Protein AF-A0A9P5T159-F1 (afdb_monomer_lite)

Radius of gyration: 35.34 Å; chains: 1; bounding box: 100×88×115 Å

Structure (mmCIF, N/CA/C/O backbone):
data_AF-A0A9P5T159-F1
#
_entry.id   AF-A0A9P5T159-F1
#
loop_
_atom_site.group_PDB
_atom_site.id
_atom_site.type_symbol
_atom_site.label_atom_id
_atom_site.label_alt_id
_atom_site.label_comp_id
_atom_site.label_asym_id
_atom_site.label_entity_id
_atom_site.label_seq_id
_atom_site.pdbx_PDB_ins_code
_atom_site.Cartn_x
_atom_site.Cartn_y
_atom_site.Cartn_z
_atom_site.occupancy
_atom_site.B_iso_or_equiv
_atom_site.auth_seq_id
_atom_site.auth_comp_id
_atom_site.auth_asym_id
_atom_site.auth_atom_id
_atom_site.pdbx_PDB_model_num
ATOM 1 N N . MET A 1 1 ? 72.668 -24.687 -32.065 1.00 44.34 1 MET A N 1
ATOM 2 C CA . MET A 1 1 ? 71.938 -25.263 -30.917 1.00 44.34 1 MET A CA 1
ATOM 3 C C . MET A 1 1 ? 70.877 -26.203 -31.453 1.00 44.34 1 MET A C 1
ATOM 5 O O . MET A 1 1 ? 70.020 -25.778 -32.212 1.00 44.34 1 MET A O 1
ATOM 9 N N . GLN A 1 2 ? 71.036 -27.490 -31.158 1.00 41.31 2 GLN A N 1
ATOM 10 C CA . GLN A 1 2 ? 70.114 -28.560 -31.524 1.00 41.31 2 GLN A CA 1
ATOM 11 C C . GLN A 1 2 ? 68.954 -28.601 -30.529 1.00 41.31 2 GLN A C 1
ATOM 13 O O . GLN A 1 2 ? 69.208 -28.662 -29.330 1.00 41.31 2 GLN A O 1
ATOM 18 N N . THR A 1 3 ? 67.724 -28.728 -31.021 1.00 46.62 3 THR A N 1
ATOM 19 C CA . THR A 1 3 ? 66.708 -29.554 -30.359 1.00 46.62 3 THR A CA 1
ATOM 20 C C . THR A 1 3 ? 65.726 -30.100 -31.388 1.00 46.62 3 THR A C 1
ATOM 22 O O . THR A 1 3 ? 65.239 -29.413 -32.278 1.00 46.62 3 THR A O 1
ATOM 25 N N . ARG A 1 4 ? 65.515 -31.406 -31.262 1.00 52.03 4 ARG A N 1
ATOM 26 C CA . ARG A 1 4 ? 64.841 -32.355 -32.144 1.00 52.03 4 ARG A CA 1
ATOM 27 C C . ARG A 1 4 ? 63.689 -32.947 -31.332 1.00 52.03 4 ARG A C 1
ATOM 29 O O . ARG A 1 4 ? 63.945 -33.351 -30.203 1.00 52.03 4 ARG A O 1
ATOM 36 N N . ARG A 1 5 ? 62.478 -33.049 -31.888 1.00 50.84 5 ARG A N 1
ATOM 37 C CA . ARG A 1 5 ? 61.409 -34.011 -31.510 1.00 50.84 5 ARG A CA 1
ATOM 38 C C . ARG A 1 5 ? 60.295 -33.892 -32.558 1.00 50.84 5 ARG A C 1
ATOM 40 O O . ARG A 1 5 ? 59.686 -32.844 -32.677 1.00 50.84 5 ARG A O 1
ATOM 47 N N . GLN A 1 6 ? 60.304 -34.749 -33.575 1.00 47.69 6 GLN A N 1
ATOM 48 C CA . GLN A 1 6 ? 59.689 -36.083 -33.661 1.00 47.69 6 GLN A CA 1
ATOM 49 C C . GLN A 1 6 ? 58.154 -36.089 -33.706 1.00 47.69 6 GLN A C 1
ATOM 51 O O . GLN A 1 6 ? 57.460 -35.702 -32.774 1.00 47.69 6 GLN A O 1
ATOM 56 N N . THR A 1 7 ? 57.712 -36.594 -34.852 1.00 44.56 7 THR A N 1
ATOM 57 C CA . THR A 1 7 ? 56.398 -36.995 -35.338 1.00 44.56 7 THR A CA 1
ATOM 58 C C . THR A 1 7 ? 55.861 -38.244 -34.633 1.00 44.56 7 THR A C 1
ATOM 60 O O . THR A 1 7 ? 56.636 -39.132 -34.273 1.00 44.56 7 THR A O 1
ATOM 63 N N . LYS A 1 8 ? 54.529 -38.387 -34.550 1.00 48.72 8 LYS A N 1
ATOM 64 C CA . LYS A 1 8 ? 53.878 -39.706 -34.632 1.00 48.72 8 LYS A CA 1
ATOM 65 C C . LYS A 1 8 ? 52.418 -39.610 -35.088 1.00 48.72 8 LYS A C 1
ATOM 67 O O . LYS A 1 8 ? 51.614 -38.897 -34.504 1.00 48.72 8 LYS A O 1
ATOM 72 N N . SER A 1 9 ? 52.139 -40.354 -36.152 1.00 41.19 9 SER A N 1
ATOM 73 C CA . SER A 1 9 ? 50.857 -40.657 -36.790 1.00 41.19 9 SER A CA 1
ATOM 74 C C . SER A 1 9 ? 50.283 -41.990 -36.289 1.00 41.19 9 SER A C 1
ATOM 76 O O . SER A 1 9 ? 51.072 -42.894 -36.023 1.00 41.19 9 SER A O 1
ATOM 78 N N . GLN A 1 10 ? 48.951 -42.128 -36.268 1.00 44.66 10 GLN A N 1
ATOM 79 C CA . GLN A 1 10 ? 48.111 -43.351 -36.392 1.00 44.66 10 GLN A CA 1
ATOM 80 C C . GLN A 1 10 ? 46.654 -42.848 -36.234 1.00 44.66 10 GLN A C 1
ATOM 82 O O . GLN A 1 10 ? 46.378 -42.208 -35.229 1.00 44.66 10 GLN A O 1
ATOM 87 N N . GLN A 1 11 ? 45.723 -42.819 -37.198 1.00 40.09 11 GLN A N 1
ATOM 88 C CA . GLN A 1 11 ? 45.167 -43.758 -38.193 1.00 40.09 11 GLN A CA 1
ATOM 89 C C . GLN A 1 11 ? 44.290 -44.893 -37.612 1.00 40.09 11 GLN A C 1
ATOM 91 O O . GLN A 1 11 ? 44.760 -45.671 -36.787 1.00 40.09 11 GLN A O 1
ATOM 96 N N . SER A 1 12 ? 43.052 -44.972 -38.139 1.00 40.03 12 SER A N 1
ATOM 97 C CA . SER A 1 12 ? 41.920 -45.926 -37.972 1.00 40.03 12 SER A CA 1
ATOM 98 C C . SER A 1 12 ? 40.696 -45.251 -37.329 1.00 40.03 12 SER A C 1
ATOM 100 O O . SER A 1 12 ? 40.838 -44.582 -36.318 1.00 40.03 12 SER A O 1
ATOM 102 N N . GLY A 1 13 ? 39.464 -45.298 -37.837 1.00 33.94 13 GLY A N 1
ATOM 103 C CA . GLY A 1 13 ? 38.817 -45.889 -39.015 1.00 33.94 13 GLY A CA 1
ATOM 104 C C . GLY A 1 13 ? 37.289 -45.693 -38.826 1.00 33.94 13 GLY A C 1
ATOM 105 O O . GLY A 1 13 ? 36.856 -45.636 -37.675 1.00 33.94 13 GLY A O 1
ATOM 106 N N . PRO A 1 14 ? 36.474 -45.528 -39.886 1.00 49.03 14 PRO A N 1
ATOM 107 C CA . PRO A 1 14 ? 35.054 -45.181 -39.775 1.00 49.03 14 PRO A CA 1
ATOM 108 C C . PRO A 1 14 ? 34.154 -46.428 -39.746 1.00 49.03 14 PRO A C 1
ATOM 110 O O . PRO A 1 14 ? 34.497 -47.453 -40.335 1.00 49.03 14 PRO A O 1
ATOM 113 N N . GLN A 1 15 ? 32.979 -46.331 -39.117 1.00 44.00 15 GLN A N 1
ATOM 114 C CA . GLN A 1 15 ? 31.892 -47.294 -39.314 1.00 44.00 15 GLN A CA 1
ATOM 115 C C . GLN A 1 15 ? 30.593 -46.574 -39.677 1.00 44.00 15 GLN A C 1
ATOM 117 O O . GLN A 1 15 ? 29.942 -45.954 -38.840 1.00 44.00 15 GLN A O 1
ATOM 122 N N . ASP A 1 16 ? 30.248 -46.704 -40.957 1.00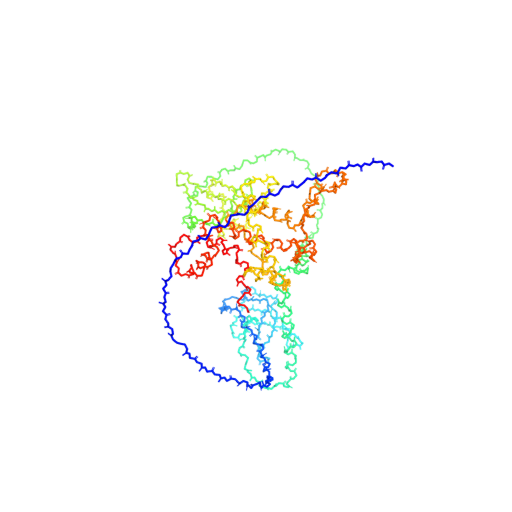 40.56 16 ASP A N 1
ATOM 123 C CA . ASP A 1 16 ? 28.889 -46.662 -41.479 1.00 40.56 16 ASP A CA 1
ATOM 124 C C . ASP A 1 16 ? 28.089 -47.863 -40.955 1.00 40.56 16 ASP A C 1
ATOM 126 O O . ASP A 1 16 ? 28.582 -48.993 -40.952 1.00 40.56 16 ASP A O 1
ATOM 130 N N . SER A 1 17 ? 26.812 -47.656 -40.627 1.00 41.88 17 SER A N 1
ATOM 131 C CA . SER A 1 17 ? 25.802 -48.677 -40.916 1.00 41.88 17 SER A CA 1
ATOM 132 C C . SER A 1 17 ? 24.440 -48.047 -41.199 1.00 41.88 17 SER A C 1
ATOM 134 O O . SER A 1 17 ? 23.792 -47.414 -40.369 1.00 41.88 17 SER A O 1
ATOM 136 N N . THR A 1 18 ? 24.046 -48.239 -42.445 1.00 39.06 18 THR A N 1
ATOM 137 C CA . THR A 1 18 ? 22.743 -48.048 -43.062 1.00 39.06 18 THR A CA 1
ATOM 138 C C . THR A 1 18 ? 21.736 -49.060 -42.513 1.00 39.06 18 THR A C 1
ATOM 140 O O . THR A 1 18 ? 22.037 -50.253 -42.454 1.00 39.06 18 THR A O 1
ATOM 143 N N . ARG A 1 19 ? 20.481 -48.649 -42.280 1.00 41.00 19 ARG A N 1
ATOM 144 C CA . ARG A 1 19 ? 19.338 -49.520 -42.598 1.00 41.00 19 ARG A CA 1
ATOM 145 C C . ARG A 1 19 ? 18.069 -48.730 -42.915 1.00 41.00 19 ARG A C 1
ATOM 147 O O . ARG A 1 19 ? 17.629 -47.885 -42.148 1.00 41.00 19 ARG A O 1
ATOM 154 N N . ALA A 1 20 ? 17.523 -49.046 -44.083 1.00 40.41 20 ALA A N 1
ATOM 155 C CA . ALA A 1 20 ? 16.295 -48.536 -44.673 1.00 40.41 20 ALA A CA 1
ATOM 156 C C . ALA A 1 20 ? 15.076 -49.417 -44.336 1.00 40.41 20 ALA A C 1
ATOM 158 O O . ALA A 1 20 ? 15.257 -50.567 -43.926 1.00 40.41 20 ALA A O 1
ATOM 159 N N . SER A 1 21 ? 13.880 -48.877 -44.630 1.00 34.81 21 SER A N 1
ATOM 160 C CA . SER A 1 21 ? 12.542 -49.482 -44.902 1.00 34.81 21 SER A CA 1
ATOM 161 C C . SER A 1 21 ? 11.486 -48.686 -44.115 1.00 34.81 21 SER A C 1
ATOM 163 O O . SER A 1 21 ? 11.720 -48.401 -42.951 1.00 34.81 21 SER A O 1
ATOM 165 N N . THR A 1 22 ? 10.318 -48.254 -44.593 1.00 34.41 22 THR A N 1
ATOM 166 C CA . THR A 1 22 ? 9.491 -48.489 -45.795 1.00 34.41 22 THR A CA 1
ATOM 167 C C . THR A 1 22 ? 8.364 -47.432 -45.704 1.00 34.41 22 THR A C 1
ATOM 169 O O . THR A 1 22 ? 7.888 -47.154 -44.611 1.00 34.41 22 THR A O 1
ATOM 172 N N . LEU A 1 23 ? 8.060 -46.685 -46.769 1.00 34.62 23 LEU A N 1
ATOM 173 C CA . LEU A 1 23 ? 6.868 -46.867 -47.618 1.00 34.62 23 LEU A CA 1
ATOM 174 C C . LEU A 1 23 ? 5.508 -46.564 -46.937 1.00 34.62 23 LEU A C 1
ATOM 176 O O . LEU A 1 23 ? 5.012 -47.403 -46.203 1.00 34.62 23 LEU A O 1
ATOM 180 N N . THR A 1 24 ? 4.872 -45.437 -47.292 1.00 35.91 24 THR A N 1
ATOM 181 C CA . THR A 1 24 ? 3.487 -45.379 -47.826 1.00 35.91 24 THR A CA 1
ATOM 182 C C . THR A 1 24 ? 3.198 -44.008 -48.446 1.00 35.91 24 THR A C 1
ATOM 184 O O . THR A 1 24 ? 3.464 -42.969 -47.851 1.00 35.91 24 THR A O 1
ATOM 187 N N . LYS A 1 25 ? 2.664 -44.057 -49.671 1.00 38.03 25 LYS A N 1
ATOM 188 C CA . LYS A 1 25 ? 2.133 -42.967 -50.499 1.00 38.03 25 LYS A CA 1
ATOM 189 C C . LYS A 1 25 ? 0.733 -42.544 -50.035 1.00 38.03 25 LYS A C 1
ATOM 191 O O . LYS A 1 25 ? -0.040 -43.414 -49.646 1.00 38.03 25 LYS A O 1
ATOM 196 N N . SER A 1 26 ? 0.365 -41.289 -50.289 1.00 41.78 26 SER A N 1
ATOM 197 C CA . SER A 1 26 ? -0.939 -40.941 -50.880 1.00 41.78 26 SER A CA 1
ATOM 198 C C . SER A 1 26 ? -0.905 -39.527 -51.467 1.00 41.78 26 SER A C 1
ATOM 200 O O . SER A 1 26 ? -0.344 -38.610 -50.871 1.00 41.78 26 SER A O 1
ATOM 202 N N . ASP A 1 27 ? -1.489 -39.410 -52.655 1.00 39.34 27 ASP A N 1
ATOM 203 C CA . ASP A 1 27 ? -1.352 -38.353 -53.652 1.00 39.34 27 ASP A CA 1
ATOM 204 C C . ASP A 1 27 ? -2.430 -37.238 -53.577 1.00 39.34 27 ASP A C 1
ATOM 206 O O . ASP A 1 27 ? -3.593 -37.535 -53.327 1.00 39.34 27 ASP A O 1
ATOM 210 N N . THR A 1 28 ? -2.037 -36.016 -53.998 1.00 36.91 28 THR A N 1
ATOM 211 C CA . THR A 1 28 ? -2.779 -34.938 -54.742 1.00 36.91 28 THR A CA 1
ATOM 212 C C . THR A 1 28 ? -4.070 -34.271 -54.199 1.00 36.91 28 THR A C 1
ATOM 214 O O . THR A 1 28 ? -4.745 -34.856 -53.361 1.00 36.91 28 THR A O 1
ATOM 217 N N . PRO A 1 29 ? -4.525 -33.100 -54.748 1.00 56.00 29 PRO A N 1
ATOM 218 C CA . PRO A 1 29 ? -3.911 -32.145 -55.711 1.00 56.00 29 PRO A CA 1
ATOM 219 C C . PRO A 1 29 ? -3.899 -30.664 -55.230 1.00 56.00 29 PRO A C 1
ATOM 221 O O . PRO A 1 29 ? -4.677 -30.257 -54.378 1.00 56.00 29 PRO A O 1
ATOM 224 N N . VAL A 1 30 ? -2.921 -29.835 -55.618 1.00 40.97 30 VAL A N 1
ATOM 225 C CA . VAL A 1 30 ? -2.860 -28.944 -56.810 1.00 40.97 30 VAL A CA 1
ATOM 226 C C . VAL A 1 30 ? -4.110 -28.078 -57.038 1.00 40.97 30 VAL A C 1
ATOM 228 O O . VAL A 1 30 ? -5.089 -28.517 -57.629 1.00 40.97 30 VAL A O 1
ATOM 231 N N . GLY A 1 31 ? -3.998 -26.799 -56.669 1.00 37.88 31 GLY A N 1
ATOM 232 C CA . GLY A 1 31 ? -4.862 -25.704 -57.107 1.00 37.88 31 GLY A CA 1
ATOM 233 C C . GLY A 1 31 ? -4.034 -24.423 -57.206 1.00 37.88 31 GLY A C 1
ATOM 234 O O . GLY A 1 31 ? -3.689 -23.818 -56.197 1.00 37.88 31 GLY A O 1
ATOM 235 N N . ALA A 1 32 ? -3.654 -24.064 -58.430 1.00 40.75 32 ALA A N 1
ATOM 236 C CA . ALA A 1 32 ? -2.921 -22.853 -58.760 1.00 40.75 32 ALA A CA 1
ATOM 237 C C . ALA A 1 32 ? -3.896 -21.700 -59.022 1.00 40.75 32 ALA A C 1
ATOM 239 O O . ALA A 1 32 ? -4.784 -21.845 -59.855 1.00 40.75 32 ALA A O 1
ATOM 240 N N . THR A 1 33 ? -3.658 -20.534 -58.422 1.00 40.78 33 THR A N 1
ATOM 241 C CA . THR A 1 33 ? -4.087 -19.252 -58.998 1.00 40.78 33 THR A CA 1
ATOM 242 C C . THR A 1 33 ? -3.049 -18.176 -58.719 1.00 40.78 33 THR A C 1
ATOM 244 O O . THR A 1 33 ? -2.560 -18.004 -57.607 1.00 40.78 33 THR A O 1
ATOM 247 N N . ARG A 1 34 ? -2.712 -17.497 -59.809 1.00 39.56 34 ARG A N 1
ATOM 248 C CA . ARG A 1 34 ? -1.694 -16.477 -60.027 1.00 39.56 34 ARG A CA 1
ATOM 249 C C . ARG A 1 34 ? -2.427 -15.133 -60.139 1.00 39.56 34 ARG A C 1
ATOM 251 O O . ARG A 1 34 ? -3.443 -15.082 -60.823 1.00 39.56 34 ARG A O 1
ATOM 258 N N . GLY A 1 35 ? -1.901 -14.073 -59.534 1.00 36.19 35 GLY A N 1
ATOM 259 C CA . GLY A 1 35 ? -2.302 -12.679 -59.782 1.00 36.19 35 GLY A CA 1
ATOM 260 C C . GLY A 1 35 ? -1.455 -11.752 -58.905 1.00 36.19 35 GLY A C 1
ATOM 261 O O . GLY A 1 35 ? -1.611 -11.785 -57.693 1.00 36.19 35 GLY A O 1
ATOM 262 N N . THR A 1 36 ? -0.326 -11.224 -59.388 1.00 38.25 36 THR A N 1
ATOM 263 C CA . THR A 1 36 ? -0.151 -9.939 -60.109 1.00 38.25 36 THR A CA 1
ATOM 264 C C . THR A 1 36 ? -0.713 -8.724 -59.370 1.00 38.25 36 THR A C 1
ATOM 266 O O . THR A 1 36 ? -1.892 -8.406 -59.495 1.00 38.25 36 THR A O 1
ATOM 269 N N . ASP A 1 37 ? 0.183 -8.092 -58.608 1.00 40.19 37 ASP A N 1
ATOM 270 C CA . ASP A 1 37 ? 0.541 -6.668 -58.589 1.00 40.19 37 ASP A CA 1
ATOM 271 C C . ASP A 1 37 ? -0.550 -5.620 -58.853 1.00 40.19 37 ASP A C 1
ATOM 273 O O . ASP A 1 37 ? -1.038 -5.468 -59.970 1.00 40.19 37 ASP A O 1
ATOM 277 N N . SER A 1 38 ? -0.791 -4.778 -57.843 1.00 42.78 38 SER A N 1
ATOM 278 C CA . SER A 1 38 ? -0.921 -3.329 -58.034 1.00 42.78 38 SER A CA 1
ATOM 279 C C . SER A 1 38 ? -0.754 -2.621 -56.687 1.00 42.78 38 SER A C 1
ATOM 281 O O . SER A 1 38 ? -1.672 -2.578 -55.869 1.00 42.78 38 SER A O 1
ATOM 283 N N . GLU A 1 39 ? 0.427 -2.045 -56.463 1.00 44.34 39 GLU A N 1
ATOM 284 C CA . GLU A 1 39 ? 0.642 -1.019 -55.443 1.00 44.34 39 GLU A CA 1
ATOM 285 C C . GLU A 1 39 ? -0.236 0.206 -55.739 1.00 44.34 39 GLU A C 1
ATOM 287 O O . GLU A 1 39 ? -0.410 0.632 -56.883 1.00 44.34 39 GLU A O 1
ATOM 292 N N . SER A 1 40 ? -0.810 0.788 -54.692 1.00 42.09 40 SER A N 1
ATOM 293 C CA . SER A 1 40 ? -1.445 2.104 -54.715 1.00 42.09 40 SER A CA 1
ATOM 294 C C . SER A 1 40 ? -1.168 2.808 -53.383 1.00 42.09 40 SER A C 1
ATOM 296 O O . SER A 1 40 ? -1.051 2.141 -52.352 1.00 42.09 40 SER A O 1
ATOM 298 N N . PRO A 1 41 ? -0.996 4.140 -53.399 1.00 49.00 41 PRO A N 1
ATOM 299 C CA . PRO A 1 41 ? -0.315 4.877 -52.339 1.00 49.00 41 PRO A CA 1
ATOM 300 C C . PRO A 1 41 ? -1.180 5.037 -51.079 1.00 49.00 41 PRO A C 1
ATOM 302 O O . PRO A 1 41 ? -2.409 5.096 -51.175 1.00 49.00 41 PRO A O 1
ATOM 305 N N . PRO A 1 42 ? -0.567 5.166 -49.886 1.00 45.69 42 PRO A N 1
ATOM 306 C CA . PRO A 1 42 ? -1.315 5.308 -48.648 1.00 45.69 42 PRO A CA 1
ATOM 307 C C . PRO A 1 42 ? -1.989 6.684 -48.570 1.00 45.69 42 PRO A C 1
ATOM 309 O O . PRO A 1 42 ? -1.345 7.733 -48.568 1.00 45.69 42 PRO A O 1
ATOM 312 N N . THR A 1 43 ? -3.316 6.669 -48.473 1.00 45.78 43 THR A N 1
ATOM 313 C CA . THR A 1 43 ? -4.148 7.823 -48.111 1.00 45.78 43 THR A CA 1
ATOM 314 C C . THR A 1 43 ? -3.809 8.363 -46.714 1.00 45.78 43 THR A C 1
ATOM 316 O O . THR A 1 43 ? -3.501 7.576 -45.816 1.00 45.78 43 THR A O 1
ATOM 319 N N . PRO A 1 44 ? -3.932 9.684 -46.480 1.00 39.91 44 PRO A N 1
ATOM 320 C CA . PRO A 1 44 ? -3.569 10.312 -45.216 1.00 39.91 44 PRO A CA 1
ATOM 321 C C . PRO A 1 44 ? -4.502 9.877 -44.080 1.00 39.91 44 PRO A C 1
ATOM 323 O O . PRO A 1 44 ? -5.719 10.087 -44.104 1.00 39.91 44 PRO A O 1
ATOM 326 N N . THR A 1 45 ? -3.902 9.278 -43.057 1.00 37.91 45 THR A N 1
ATOM 327 C CA . THR A 1 45 ? -4.553 8.783 -41.848 1.00 37.91 45 THR A CA 1
ATOM 328 C C . THR A 1 45 ? -5.240 9.927 -41.102 1.00 37.91 45 THR A C 1
ATOM 330 O O . THR A 1 45 ? -4.605 10.879 -40.646 1.00 37.91 45 THR A O 1
ATOM 333 N N . LYS A 1 46 ? -6.567 9.826 -40.957 1.00 39.72 46 LYS A N 1
ATOM 334 C CA . LYS A 1 46 ? -7.381 10.716 -40.122 1.00 39.72 46 LYS A CA 1
ATOM 335 C C . LYS A 1 46 ? -6.798 10.781 -38.708 1.00 39.72 46 LYS A C 1
ATOM 337 O O . LYS A 1 46 ? -6.711 9.775 -38.007 1.00 39.72 46 LYS A O 1
ATOM 342 N N . ARG A 1 47 ? -6.445 11.997 -38.291 1.00 38.94 47 ARG A N 1
ATOM 343 C CA . ARG A 1 47 ? -6.016 12.368 -36.939 1.00 38.94 47 ARG A CA 1
ATOM 344 C C . ARG A 1 47 ? -7.074 11.891 -35.931 1.00 38.94 47 ARG A C 1
ATOM 346 O O . ARG A 1 47 ? -8.169 12.449 -35.863 1.00 38.94 47 ARG A O 1
ATOM 353 N N . ARG A 1 48 ? -6.766 10.824 -35.185 1.00 31.73 48 ARG A N 1
ATOM 354 C CA . ARG A 1 48 ? -7.590 10.314 -34.080 1.00 31.73 48 ARG A CA 1
ATOM 355 C C . ARG A 1 48 ? -7.745 11.433 -33.046 1.00 31.73 48 ARG A C 1
ATOM 357 O O . ARG A 1 48 ? -6.758 11.892 -32.477 1.00 31.73 48 ARG A O 1
ATOM 364 N N . LYS A 1 49 ? -8.979 11.893 -32.823 1.00 34.94 49 LYS A N 1
ATOM 365 C CA . LYS A 1 49 ? -9.313 12.732 -31.668 1.00 34.94 49 LYS A CA 1
ATOM 366 C C . LYS A 1 49 ? -9.113 11.876 -30.420 1.00 34.94 49 LYS A C 1
ATOM 368 O O . LYS A 1 49 ? -9.770 10.849 -30.277 1.00 34.94 49 LYS A O 1
ATOM 373 N N . VAL A 1 50 ? -8.189 12.289 -29.560 1.00 31.62 50 VAL A N 1
ATOM 374 C CA . VAL A 1 50 ? -8.004 11.717 -28.226 1.00 31.62 50 VAL A CA 1
ATOM 375 C C . VAL A 1 50 ? -9.268 12.037 -27.430 1.00 31.62 50 VAL A C 1
ATOM 377 O O . VAL A 1 50 ? -9.552 13.200 -27.146 1.00 31.62 50 VAL A O 1
ATOM 380 N N . SER A 1 51 ? -10.080 11.022 -27.149 1.00 31.83 51 SER A N 1
ATOM 381 C CA . SER A 1 51 ? -11.206 11.132 -26.228 1.00 31.83 51 SER A CA 1
ATOM 382 C C . SER A 1 51 ? -10.660 11.158 -24.804 1.00 31.83 51 SER A C 1
ATOM 384 O O . SER A 1 51 ? -10.053 10.183 -24.372 1.00 31.83 51 SER A O 1
ATOM 386 N N . LEU A 1 52 ? -10.874 12.263 -24.084 1.00 36.22 52 LEU A N 1
ATOM 387 C CA . LEU A 1 52 ? -10.686 12.321 -22.634 1.00 36.22 52 LEU A CA 1
ATOM 388 C C . LEU A 1 52 ? -11.601 11.260 -21.995 1.00 36.22 52 LEU A C 1
ATOM 390 O O . LEU A 1 52 ? -12.825 11.345 -22.134 1.00 36.22 52 LEU A O 1
ATOM 394 N N . ALA A 1 53 ? -11.012 10.251 -21.358 1.00 37.50 53 ALA A N 1
ATOM 395 C CA . ALA A 1 53 ? -11.740 9.202 -20.657 1.00 37.50 53 ALA A CA 1
ATOM 396 C C . ALA A 1 53 ? -12.546 9.785 -19.481 1.00 37.50 53 ALA A C 1
ATOM 398 O O . ALA A 1 53 ? -12.133 10.743 -18.824 1.00 37.50 53 ALA A O 1
ATOM 399 N N . ARG A 1 54 ? -13.743 9.231 -19.256 1.00 39.03 54 ARG A N 1
ATOM 400 C CA . ARG A 1 54 ? -14.652 9.593 -18.160 1.00 39.03 54 ARG A CA 1
ATOM 401 C C . ARG A 1 54 ? -14.032 9.172 -16.823 1.00 39.03 54 ARG A C 1
ATOM 403 O O . ARG A 1 54 ? -13.785 7.991 -16.614 1.00 39.03 54 ARG A O 1
ATOM 410 N N . SER A 1 55 ? -13.823 10.140 -15.933 1.00 41.53 55 SER A N 1
ATOM 411 C CA . SER A 1 55 ? -13.327 9.933 -14.569 1.00 41.53 55 SER A CA 1
ATOM 412 C C . SER A 1 55 ? -14.293 9.075 -13.736 1.00 41.53 55 SER A C 1
ATOM 414 O O . SER A 1 55 ? -15.503 9.311 -13.756 1.00 41.53 55 SER A O 1
ATOM 416 N N . LYS A 1 56 ? -13.763 8.076 -13.014 1.00 42.16 56 LYS A N 1
ATOM 417 C CA . LYS A 1 56 ? -14.502 7.159 -12.125 1.00 42.16 56 LYS A CA 1
ATOM 418 C C . LYS A 1 56 ? -14.804 7.807 -10.768 1.00 42.16 56 LYS A C 1
ATOM 420 O O . LYS A 1 56 ? -14.414 7.290 -9.726 1.00 42.16 56 LYS A O 1
ATOM 425 N N . TYR A 1 57 ? -15.547 8.904 -10.762 1.00 49.66 57 TYR A N 1
ATOM 426 C CA . TYR A 1 57 ? -16.354 9.195 -9.583 1.00 49.66 57 TYR A CA 1
ATOM 427 C C . TYR A 1 57 ? -17.603 8.332 -9.735 1.00 49.66 57 TYR A C 1
ATOM 429 O O . TYR A 1 57 ? -18.418 8.578 -10.626 1.00 49.66 57 TYR A O 1
ATOM 437 N N . ALA A 1 58 ? -17.730 7.285 -8.910 1.00 48.09 58 ALA A N 1
ATOM 438 C CA . ALA A 1 58 ? -19.037 6.680 -8.665 1.00 48.09 58 ALA A CA 1
ATOM 439 C C . ALA A 1 58 ? -20.030 7.817 -8.362 1.00 48.09 58 ALA A C 1
ATOM 441 O O . ALA A 1 58 ? -19.608 8.892 -7.930 1.00 48.09 58 ALA A O 1
ATOM 442 N N . GLN A 1 59 ? -21.318 7.637 -8.649 1.00 50.12 59 GLN A N 1
ATOM 443 C CA . GLN A 1 59 ? -22.330 8.612 -8.241 1.00 50.12 59 GLN A CA 1
ATOM 444 C C . GLN A 1 59 ? -22.261 8.736 -6.712 1.00 50.12 59 GLN A C 1
ATOM 446 O O . GLN A 1 59 ? -22.796 7.905 -5.991 1.00 50.12 59 GLN A O 1
ATOM 451 N N . ILE A 1 60 ? -21.481 9.702 -6.225 1.00 58.06 60 ILE A N 1
ATOM 452 C CA . ILE A 1 60 ? -21.406 10.051 -4.817 1.00 58.06 60 ILE A CA 1
ATOM 453 C C . ILE A 1 60 ? -22.698 10.812 -4.584 1.00 58.06 60 ILE A C 1
ATOM 455 O O . ILE A 1 60 ? -22.796 11.971 -4.989 1.00 58.06 60 ILE A O 1
ATOM 459 N N . GLU A 1 61 ? -23.689 10.139 -4.004 1.00 73.19 61 GLU A N 1
ATOM 460 C CA . GLU A 1 61 ? -24.839 10.830 -3.434 1.00 73.19 61 GLU A CA 1
ATOM 461 C C . GLU A 1 61 ? -24.295 11.808 -2.391 1.00 73.19 61 GLU A C 1
ATOM 463 O O . GLU A 1 61 ? -23.575 11.428 -1.461 1.00 73.19 61 GLU A O 1
ATOM 468 N N . ILE A 1 62 ? -24.569 13.095 -2.588 1.00 76.50 62 ILE A N 1
ATOM 469 C CA . ILE A 1 62 ? -24.087 14.154 -1.701 1.00 76.50 62 ILE A CA 1
ATOM 470 C C . ILE A 1 62 ? -24.976 14.137 -0.455 1.00 76.50 62 ILE A C 1
ATOM 472 O O . ILE A 1 62 ? -25.932 14.900 -0.345 1.00 76.50 62 ILE A O 1
ATOM 476 N N . THR A 1 63 ? -24.695 13.224 0.475 1.00 73.06 63 THR A N 1
ATOM 477 C CA . THR A 1 63 ? -25.454 13.095 1.730 1.00 73.06 63 THR A CA 1
ATOM 478 C C . THR A 1 63 ? -24.936 14.021 2.826 1.00 73.06 63 THR A C 1
ATOM 480 O O . THR A 1 63 ? -25.661 14.312 3.773 1.00 73.06 63 THR A O 1
ATOM 483 N N . HIS A 1 64 ? -23.680 14.471 2.733 1.00 80.31 64 HIS A N 1
ATOM 484 C CA . HIS A 1 64 ? -23.059 15.330 3.736 1.00 80.31 64 HIS A CA 1
ATOM 485 C C . HIS A 1 64 ? -21.976 16.215 3.111 1.00 80.31 64 HIS A C 1
ATOM 487 O O . HIS A 1 64 ? -21.129 15.726 2.369 1.00 80.31 64 HIS A O 1
ATOM 493 N N . ALA A 1 65 ? -21.946 17.506 3.453 1.00 83.75 65 ALA A N 1
ATOM 494 C CA . ALA A 1 65 ? -20.949 18.447 2.933 1.00 83.75 65 ALA A CA 1
ATOM 495 C C . ALA A 1 65 ? -19.500 17.934 3.090 1.00 83.75 65 ALA A C 1
ATOM 497 O O . ALA A 1 65 ? -18.704 18.020 2.161 1.00 83.75 65 ALA A O 1
ATOM 498 N N . ALA A 1 66 ? -19.188 17.303 4.228 1.00 83.50 66 ALA A N 1
ATOM 499 C CA . ALA A 1 66 ? -17.844 16.800 4.537 1.00 83.50 66 ALA A CA 1
ATOM 500 C C . ALA A 1 66 ? -17.321 15.680 3.612 1.00 83.50 66 ALA A C 1
ATOM 502 O O . ALA A 1 66 ? -16.128 15.389 3.654 1.00 83.50 66 ALA A O 1
ATOM 503 N N . THR A 1 67 ? -18.166 15.039 2.795 1.00 88.06 67 THR A N 1
ATOM 504 C CA . THR A 1 67 ? -17.720 13.990 1.857 1.00 88.06 67 THR A CA 1
ATOM 505 C C . THR A 1 67 ? -17.311 14.539 0.491 1.00 88.06 67 THR A C 1
ATOM 507 O O . THR A 1 67 ? -16.870 13.774 -0.368 1.00 88.06 67 THR A O 1
ATOM 510 N N . LEU A 1 68 ? -17.468 15.846 0.252 1.00 92.19 68 LEU A N 1
ATOM 511 C CA . LEU A 1 68 ? -17.065 16.471 -1.004 1.00 92.19 68 LEU A CA 1
ATOM 512 C C . LEU A 1 68 ? -15.535 16.621 -1.079 1.00 92.19 68 LEU A C 1
ATOM 514 O O . LEU A 1 68 ? -14.898 16.972 -0.080 1.00 92.19 68 LEU A O 1
ATOM 518 N N . PRO A 1 69 ? -14.923 16.402 -2.261 1.00 93.69 69 PRO A N 1
ATOM 519 C CA . PRO A 1 69 ? -13.507 16.692 -2.459 1.00 93.69 69 PRO A CA 1
ATOM 520 C C . PRO A 1 69 ? -13.231 18.193 -2.297 1.00 93.69 69 PRO A C 1
ATOM 522 O O . PRO A 1 69 ? -14.119 19.022 -2.486 1.00 93.69 69 PRO A O 1
ATOM 525 N N . ARG A 1 70 ? -11.974 18.567 -2.019 1.00 94.75 70 ARG A N 1
ATOM 526 C CA . ARG A 1 70 ? -11.569 19.981 -1.883 1.00 94.75 70 ARG A CA 1
ATOM 527 C C . ARG A 1 70 ? -11.893 20.819 -3.122 1.00 94.75 70 ARG A C 1
ATOM 529 O O . ARG A 1 70 ? -12.226 21.992 -2.981 1.00 94.75 70 ARG A O 1
ATOM 536 N N . ILE A 1 71 ? -11.782 20.237 -4.317 1.00 96.94 71 ILE A N 1
ATOM 537 C CA . ILE A 1 71 ? -12.042 20.907 -5.595 1.00 96.94 71 ILE A CA 1
ATOM 538 C C . ILE A 1 71 ? -13.399 20.458 -6.145 1.00 96.94 71 ILE A C 1
ATOM 540 O O . ILE A 1 71 ? -13.648 19.263 -6.327 1.00 96.94 71 ILE A O 1
ATOM 544 N N . VAL A 1 72 ? -14.269 21.423 -6.438 1.00 97.12 72 VAL A N 1
ATOM 545 C CA . VAL A 1 72 ? -15.677 21.208 -6.808 1.00 97.12 72 VAL A CA 1
ATOM 546 C C . VAL A 1 72 ? -16.112 22.098 -7.970 1.00 97.12 72 VAL A C 1
ATOM 548 O O . VAL A 1 72 ? -15.501 23.127 -8.260 1.00 97.12 72 VAL A O 1
ATOM 551 N N . TRP A 1 73 ? -17.207 21.719 -8.622 1.00 97.00 73 TRP A N 1
ATOM 552 C CA . TRP A 1 73 ? -18.042 22.622 -9.408 1.00 97.00 73 TRP A CA 1
ATOM 553 C C . TRP A 1 73 ? -19.094 23.255 -8.506 1.00 97.00 73 TRP A C 1
ATOM 555 O O . TRP A 1 73 ? -19.702 22.558 -7.701 1.00 97.00 73 TRP A O 1
ATOM 565 N N . VAL A 1 74 ? -19.351 24.547 -8.679 1.00 96.56 74 VAL A N 1
ATOM 566 C CA . VAL A 1 74 ? -20.400 25.288 -7.972 1.00 96.56 74 VAL A CA 1
ATOM 567 C C . VAL A 1 74 ? -21.319 25.950 -8.981 1.00 96.56 74 VAL A C 1
ATOM 569 O O . VAL A 1 74 ? -20.840 26.576 -9.925 1.00 96.56 74 VAL A O 1
ATOM 572 N N . TYR A 1 75 ? -22.627 25.820 -8.793 1.00 94.81 75 TYR A N 1
ATOM 573 C CA . TYR A 1 75 ? -23.617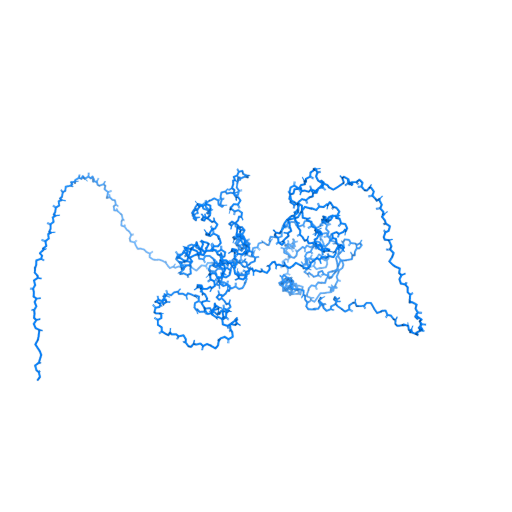 26.481 -9.630 1.00 94.81 75 TYR A CA 1
ATOM 574 C C . TYR A 1 75 ? -23.909 27.896 -9.122 1.00 94.81 75 TYR A C 1
ATOM 576 O O . TYR A 1 75 ? -24.235 28.104 -7.954 1.00 94.81 75 TYR A O 1
ATOM 584 N N . ASP A 1 76 ? -23.828 28.865 -10.027 1.00 87.62 76 ASP A N 1
ATOM 585 C CA . ASP A 1 76 ? -24.168 30.267 -9.812 1.00 87.62 76 ASP A CA 1
ATOM 586 C C . ASP A 1 76 ? -25.187 30.701 -10.878 1.00 87.62 76 ASP A C 1
ATOM 588 O O . ASP A 1 76 ? -25.075 30.336 -12.049 1.00 87.62 76 ASP A O 1
ATOM 592 N N . SER A 1 77 ? -26.196 31.485 -10.506 1.00 87.00 77 SER A N 1
ATOM 593 C CA . SER A 1 77 ? -27.224 31.938 -11.451 1.00 87.00 77 SER A CA 1
ATOM 594 C C . SER A 1 77 ? -26.683 32.862 -12.551 1.00 87.00 77 SER A C 1
ATOM 596 O O . SER A 1 77 ? -27.249 32.897 -13.644 1.00 87.00 77 SER A O 1
ATOM 598 N N . GLN A 1 78 ? -25.591 33.585 -12.294 1.00 85.50 78 GLN A N 1
ATOM 599 C CA . GLN A 1 78 ? -24.935 34.488 -13.242 1.00 85.50 78 GLN A CA 1
ATOM 600 C C . GLN A 1 78 ? -23.944 33.754 -14.149 1.00 85.50 78 GLN A C 1
ATOM 602 O O . GLN A 1 78 ? -23.853 34.055 -15.340 1.00 85.50 78 GLN A O 1
ATOM 607 N N . TYR A 1 79 ? -23.203 32.794 -13.592 1.00 82.19 79 TYR A N 1
ATOM 608 C CA . TYR A 1 79 ? -22.058 32.167 -14.266 1.00 82.19 79 TYR A CA 1
ATOM 609 C C . TYR A 1 79 ? -22.251 30.684 -14.591 1.00 82.19 79 TYR A C 1
ATOM 611 O O . TYR A 1 79 ? -21.368 30.074 -15.192 1.00 82.19 79 TYR A O 1
ATOM 619 N N . GLN A 1 80 ? -23.408 30.117 -14.243 1.00 91.19 80 GLN A N 1
ATOM 620 C CA . GLN A 1 80 ? -23.691 28.684 -14.307 1.00 91.19 80 GLN A CA 1
ATOM 621 C C . GLN A 1 80 ? -22.682 27.887 -13.462 1.00 91.19 80 GLN A C 1
ATOM 623 O O . GLN A 1 80 ? -22.294 28.321 -12.380 1.00 91.19 80 GLN A O 1
ATOM 628 N N . TRP A 1 81 ? -22.275 26.703 -13.921 1.00 94.56 81 TRP A N 1
ATOM 629 C CA . TRP A 1 81 ? -21.282 25.878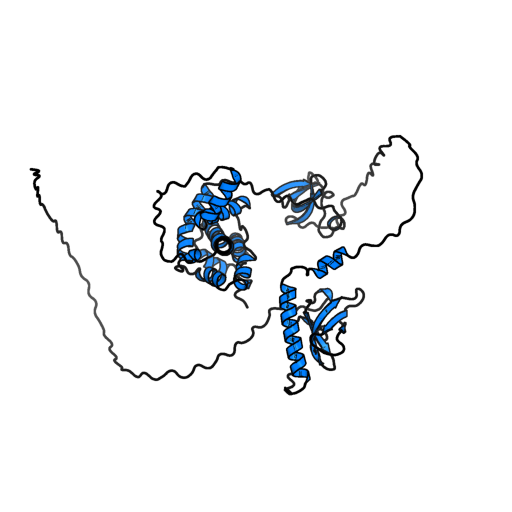 -13.240 1.00 94.56 81 TRP A CA 1
ATOM 630 C C . TRP A 1 81 ? -19.881 26.476 -13.363 1.00 94.56 81 TRP A C 1
ATOM 632 O O . TRP A 1 81 ? -19.347 26.586 -14.465 1.00 94.56 81 TRP A O 1
ATOM 642 N N . TRP A 1 82 ? -19.262 26.789 -12.228 1.00 95.94 82 TRP A N 1
ATOM 643 C CA . TRP A 1 82 ? -17.926 27.369 -12.130 1.00 95.94 82 TRP A CA 1
ATOM 644 C C . TRP A 1 82 ? -17.035 26.546 -11.191 1.00 95.94 82 TRP A C 1
ATOM 646 O O . TRP A 1 82 ? -17.522 26.068 -10.166 1.00 95.94 82 TRP A O 1
ATOM 656 N N . PRO A 1 83 ? -15.741 26.353 -11.491 1.00 97.00 83 PRO A N 1
ATOM 657 C CA . PRO A 1 83 ? -14.867 25.598 -10.604 1.00 97.00 83 PRO A CA 1
ATOM 658 C C . PRO A 1 83 ? -14.464 26.404 -9.359 1.00 97.00 83 PRO A C 1
ATOM 660 O O . PRO A 1 83 ? -14.201 27.608 -9.433 1.00 97.00 83 PRO A O 1
ATOM 663 N N . GLY A 1 84 ? -14.348 25.735 -8.212 1.00 96.94 84 GLY A N 1
ATOM 664 C CA . GLY A 1 84 ? -13.923 26.349 -6.954 1.00 96.94 84 GLY A CA 1
ATOM 665 C C . GLY A 1 84 ? -13.263 25.375 -5.978 1.00 96.94 84 GLY A C 1
ATOM 666 O O . GLY A 1 84 ? -13.293 24.159 -6.169 1.00 96.94 84 GLY A O 1
ATOM 667 N N . LYS A 1 85 ? -12.652 25.931 -4.929 1.00 96.94 85 LYS A N 1
ATOM 668 C CA . LYS A 1 85 ? -12.029 25.216 -3.812 1.00 96.94 85 LYS A CA 1
ATOM 669 C C . LYS A 1 85 ? -12.814 25.454 -2.527 1.00 96.94 85 LYS A C 1
ATOM 671 O O . LYS A 1 85 ? -13.048 26.601 -2.144 1.00 96.94 85 LYS A O 1
ATOM 676 N N . ILE A 1 86 ? -13.204 24.381 -1.852 1.00 96.31 86 ILE A N 1
ATOM 677 C CA . ILE A 1 86 ? -13.835 24.448 -0.535 1.00 96.31 86 ILE A CA 1
ATOM 678 C C . ILE A 1 86 ? -12.789 24.928 0.472 1.00 96.31 86 ILE A C 1
ATOM 680 O O . ILE A 1 86 ? -11.714 24.340 0.597 1.00 96.31 86 ILE A O 1
ATOM 684 N N . THR A 1 87 ? -13.103 26.016 1.170 1.00 95.50 87 THR A N 1
ATOM 685 C CA . THR A 1 87 ? -12.225 26.615 2.186 1.00 95.50 87 THR A CA 1
ATOM 686 C C . THR A 1 87 ? -12.555 26.119 3.588 1.00 95.50 87 THR A C 1
ATOM 688 O O . THR A 1 87 ? -11.643 25.830 4.352 1.00 95.50 87 THR A O 1
ATOM 691 N N . HIS A 1 88 ? -13.841 25.987 3.921 1.00 93.56 88 HIS A N 1
ATOM 692 C CA . HIS A 1 88 ? -14.307 25.421 5.186 1.00 93.56 88 HIS A CA 1
ATOM 693 C C . HIS A 1 88 ? -15.785 25.002 5.113 1.00 93.56 88 HIS A C 1
ATOM 695 O O . HIS A 1 88 ? -16.532 25.445 4.232 1.00 93.56 88 HIS A O 1
ATOM 701 N N . TYR A 1 89 ? -16.188 24.169 6.075 1.00 92.69 89 TYR A N 1
ATOM 702 C CA . TYR A 1 89 ? -17.566 23.742 6.313 1.00 92.69 89 TYR A CA 1
ATOM 703 C C . TYR A 1 89 ? -18.061 24.352 7.630 1.00 92.69 89 TYR A C 1
ATOM 705 O O . TYR A 1 89 ? -17.507 24.026 8.683 1.00 92.69 89 TYR A O 1
ATOM 713 N N . PRO A 1 90 ? -19.062 25.246 7.609 1.00 90.06 90 PRO A N 1
ATOM 714 C CA . PRO A 1 90 ? -19.727 25.690 8.826 1.00 90.06 90 PRO A CA 1
ATOM 715 C C . PRO A 1 90 ? -20.340 24.478 9.556 1.00 90.06 90 PRO A C 1
ATOM 717 O O . PRO A 1 90 ? -21.021 23.682 8.916 1.00 90.06 90 PRO A O 1
ATOM 720 N N . PRO A 1 91 ? -20.113 24.307 10.870 1.00 79.44 91 PRO A N 1
ATOM 721 C CA . PRO A 1 91 ? -20.488 23.085 11.589 1.00 79.44 91 PRO A CA 1
ATOM 722 C C . PRO A 1 91 ? -22.002 22.881 11.745 1.00 79.44 91 PRO A C 1
ATOM 724 O O . PRO A 1 91 ? -22.434 21.763 12.010 1.00 79.44 91 PRO A O 1
ATOM 727 N N . GLU A 1 92 ? -22.801 23.939 11.599 1.00 83.44 92 GLU A N 1
ATOM 728 C CA . GLU A 1 92 ? -24.239 23.917 11.906 1.00 83.44 92 GLU A CA 1
ATOM 729 C C . GLU A 1 92 ? -25.142 23.863 10.665 1.00 83.44 92 GLU A C 1
ATOM 731 O O . GLU A 1 92 ? -26.341 23.639 10.798 1.00 83.44 92 GLU A O 1
ATOM 736 N N . ASP A 1 93 ? -24.577 23.985 9.461 1.00 81.69 93 ASP A N 1
ATOM 737 C CA . ASP A 1 93 ? -25.335 24.045 8.212 1.00 81.69 93 ASP A CA 1
ATOM 738 C C . ASP A 1 93 ? -24.744 23.070 7.183 1.00 81.69 93 ASP A C 1
ATOM 740 O O . ASP A 1 93 ? -23.528 23.004 7.013 1.00 81.69 93 ASP A O 1
ATOM 744 N N . ASN A 1 94 ? -25.587 22.367 6.413 1.00 90.88 94 ASN A N 1
ATOM 745 C CA . ASN A 1 94 ? -25.171 21.585 5.235 1.00 90.88 94 ASN A CA 1
ATOM 746 C C . ASN A 1 94 ? -24.744 22.518 4.076 1.00 90.88 94 ASN A C 1
ATOM 748 O O . ASN A 1 94 ? -25.303 22.498 2.978 1.00 90.88 94 ASN A O 1
ATOM 752 N N . ARG A 1 95 ? -23.790 23.411 4.344 1.00 94.75 95 ARG A N 1
ATOM 753 C CA . ARG A 1 95 ? -23.282 24.457 3.458 1.00 94.75 95 ARG A CA 1
ATOM 754 C C . ARG A 1 95 ? -21.769 24.334 3.334 1.00 94.75 95 ARG A C 1
ATOM 756 O O . ARG A 1 95 ? -21.086 23.867 4.238 1.00 94.75 95 ARG A O 1
ATOM 763 N N . ALA A 1 96 ? -21.241 24.791 2.210 1.00 95.38 96 ALA A N 1
ATOM 764 C CA . ALA A 1 96 ? -19.811 24.890 1.962 1.00 95.38 96 ALA A CA 1
ATOM 765 C C . ALA A 1 96 ? -19.455 26.330 1.598 1.00 95.38 96 ALA A C 1
ATOM 767 O O . ALA A 1 96 ? -20.170 26.985 0.831 1.00 95.38 96 ALA A O 1
ATOM 768 N N . VAL A 1 97 ? -18.332 26.820 2.125 1.00 95.81 97 VAL A N 1
ATOM 769 C CA . VAL A 1 97 ? -17.765 28.104 1.704 1.00 95.81 97 VAL A CA 1
ATOM 770 C C . VAL A 1 97 ? -16.710 27.846 0.640 1.00 95.81 97 VAL A C 1
ATOM 772 O O . VAL A 1 97 ? -15.639 27.299 0.923 1.00 95.81 97 VAL A O 1
ATOM 775 N N . VAL A 1 98 ? -17.015 28.239 -0.594 1.00 96.75 98 VAL A N 1
ATOM 776 C CA . VAL A 1 98 ? -16.210 27.927 -1.776 1.00 96.75 98 VAL A CA 1
ATOM 777 C C . VAL A 1 98 ? -15.552 29.187 -2.329 1.00 96.75 98 VAL A C 1
ATOM 779 O O . VAL A 1 98 ? -16.225 30.163 -2.660 1.00 96.75 98 VAL A O 1
ATOM 782 N N . ALA A 1 99 ? -14.229 29.152 -2.470 1.00 96.62 99 ALA A N 1
ATOM 783 C CA . ALA A 1 99 ? -13.459 30.150 -3.201 1.00 96.62 99 ALA A CA 1
ATOM 784 C C . ALA A 1 99 ? -13.388 29.757 -4.684 1.00 96.62 99 ALA A C 1
ATOM 786 O O . ALA A 1 99 ? -12.842 28.711 -5.032 1.00 96.62 99 ALA A O 1
ATOM 787 N N . ARG A 1 100 ? -13.956 30.574 -5.568 1.00 96.06 100 ARG A N 1
ATOM 788 C CA . ARG A 1 100 ? -13.980 30.326 -7.015 1.00 96.06 100 ARG A CA 1
ATOM 789 C C . ARG A 1 100 ? -12.605 30.567 -7.636 1.00 96.06 100 ARG A C 1
ATOM 791 O O . ARG A 1 100 ? -11.897 31.494 -7.242 1.00 96.06 100 ARG A O 1
ATOM 798 N N . PHE A 1 101 ? -12.251 29.738 -8.614 1.00 95.81 101 PHE A N 1
ATOM 799 C CA . PHE A 1 101 ? -11.031 29.917 -9.402 1.00 95.81 101 PHE A CA 1
ATOM 800 C C . PHE A 1 101 ? -11.195 31.025 -10.449 1.00 95.81 101 PHE A C 1
ATOM 802 O O . PHE A 1 101 ? -12.311 31.326 -10.891 1.00 95.81 101 PHE A O 1
ATOM 809 N N . GLY A 1 102 ? -10.076 31.610 -10.874 1.00 93.94 102 GLY A N 1
ATOM 810 C CA . GLY A 1 102 ? -10.034 32.747 -11.787 1.00 93.94 102 GLY A CA 1
ATOM 811 C C . GLY A 1 102 ? -10.376 34.093 -11.135 1.00 93.94 102 GLY A C 1
ATOM 812 O O . GLY A 1 102 ? -10.571 34.220 -9.925 1.00 93.94 102 GLY A O 1
ATOM 813 N N . ASN A 1 103 ? -10.428 35.134 -11.966 1.00 91.62 103 ASN A N 1
ATOM 814 C CA . ASN A 1 103 ? -10.717 36.502 -11.535 1.00 91.62 103 ASN A CA 1
ATOM 815 C C . ASN A 1 103 ? -12.208 36.822 -11.715 1.00 91.62 103 ASN A C 1
ATOM 817 O O . ASN A 1 103 ? -12.590 37.512 -12.660 1.00 91.62 103 ASN A O 1
ATOM 821 N N . ILE A 1 104 ? -13.043 36.242 -10.852 1.00 89.19 104 ILE A N 1
ATOM 822 C CA . ILE A 1 104 ? -14.502 36.395 -10.875 1.00 89.19 104 ILE A CA 1
ATOM 823 C C . ILE A 1 104 ? -15.014 36.928 -9.535 1.00 89.19 104 ILE A C 1
ATOM 825 O O . ILE A 1 104 ? -14.539 36.524 -8.471 1.00 89.19 104 ILE A O 1
ATOM 829 N N . GLU A 1 105 ? -16.007 37.816 -9.581 1.00 88.25 105 GLU A N 1
ATOM 830 C CA . GLU A 1 105 ? -16.646 38.378 -8.391 1.00 88.25 105 GLU A CA 1
ATOM 831 C C . GLU A 1 105 ? -18.091 37.875 -8.230 1.00 88.25 105 GLU A C 1
ATOM 833 O O . GLU A 1 105 ? -18.819 37.776 -9.223 1.00 88.25 105 GLU A O 1
ATOM 838 N N . PRO A 1 106 ? -18.529 37.546 -6.995 1.00 86.38 106 PRO A N 1
ATOM 839 C CA . PRO A 1 106 ? -17.730 37.439 -5.762 1.00 86.38 106 PRO A CA 1
ATOM 840 C C . PRO A 1 106 ? -16.734 36.258 -5.758 1.00 86.38 106 PRO A C 1
ATOM 842 O O . PRO A 1 106 ? -17.059 35.152 -6.180 1.00 86.38 106 PRO A O 1
ATOM 845 N N . LYS A 1 107 ? -15.517 36.451 -5.239 1.00 91.75 107 LYS A N 1
ATOM 846 C CA . LYS A 1 107 ? -14.503 35.377 -5.218 1.00 91.75 107 LYS A CA 1
ATOM 847 C C . LYS A 1 107 ? -14.854 34.234 -4.260 1.00 91.75 107 LYS A C 1
ATOM 849 O O . LYS A 1 107 ? -14.451 33.101 -4.491 1.00 91.75 107 LYS A O 1
ATOM 854 N N . VAL A 1 108 ? -15.620 34.515 -3.208 1.00 94.62 108 VAL A N 1
ATOM 855 C CA . VAL A 1 108 ? -16.054 33.537 -2.205 1.00 94.62 108 VAL A CA 1
ATOM 856 C C . VAL A 1 108 ? -17.575 33.492 -2.184 1.00 94.62 108 VAL A C 1
ATOM 858 O O . VAL A 1 108 ? -18.222 34.537 -2.125 1.00 94.62 108 VAL A O 1
ATOM 861 N N . VAL A 1 109 ? -18.135 32.288 -2.240 1.00 95.06 109 VAL A N 1
ATOM 862 C CA . VAL A 1 109 ? -19.579 32.040 -2.203 1.00 95.06 109 VAL A CA 1
ATOM 863 C C . VAL A 1 109 ? -19.904 31.007 -1.131 1.00 95.06 109 VAL A C 1
ATOM 865 O O . VAL A 1 109 ? -19.135 30.076 -0.900 1.00 95.06 109 VAL A O 1
ATOM 868 N N . VAL A 1 110 ? -21.047 31.174 -0.470 1.00 95.38 110 VAL A N 1
ATOM 869 C CA . VAL A 1 110 ? -21.595 30.178 0.456 1.00 95.38 110 VAL A CA 1
ATOM 870 C C . VAL A 1 110 ? -22.703 29.444 -0.279 1.00 95.38 110 VAL A C 1
ATOM 872 O O . VAL A 1 110 ? -23.662 30.077 -0.720 1.00 95.38 110 VAL A O 1
ATOM 875 N N . VAL A 1 111 ? -22.565 28.129 -0.432 1.00 95.06 111 VAL A N 1
ATOM 876 C CA . VAL A 1 111 ? -23.533 27.306 -1.165 1.00 95.06 111 VAL A CA 1
ATOM 877 C C . VAL A 1 111 ? -24.067 26.183 -0.300 1.00 95.06 111 VAL A C 1
ATOM 879 O O . VAL A 1 111 ? -23.332 25.557 0.458 1.00 95.06 111 VAL A O 1
ATOM 882 N N . GLU A 1 112 ? -25.367 25.934 -0.407 1.00 95.38 112 GLU A N 1
ATOM 883 C CA . GLU A 1 112 ? -25.998 24.745 0.157 1.00 95.38 112 GLU A CA 1
ATOM 884 C C . GLU A 1 112 ? -25.484 23.502 -0.571 1.00 95.38 112 GLU A C 1
ATOM 886 O O . GLU A 1 112 ? -25.330 23.525 -1.792 1.00 95.38 112 GLU A O 1
ATOM 891 N N . CYS A 1 113 ? -25.171 22.434 0.158 1.00 93.50 113 CYS A N 1
ATOM 892 C CA . CYS A 1 113 ? -24.621 21.215 -0.421 1.00 93.50 113 CYS A CA 1
ATOM 893 C C . CYS A 1 113 ? -25.748 20.327 -0.957 1.00 93.50 113 CYS A C 1
ATOM 895 O O . CYS A 1 113 ? -26.316 19.518 -0.228 1.00 93.50 113 CYS A O 1
ATOM 897 N N . SER A 1 114 ? -26.061 20.494 -2.242 1.00 94.00 114 SER A N 1
ATOM 898 C CA . SER A 1 114 ? -26.995 19.658 -2.999 1.00 94.00 114 SER A CA 1
ATOM 899 C C . SER A 1 114 ? -26.416 19.353 -4.381 1.00 94.00 114 SER A C 1
ATOM 901 O O . SER A 1 114 ? -25.610 20.126 -4.899 1.00 94.00 114 SER A O 1
ATOM 903 N N . GLU A 1 115 ? -26.882 18.288 -5.033 1.00 92.19 115 GLU A N 1
ATOM 904 C CA . GLU A 1 115 ? -26.457 17.932 -6.400 1.00 92.19 115 GLU A CA 1
ATOM 905 C C . GLU A 1 115 ? -26.751 19.031 -7.434 1.00 92.19 115 GLU A C 1
ATOM 907 O O . GLU A 1 115 ? -26.130 19.090 -8.494 1.00 92.19 115 GLU A O 1
ATOM 912 N N . SER A 1 116 ? -27.692 19.928 -7.127 1.00 93.50 116 SER A N 1
ATOM 913 C CA . SER A 1 116 ? -28.053 21.047 -8.000 1.00 93.50 116 SER A CA 1
ATOM 914 C C . SER A 1 116 ? -27.129 22.261 -7.871 1.00 93.50 116 SER A C 1
ATOM 916 O O . SER A 1 116 ? -27.102 23.107 -8.764 1.00 93.50 116 SER A O 1
ATOM 918 N N . THR A 1 117 ? -26.370 22.350 -6.778 1.00 95.00 117 THR A N 1
ATOM 919 C CA . THR A 1 117 ? -25.607 23.546 -6.395 1.00 95.00 117 THR A CA 1
ATOM 920 C C . THR A 1 117 ? -24.108 23.299 -6.317 1.00 95.00 117 THR A C 1
ATOM 922 O O . THR A 1 117 ? -23.329 24.225 -6.545 1.00 95.00 117 THR A O 1
ATOM 925 N N . ILE A 1 118 ? -23.685 22.071 -6.021 1.00 95.94 118 ILE A N 1
ATOM 926 C CA . ILE A 1 118 ? -22.279 21.691 -5.898 1.00 95.94 118 ILE A CA 1
ATOM 927 C C . ILE A 1 118 ? -22.069 20.263 -6.412 1.00 95.94 118 ILE A C 1
ATOM 929 O O . ILE A 1 118 ? -22.888 19.384 -6.165 1.00 95.94 118 ILE A O 1
ATOM 933 N N . LEU A 1 119 ? -20.974 20.019 -7.133 1.00 96.06 119 LEU A N 1
ATOM 934 C CA . LEU A 1 119 ? -20.611 18.689 -7.635 1.00 96.06 119 LEU A CA 1
ATOM 935 C C . LEU A 1 119 ? -19.104 18.444 -7.480 1.00 96.06 119 LEU A C 1
ATOM 937 O O . LEU A 1 119 ? -18.317 19.382 -7.616 1.00 96.06 119 LEU A O 1
ATOM 941 N N . PRO A 1 120 ? -18.655 17.195 -7.270 1.00 96.06 120 PRO A N 1
ATOM 942 C CA . PRO A 1 120 ? -17.240 16.839 -7.364 1.00 96.06 120 PRO A CA 1
ATOM 943 C C . PRO A 1 120 ? -16.631 17.285 -8.700 1.00 96.06 120 PRO A C 1
ATOM 945 O O . PRO A 1 120 ? -17.231 17.062 -9.751 1.00 96.06 120 PRO A O 1
ATOM 948 N N . PHE A 1 121 ? -15.424 17.861 -8.700 1.00 95.19 121 PHE A N 1
ATOM 949 C CA . PHE A 1 121 ? -14.839 18.431 -9.925 1.00 95.19 121 PHE A CA 1
ATOM 950 C C . PHE A 1 121 ? -14.632 17.413 -11.065 1.00 95.19 121 PHE A C 1
ATOM 952 O O . PHE A 1 121 ? -14.703 17.758 -12.246 1.00 95.19 121 PHE A O 1
ATOM 959 N N . GLY A 1 122 ? -14.441 16.131 -10.747 1.00 91.75 122 GLY A N 1
ATOM 960 C CA . GLY A 1 122 ? -14.358 15.091 -11.775 1.00 91.75 122 GLY A CA 1
ATOM 961 C C . GLY A 1 122 ? -15.702 14.591 -12.310 1.00 91.75 122 GLY A C 1
ATOM 962 O O . GLY A 1 122 ? -15.717 13.882 -13.320 1.00 91.75 122 GLY A O 1
ATOM 963 N N . GLN A 1 123 ? -16.824 14.971 -11.694 1.00 92.06 123 GLN A N 1
ATOM 964 C CA . GLN A 1 123 ? -18.140 14.789 -12.294 1.00 92.06 123 GLN A CA 1
ATOM 965 C C . GLN A 1 123 ? -18.377 15.918 -13.295 1.00 92.06 123 GLN A C 1
ATOM 967 O O . GLN A 1 123 ? -18.146 17.087 -13.006 1.00 92.06 123 GLN A O 1
ATOM 972 N N . LYS A 1 124 ? -18.803 15.571 -14.511 1.00 87.62 124 LYS A N 1
ATOM 973 C CA . LYS A 1 124 ? -19.060 16.566 -15.552 1.00 87.62 124 LYS A CA 1
ATOM 974 C C . LYS A 1 124 ? -20.449 17.169 -15.316 1.00 87.62 124 LYS A C 1
ATOM 976 O O . LYS A 1 124 ? -21.422 16.449 -15.553 1.00 87.62 124 LYS A O 1
ATOM 981 N N . PRO A 1 125 ? -20.573 18.446 -14.907 1.00 89.62 125 PRO A N 1
ATOM 982 C CA . PRO A 1 125 ? -21.879 19.076 -14.810 1.00 89.62 125 PRO A CA 1
ATOM 983 C C . PRO A 1 125 ? -22.557 19.068 -16.178 1.00 89.62 125 PRO A C 1
ATOM 985 O O . PRO A 1 125 ? -21.896 19.150 -17.224 1.00 89.62 125 PRO A O 1
ATOM 988 N N . ASN A 1 126 ? -23.885 18.986 -16.182 1.00 85.12 126 ASN A N 1
ATOM 989 C CA . ASN A 1 126 ? -24.665 19.182 -17.396 1.00 85.12 126 ASN A CA 1
ATOM 990 C C . ASN A 1 126 ? -24.665 20.678 -17.739 1.00 85.12 126 ASN A C 1
ATOM 992 O O . ASN A 1 126 ? -25.620 21.396 -17.459 1.00 85.12 126 ASN A O 1
ATOM 996 N N . ILE A 1 127 ? -23.540 21.165 -18.266 1.00 78.94 127 ILE A N 1
ATOM 997 C CA . ILE A 1 127 ? -23.402 22.539 -18.738 1.00 78.94 127 ILE A CA 1
ATOM 998 C C . ILE A 1 127 ? -24.222 22.614 -20.024 1.00 78.94 127 ILE A C 1
ATOM 1000 O O . ILE A 1 127 ? -23.840 21.951 -20.998 1.00 78.94 127 ILE A O 1
ATOM 1004 N N . PRO A 1 128 ? -25.337 23.367 -20.063 1.00 73.62 128 PRO A N 1
ATOM 1005 C CA . PRO A 1 128 ? -26.036 23.584 -21.315 1.00 73.62 128 PRO A CA 1
ATOM 1006 C C . PRO A 1 128 ? -25.016 24.169 -22.290 1.00 73.62 128 PRO A C 1
ATOM 1008 O O . PRO A 1 128 ? -24.428 25.216 -22.025 1.00 73.62 128 PRO A O 1
ATOM 1011 N N . HIS A 1 129 ? -24.736 23.451 -23.381 1.00 62.22 129 HIS A N 1
ATOM 1012 C CA . HIS A 1 129 ? -23.850 23.924 -24.437 1.00 62.22 129 HIS A CA 1
ATOM 1013 C C . HIS A 1 129 ? -24.480 25.178 -25.046 1.00 62.22 129 HIS A C 1
ATOM 1015 O O . HIS A 1 129 ? -25.238 25.088 -26.006 1.00 62.22 129 HIS A O 1
ATOM 1021 N N . ASN A 1 130 ? -24.204 26.345 -24.466 1.00 56.88 130 ASN A N 1
ATOM 1022 C CA . ASN A 1 130 ? -24.560 27.614 -25.064 1.00 56.88 130 ASN A CA 1
ATOM 1023 C C . ASN A 1 130 ? -23.435 27.969 -26.054 1.00 56.88 130 ASN A C 1
ATOM 1025 O O . ASN A 1 130 ? -22.326 28.263 -25.608 1.00 56.88 130 ASN A O 1
ATOM 1029 N N . PRO A 1 131 ? -23.646 27.900 -27.382 1.00 49.81 131 PRO A N 1
ATOM 1030 C CA . PRO A 1 131 ? -22.564 27.954 -28.371 1.00 49.81 131 PRO A CA 1
ATOM 1031 C C . PRO A 1 131 ? -21.928 29.341 -28.570 1.00 49.81 131 PRO A C 1
ATOM 1033 O O . PRO A 1 131 ? -21.206 29.545 -29.544 1.00 49.81 131 PRO A O 1
ATOM 1036 N N . GLN A 1 132 ? -22.178 30.316 -27.693 1.00 50.59 132 GLN A N 1
ATOM 1037 C CA . GLN A 1 132 ? -21.617 31.664 -27.810 1.00 50.59 132 GLN A CA 1
ATOM 1038 C C . GLN A 1 132 ? -20.186 31.716 -27.251 1.00 50.59 132 GLN A C 1
ATOM 1040 O O . GLN A 1 132 ? -19.925 32.187 -26.146 1.00 50.59 132 GLN A O 1
ATOM 1045 N N . HIS A 1 133 ? -19.254 31.216 -28.063 1.00 50.66 133 HIS A N 1
ATOM 1046 C CA . HIS A 1 133 ? -17.824 31.065 -27.774 1.00 50.66 133 HIS A CA 1
ATOM 1047 C C . HIS A 1 133 ? -17.012 32.374 -27.660 1.00 50.66 133 HIS A C 1
ATOM 1049 O O . HIS A 1 133 ? -15.823 32.301 -27.359 1.00 50.66 133 HIS A O 1
ATOM 1055 N N . ASP A 1 134 ? -17.631 33.548 -27.821 1.00 55.69 134 ASP A N 1
ATOM 1056 C CA . ASP A 1 134 ? -16.931 34.844 -27.862 1.00 55.69 134 ASP A CA 1
ATOM 1057 C C . ASP A 1 134 ? -17.308 35.809 -26.726 1.00 55.69 134 ASP A C 1
ATOM 1059 O O . ASP A 1 134 ? -17.040 37.009 -26.795 1.00 55.69 134 ASP A O 1
ATOM 1063 N N . THR A 1 135 ? -17.908 35.316 -25.641 1.00 64.56 135 THR A N 1
ATOM 1064 C CA . THR A 1 135 ? -18.092 36.160 -24.452 1.00 64.56 135 THR A CA 1
ATOM 1065 C C . THR A 1 135 ? -16.771 36.278 -23.671 1.00 64.56 135 THR A C 1
ATOM 1067 O O . THR A 1 135 ? -16.033 35.293 -23.559 1.00 64.56 135 THR A O 1
ATOM 1070 N N . PRO A 1 136 ? -16.449 37.447 -23.077 1.00 66.56 136 PRO A N 1
ATOM 1071 C CA . PRO A 1 136 ? -15.288 37.618 -22.189 1.00 66.56 136 PRO A CA 1
ATOM 1072 C C . PRO A 1 136 ? -15.198 36.544 -21.088 1.00 66.56 136 PRO A C 1
ATOM 1074 O O . PRO A 1 136 ? -14.106 36.156 -20.669 1.00 66.56 136 PRO A O 1
ATOM 1077 N N . ASN A 1 137 ? -16.350 35.998 -20.694 1.00 80.56 137 ASN A N 1
ATOM 1078 C CA . ASN A 1 137 ? -16.486 34.960 -19.680 1.00 80.56 137 ASN A CA 1
ATOM 1079 C C . ASN A 1 137 ? -15.896 33.607 -20.107 1.00 80.56 137 ASN A C 1
ATOM 1081 O O . ASN A 1 137 ? -15.436 32.864 -19.246 1.00 80.56 137 ASN A O 1
ATOM 1085 N N . ALA A 1 138 ? -15.821 33.293 -21.407 1.00 85.50 138 ALA A N 1
ATOM 1086 C CA . ALA A 1 138 ? -15.271 32.018 -21.877 1.00 85.50 138 ALA A CA 1
ATOM 1087 C C . ALA A 1 138 ? -13.763 31.893 -21.594 1.00 85.50 138 ALA A C 1
ATOM 1089 O O . ALA A 1 138 ? -13.287 30.844 -21.158 1.00 85.50 138 ALA A O 1
ATOM 1090 N N . LYS A 1 139 ? -13.002 32.982 -21.786 1.00 89.25 139 LYS A N 1
ATOM 1091 C CA . LYS A 1 139 ? -11.565 33.007 -21.460 1.00 89.25 139 LYS A CA 1
ATOM 1092 C C . LYS A 1 139 ? -11.336 32.919 -19.954 1.00 89.25 139 LYS A C 1
ATOM 1094 O O . LYS A 1 139 ? -10.466 32.170 -19.524 1.00 89.25 139 LYS A O 1
ATOM 1099 N N . ALA A 1 140 ? -12.126 33.652 -19.167 1.00 90.81 140 ALA A N 1
ATOM 1100 C CA . ALA A 1 140 ? -12.059 33.594 -17.709 1.00 90.81 140 ALA A CA 1
ATOM 1101 C C . ALA A 1 140 ? -12.377 32.185 -17.182 1.00 90.81 140 ALA A C 1
ATOM 1103 O O . ALA A 1 140 ? -11.677 31.694 -16.299 1.00 90.81 140 ALA A O 1
ATOM 1104 N N . PHE A 1 141 ? -13.366 31.512 -17.777 1.00 91.75 141 PHE A N 1
ATOM 1105 C CA . PHE A 1 141 ? -13.741 30.145 -17.429 1.00 91.75 141 PHE A CA 1
ATOM 1106 C C . PHE A 1 141 ? -12.626 29.138 -17.727 1.00 91.75 141 PHE A C 1
ATOM 1108 O O . PHE A 1 141 ? -12.293 28.323 -16.872 1.00 91.75 141 PHE A O 1
ATOM 1115 N N . GLU A 1 142 ? -12.002 29.205 -18.906 1.00 92.12 142 GLU A N 1
ATOM 1116 C CA . GLU A 1 142 ? -10.881 28.313 -19.237 1.00 92.12 142 GLU A CA 1
ATOM 1117 C C . GLU A 1 142 ? -9.663 28.547 -18.333 1.00 92.12 142 GLU A C 1
ATOM 1119 O O . GLU A 1 142 ? -8.999 27.587 -17.940 1.00 92.12 142 GLU A O 1
ATOM 1124 N N . THR A 1 143 ? -9.386 29.796 -17.946 1.00 94.38 143 THR A N 1
ATOM 1125 C CA . THR A 1 143 ? -8.355 30.097 -16.939 1.00 94.38 143 THR A CA 1
ATOM 1126 C C . THR A 1 143 ? -8.713 29.487 -15.585 1.00 94.38 143 THR A C 1
ATOM 1128 O O . THR A 1 143 ? -7.910 28.739 -15.032 1.00 94.38 143 THR A O 1
ATOM 1131 N N . ALA A 1 144 ? -9.935 29.711 -15.093 1.00 94.75 144 ALA A N 1
ATOM 1132 C CA . ALA A 1 144 ? -10.412 29.145 -13.831 1.00 94.75 144 ALA A CA 1
ATOM 1133 C C . ALA A 1 144 ? -10.362 27.608 -13.826 1.00 94.75 144 ALA A C 1
ATOM 1135 O O . ALA A 1 144 ? -9.979 26.980 -12.842 1.00 94.75 144 ALA A O 1
ATOM 1136 N N . ARG A 1 145 ? -10.702 26.980 -14.955 1.00 94.50 145 ARG A N 1
ATOM 1137 C CA . ARG A 1 145 ? -10.645 25.528 -15.124 1.00 94.50 145 ARG A CA 1
ATOM 1138 C C . ARG A 1 145 ? -9.213 24.995 -15.103 1.00 94.50 145 ARG A C 1
ATOM 1140 O O . ARG A 1 145 ? -8.984 23.937 -14.525 1.00 94.50 145 ARG A O 1
ATOM 1147 N N . LYS A 1 146 ? -8.255 25.700 -15.716 1.00 94.69 146 LYS A N 1
ATOM 1148 C CA . LYS A 1 146 ? -6.829 25.337 -15.643 1.00 94.69 146 LYS A CA 1
ATOM 1149 C C . LYS A 1 146 ? -6.299 25.432 -14.215 1.00 94.69 146 LYS A C 1
ATOM 1151 O O . LYS A 1 146 ? -5.660 24.486 -13.768 1.00 94.69 146 LYS A O 1
ATOM 1156 N N . GLU A 1 147 ? -6.623 26.511 -13.504 1.00 96.06 147 GLU A N 1
ATOM 1157 C CA . GLU A 1 147 ? -6.257 26.676 -12.090 1.00 96.06 147 GLU A CA 1
ATOM 1158 C C . GLU A 1 147 ? -6.841 25.553 -11.219 1.00 96.06 147 GLU A C 1
ATOM 1160 O O . GLU A 1 147 ? -6.144 25.005 -10.371 1.00 96.06 147 GLU A O 1
ATOM 1165 N N . ALA A 1 148 ? -8.091 25.147 -11.464 1.00 95.38 148 ALA A N 1
ATOM 1166 C CA . ALA A 1 148 ? -8.723 24.049 -10.735 1.00 95.38 148 ALA A CA 1
ATOM 1167 C C . ALA A 1 148 ? -8.048 22.689 -10.987 1.00 95.38 148 ALA A C 1
ATOM 1169 O O . ALA A 1 148 ? -7.878 21.910 -10.051 1.00 95.38 148 ALA A O 1
ATOM 1170 N N . ILE A 1 149 ? -7.628 22.411 -12.229 1.00 93.00 149 ILE A N 1
ATOM 1171 C CA . ILE A 1 149 ? -6.868 21.195 -12.570 1.00 93.00 149 ILE A CA 1
ATOM 1172 C C . ILE A 1 149 ? -5.509 21.198 -11.858 1.00 93.00 149 ILE A C 1
ATOM 1174 O O . ILE A 1 149 ? -5.114 20.181 -11.298 1.00 93.00 149 ILE A O 1
ATOM 1178 N N . GLU A 1 150 ? -4.803 22.330 -11.856 1.00 92.81 150 GLU A N 1
ATOM 1179 C CA . GLU A 1 150 ? -3.522 22.466 -11.154 1.00 92.81 150 GLU A CA 1
ATOM 1180 C C . GLU A 1 150 ? -3.685 22.298 -9.636 1.00 92.81 150 GLU A C 1
ATOM 1182 O O . GLU A 1 150 ? -2.912 21.578 -9.005 1.00 92.81 150 GLU A O 1
ATOM 1187 N N . ALA A 1 151 ? -4.731 22.893 -9.056 1.00 92.62 151 ALA A N 1
ATOM 1188 C CA . ALA A 1 151 ? -5.047 22.749 -7.640 1.00 92.62 151 ALA A CA 1
ATOM 1189 C C . ALA A 1 151 ? -5.406 21.305 -7.264 1.00 92.62 151 ALA A C 1
ATOM 1191 O O . ALA A 1 151 ? -4.974 20.842 -6.213 1.00 92.62 151 ALA A O 1
ATOM 1192 N N . GLN A 1 152 ? -6.140 20.586 -8.119 1.00 91.50 152 GLN A N 1
ATOM 1193 C CA . GLN A 1 152 ? -6.448 19.172 -7.904 1.00 91.50 152 GLN A CA 1
ATOM 1194 C C . GLN A 1 152 ? -5.177 18.317 -7.906 1.00 91.50 152 GLN A C 1
ATOM 1196 O O . GLN A 1 152 ? -4.976 17.532 -6.990 1.00 91.50 152 GLN A O 1
ATOM 1201 N N . VAL A 1 153 ? -4.284 18.525 -8.881 1.00 88.19 153 VAL A N 1
ATOM 1202 C CA . VAL A 1 153 ? -2.997 17.807 -8.943 1.00 88.19 153 VAL A CA 1
ATOM 1203 C C . VAL A 1 153 ? -2.136 18.088 -7.708 1.00 88.19 153 VAL A C 1
ATOM 1205 O O . VAL A 1 153 ? -1.421 17.200 -7.258 1.00 88.19 153 VAL A O 1
ATOM 1208 N N . LYS A 1 154 ? -2.209 19.304 -7.154 1.00 85.44 154 LYS A N 1
ATOM 1209 C CA . LYS A 1 154 ? -1.477 19.684 -5.941 1.00 85.44 154 LYS A CA 1
ATOM 1210 C C . LYS A 1 154 ? -2.096 19.111 -4.660 1.00 85.44 154 LYS A C 1
ATOM 1212 O O . LYS A 1 154 ? -1.348 18.754 -3.758 1.00 85.44 154 LYS A O 1
ATOM 1217 N N . ASP A 1 155 ? -3.427 19.055 -4.561 1.00 80.50 155 ASP A N 1
ATOM 1218 C CA . ASP A 1 155 ? -4.122 18.472 -3.401 1.00 80.50 155 ASP A CA 1
ATOM 1219 C C . ASP A 1 155 ? -4.015 16.925 -3.399 1.00 80.50 155 ASP A C 1
ATOM 1221 O O . ASP A 1 155 ? -3.931 16.342 -2.324 1.00 80.50 155 ASP A O 1
ATOM 1225 N N . ASP A 1 156 ? -3.925 16.266 -4.565 1.00 74.88 156 ASP A N 1
ATOM 1226 C CA . ASP A 1 156 ? -3.715 14.805 -4.691 1.00 74.88 156 ASP A CA 1
ATOM 1227 C C . ASP A 1 156 ? -2.292 14.343 -4.295 1.00 74.88 156 ASP A C 1
ATOM 1229 O O . ASP A 1 156 ? -2.022 13.143 -4.225 1.00 74.88 156 ASP A O 1
ATOM 1233 N N . ASP A 1 157 ? -1.359 15.269 -4.045 1.00 71.31 157 ASP A N 1
ATOM 1234 C CA . ASP A 1 157 ? 0.004 14.941 -3.609 1.00 71.31 157 ASP A CA 1
ATOM 1235 C C . ASP A 1 157 ? 0.101 14.667 -2.090 1.00 71.31 157 ASP A C 1
ATOM 1237 O O . ASP A 1 157 ? 1.222 14.559 -1.604 1.00 71.31 157 ASP A O 1
ATOM 1241 N N . ASP A 1 158 ? -1.031 14.540 -1.364 1.00 54.75 158 ASP A N 1
ATOM 1242 C CA . ASP A 1 158 ? -1.261 13.991 0.006 1.00 54.75 158 ASP A CA 1
ATOM 1243 C C . ASP A 1 158 ? -0.244 14.341 1.119 1.00 54.75 158 ASP A C 1
ATOM 1245 O O . ASP A 1 158 ? -0.266 13.802 2.229 1.00 54.75 158 ASP A O 1
ATOM 1249 N N . LEU A 1 159 ? 0.652 15.281 0.856 1.00 58.53 159 LEU A N 1
ATOM 1250 C CA . LEU A 1 159 ? 1.603 15.817 1.802 1.00 58.53 159 LEU A CA 1
ATOM 1251 C C . LEU A 1 159 ? 0.966 17.074 2.395 1.00 58.53 159 LEU A C 1
ATOM 1253 O O . LEU A 1 159 ? 0.627 17.987 1.634 1.00 58.53 159 LEU A O 1
ATOM 1257 N N . PRO A 1 160 ? 0.786 17.152 3.729 1.00 56.88 160 PRO A N 1
ATOM 1258 C CA . PRO A 1 160 ? 0.300 18.369 4.363 1.00 56.88 160 PRO A CA 1
ATOM 1259 C C . PRO A 1 160 ? 1.173 19.535 3.906 1.00 56.88 160 PRO A C 1
ATOM 1261 O O . PRO A 1 160 ? 2.407 19.443 3.919 1.00 56.88 160 PRO A O 1
ATOM 1264 N N . SER A 1 161 ? 0.535 20.611 3.438 1.00 56.53 161 SER A N 1
ATOM 1265 C CA . SER A 1 161 ? 1.290 21.779 3.009 1.00 56.53 161 SER A CA 1
ATOM 1266 C C . SER A 1 161 ? 2.071 22.319 4.206 1.00 56.53 161 SER A C 1
ATOM 1268 O O . SER A 1 161 ? 1.634 22.207 5.352 1.00 56.53 161 SER A O 1
ATOM 1270 N N . LEU A 1 162 ? 3.257 22.875 3.957 1.00 54.28 162 LEU A N 1
ATOM 1271 C CA . LEU A 1 162 ? 4.102 23.397 5.032 1.00 54.28 162 LEU A CA 1
ATOM 1272 C C . LEU A 1 162 ? 3.344 24.439 5.881 1.00 54.28 162 LEU A C 1
ATOM 1274 O O . LEU A 1 162 ? 3.552 24.509 7.087 1.00 54.28 162 LEU A O 1
ATOM 1278 N N . ASP A 1 163 ? 2.428 25.182 5.257 1.00 56.00 163 ASP A N 1
ATOM 1279 C CA . ASP A 1 163 ? 1.577 26.184 5.902 1.00 56.00 163 ASP A CA 1
ATOM 1280 C C . ASP A 1 163 ? 0.523 25.545 6.828 1.00 56.00 163 ASP A C 1
ATOM 1282 O O . ASP A 1 163 ? 0.354 26.006 7.955 1.00 56.00 163 ASP A O 1
ATOM 1286 N N . ASP A 1 164 ? -0.098 24.422 6.429 1.00 62.69 164 ASP A N 1
ATOM 1287 C CA . ASP A 1 164 ? -1.039 23.671 7.284 1.00 62.69 164 ASP A CA 1
ATOM 1288 C C . ASP A 1 164 ? -0.350 23.141 8.557 1.00 62.69 164 ASP A C 1
ATOM 1290 O O . ASP A 1 164 ? -0.950 23.089 9.632 1.00 62.69 164 ASP A O 1
ATOM 1294 N N . ILE A 1 165 ? 0.932 22.768 8.449 1.00 63.88 165 ILE A N 1
ATOM 1295 C CA . ILE A 1 165 ? 1.750 22.340 9.592 1.00 63.88 165 ILE A CA 1
ATOM 1296 C C . ILE A 1 165 ? 2.045 23.541 10.502 1.00 63.88 165 ILE A C 1
ATOM 1298 O O . ILE A 1 165 ? 1.916 23.439 11.721 1.00 63.88 165 ILE A O 1
ATOM 1302 N N . ILE A 1 166 ? 2.425 24.687 9.932 1.00 67.81 166 ILE A N 1
ATOM 1303 C CA . ILE A 1 166 ? 2.793 25.892 10.692 1.00 67.81 166 ILE A CA 1
ATOM 1304 C C . ILE A 1 166 ? 1.591 26.466 11.461 1.00 67.81 166 ILE A C 1
ATOM 1306 O O . ILE A 1 166 ? 1.744 26.843 12.629 1.00 67.81 166 ILE A O 1
ATOM 1310 N N . ASP A 1 167 ? 0.393 26.469 10.876 1.00 58.16 167 ASP A N 1
ATOM 1311 C CA . ASP A 1 167 ? -0.822 26.953 11.546 1.00 58.16 167 ASP A CA 1
ATOM 1312 C C . ASP A 1 167 ? -1.269 26.033 12.698 1.00 58.16 167 ASP A C 1
ATOM 1314 O O . ASP A 1 167 ? -1.752 26.512 13.734 1.00 58.16 167 ASP A O 1
ATOM 1318 N N . GLN A 1 168 ? -1.011 24.723 12.588 1.00 61.75 168 GLN A N 1
ATOM 1319 C CA . GLN A 1 168 ? -1.256 23.759 13.668 1.00 61.75 168 GLN A CA 1
ATOM 1320 C C . GLN A 1 168 ? -0.364 23.994 14.898 1.00 61.75 168 GLN A C 1
ATOM 1322 O O . GLN A 1 168 ? -0.798 23.744 16.023 1.00 61.75 168 GLN A O 1
ATOM 1327 N N . PHE A 1 169 ? 0.856 24.511 14.711 1.00 57.56 169 PHE A N 1
ATOM 1328 C CA . PHE A 1 169 ? 1.777 24.826 15.813 1.00 57.56 169 PHE A CA 1
ATOM 1329 C C . PHE A 1 169 ? 1.647 26.258 16.345 1.00 57.56 169 PHE A C 1
ATOM 1331 O O . PHE A 1 169 ? 2.068 26.534 17.470 1.00 57.56 169 PHE A O 1
ATOM 1338 N N . SER A 1 170 ? 1.051 27.168 15.573 1.00 50.59 170 SER A N 1
ATOM 1339 C CA . SER A 1 170 ? 0.941 28.586 15.945 1.00 50.59 170 SER A CA 1
ATOM 1340 C C . SER A 1 170 ? -0.240 28.881 16.880 1.00 50.59 170 SER A C 1
ATOM 1342 O O . SER A 1 170 ? -0.269 29.920 17.539 1.00 50.59 170 SER A O 1
ATOM 1344 N N . SER A 1 171 ? -1.181 27.945 17.020 1.00 40.28 171 SER A N 1
ATOM 1345 C CA . SER A 1 171 ? -2.348 28.071 17.902 1.00 40.28 171 SER A CA 1
ATOM 1346 C C . SER A 1 171 ? -2.036 27.626 19.339 1.00 40.28 171 SER A C 1
ATOM 1348 O O . SER A 1 171 ? -2.603 26.659 19.844 1.00 40.28 171 SER A O 1
ATOM 1350 N N . THR A 1 172 ? -1.121 28.322 20.022 1.00 42.41 172 THR A N 1
ATOM 1351 C CA . THR A 1 172 ? -0.943 28.162 21.477 1.00 42.41 172 THR A CA 1
ATOM 1352 C C . THR A 1 172 ? -1.832 29.162 22.229 1.00 42.41 172 THR A C 1
ATOM 1354 O O . THR A 1 172 ? -1.761 30.362 21.963 1.00 42.41 172 THR A O 1
ATOM 1357 N N . PRO A 1 173 ? -2.686 28.719 23.172 1.00 44.16 173 PRO A N 1
ATOM 1358 C CA . PRO A 1 173 ? -3.469 29.632 23.993 1.00 44.16 173 PRO A CA 1
ATOM 1359 C C . PRO A 1 173 ? -2.533 30.379 24.948 1.00 44.16 173 PRO A C 1
ATOM 1361 O O . PRO A 1 173 ? -1.907 29.792 25.832 1.00 44.16 173 PRO A O 1
ATOM 1364 N N . SER A 1 174 ? -2.431 31.694 24.763 1.00 33.81 174 SER A N 1
ATOM 1365 C CA . SER A 1 174 ? -1.682 32.592 25.636 1.00 33.81 174 SER A CA 1
ATOM 1366 C C . SER A 1 174 ? -2.351 32.668 27.014 1.00 33.81 174 SER A C 1
ATOM 1368 O O . SER A 1 174 ? -3.269 33.461 27.227 1.00 33.81 174 SER A O 1
ATOM 1370 N N . HIS A 1 175 ? -1.896 31.853 27.965 1.00 37.97 175 HIS A N 1
ATOM 1371 C CA . HIS A 1 175 ? -2.208 32.057 29.376 1.00 37.97 175 HIS A CA 1
ATOM 1372 C C . HIS A 1 175 ? -1.293 33.139 29.950 1.00 37.97 175 HIS A C 1
ATOM 1374 O O . HIS A 1 175 ? -0.076 32.991 30.045 1.00 37.97 175 HIS A O 1
ATOM 1380 N N . SER A 1 176 ? -1.928 34.250 30.301 1.00 37.50 176 SER A N 1
ATOM 1381 C CA . SER A 1 176 ? -1.369 35.418 30.965 1.00 37.50 176 SER A CA 1
ATOM 1382 C C . SER A 1 176 ? -0.759 35.091 32.329 1.00 37.50 176 SER A C 1
ATOM 1384 O O . SER A 1 176 ? -1.364 34.416 33.161 1.00 37.50 176 SER A O 1
ATOM 1386 N N . SER A 1 177 ? 0.421 35.662 32.542 1.00 43.34 177 SER A N 1
ATOM 1387 C CA . SER A 1 177 ? 1.202 35.729 33.772 1.00 43.34 177 SER A CA 1
ATOM 1388 C C . SER A 1 177 ? 0.442 36.310 34.971 1.00 43.34 177 SER A C 1
ATOM 1390 O O . SER A 1 177 ? -0.178 37.362 34.844 1.00 43.34 177 SER A O 1
ATOM 1392 N N . ALA A 1 178 ? 0.624 35.712 36.153 1.00 41.00 178 ALA A N 1
ATOM 1393 C CA . ALA A 1 178 ? 0.619 36.426 37.433 1.00 41.00 178 ALA A CA 1
ATOM 1394 C C . ALA A 1 178 ? 1.386 35.636 38.519 1.00 41.00 178 ALA A C 1
ATOM 1396 O O . ALA A 1 178 ? 1.006 34.532 38.890 1.00 41.00 178 ALA A O 1
ATOM 1397 N N . GLU A 1 179 ? 2.488 36.248 38.961 1.00 35.09 179 GLU A N 1
ATOM 1398 C CA . GLU A 1 179 ? 3.018 36.344 40.335 1.00 35.09 179 GLU A CA 1
ATOM 1399 C C . GLU A 1 179 ? 3.254 35.089 41.214 1.00 35.09 179 GLU A C 1
ATOM 1401 O O . GLU A 1 179 ? 2.353 34.426 41.717 1.00 35.09 179 GLU A O 1
ATOM 1406 N N . SER A 1 180 ? 4.538 34.877 41.525 1.00 47.44 180 SER A N 1
ATOM 1407 C CA . SER A 1 180 ? 5.068 34.203 42.730 1.00 47.44 180 SER A CA 1
ATOM 1408 C C . SER A 1 180 ? 5.040 35.166 43.947 1.00 47.44 180 SER A C 1
ATOM 1410 O O . SER A 1 180 ? 4.753 36.343 43.732 1.00 47.44 180 SER A O 1
ATOM 1412 N N . PRO A 1 181 ? 5.501 34.819 45.180 1.00 62.53 181 PRO A N 1
ATOM 1413 C CA . PRO A 1 181 ? 5.887 33.524 45.775 1.00 62.53 181 PRO A CA 1
ATOM 1414 C C . PRO A 1 181 ? 5.274 33.299 47.190 1.00 62.53 181 PRO A C 1
ATOM 1416 O O . PRO A 1 181 ? 4.666 34.198 47.750 1.00 62.53 181 PRO A O 1
ATOM 1419 N N . VAL A 1 182 ? 5.490 32.132 47.822 1.00 39.03 182 VAL A N 1
ATOM 1420 C CA . VAL A 1 182 ? 5.902 31.995 49.248 1.00 39.03 182 VAL A CA 1
ATOM 1421 C C . VAL A 1 182 ? 6.083 30.516 49.617 1.00 39.03 182 VAL A C 1
ATOM 1423 O O . VAL A 1 182 ? 5.213 29.667 49.444 1.00 39.03 182 VAL A O 1
ATOM 1426 N N . SER A 1 183 ? 7.263 30.245 50.167 1.00 44.44 183 SER A N 1
ATOM 1427 C CA . SER A 1 183 ? 7.750 29.003 50.758 1.00 44.44 183 SER A CA 1
ATOM 1428 C C . SER A 1 183 ? 6.834 28.395 51.825 1.00 44.44 183 SER A C 1
ATOM 1430 O O . SER A 1 183 ? 6.362 29.114 52.702 1.00 44.44 183 SER A O 1
ATOM 1432 N N . LYS A 1 184 ? 6.755 27.055 51.874 1.00 39.72 184 LYS A N 1
ATOM 1433 C CA . LYS A 1 184 ? 6.739 26.273 53.130 1.00 39.72 184 LYS A CA 1
ATOM 1434 C C . LYS A 1 184 ? 7.035 24.785 52.890 1.00 39.72 184 LYS A C 1
ATOM 1436 O O . LYS A 1 184 ? 6.325 24.092 52.173 1.00 39.72 184 LYS A O 1
ATOM 1441 N N . LYS A 1 185 ? 8.100 24.313 53.547 1.00 46.16 185 LYS A N 1
ATOM 1442 C CA . LYS A 1 185 ? 8.442 22.906 53.808 1.00 46.16 185 LYS A CA 1
ATOM 1443 C C . LYS A 1 185 ? 7.359 22.240 54.667 1.00 46.16 185 LYS A C 1
ATOM 1445 O O . LYS A 1 185 ? 7.176 22.694 55.791 1.00 46.16 185 LYS A O 1
ATOM 1450 N N . VAL A 1 186 ? 6.779 21.128 54.207 1.00 37.50 186 VAL A N 1
ATOM 1451 C CA . VAL A 1 186 ? 6.146 20.047 55.007 1.00 37.50 186 VAL A CA 1
ATOM 1452 C C . VAL A 1 186 ? 6.218 18.786 54.115 1.00 37.50 186 VAL A C 1
ATOM 1454 O O . VAL A 1 186 ? 5.683 18.805 53.017 1.00 37.50 186 VAL A O 1
ATOM 1457 N N . SER A 1 187 ? 7.158 17.850 54.298 1.00 42.97 187 SER A N 1
ATOM 1458 C CA . SER A 1 187 ? 7.131 16.653 55.167 1.00 42.97 187 SER A CA 1
ATOM 1459 C C . SER A 1 187 ? 5.836 15.821 55.126 1.00 42.97 187 SER A C 1
ATOM 1461 O O . SER A 1 187 ? 4.749 16.368 55.180 1.00 42.97 187 SER A O 1
ATOM 1463 N N . LEU A 1 188 ? 5.997 14.492 55.143 1.00 35.31 188 LEU A N 1
ATOM 1464 C CA . LEU A 1 188 ? 4.988 13.433 55.336 1.00 35.31 188 LEU A CA 1
ATOM 1465 C C . LEU A 1 188 ? 4.163 12.979 54.115 1.00 35.31 188 LEU A C 1
ATOM 1467 O O . LEU A 1 188 ? 3.062 13.435 53.833 1.00 35.31 188 LEU A O 1
ATOM 1471 N N . MET A 1 189 ? 4.703 11.949 53.456 1.00 46.94 189 MET A N 1
ATOM 1472 C CA . MET A 1 189 ? 4.169 10.581 53.547 1.00 46.94 189 MET A CA 1
ATOM 1473 C C . MET A 1 189 ? 2.635 10.485 53.607 1.00 46.94 189 MET A C 1
ATOM 1475 O O . MET A 1 189 ? 2.045 10.553 54.677 1.00 46.94 189 MET A O 1
ATOM 1479 N N . ASN A 1 190 ? 2.002 10.255 52.454 1.00 34.66 190 ASN A N 1
ATOM 1480 C CA . ASN A 1 190 ? 0.667 9.663 52.377 1.00 34.66 190 ASN A CA 1
ATOM 1481 C C . ASN A 1 190 ? 0.472 8.969 51.022 1.00 34.66 190 ASN A C 1
ATOM 1483 O O . ASN A 1 190 ? -0.013 9.551 50.052 1.00 34.66 190 ASN A O 1
ATOM 1487 N N . GLN A 1 191 ? 0.841 7.686 50.975 1.00 41.56 191 GLN A N 1
ATOM 1488 C CA . GLN A 1 191 ? 0.296 6.743 50.003 1.00 41.56 191 GLN A CA 1
ATOM 1489 C C . GLN A 1 191 ? -1.210 6.633 50.262 1.00 41.56 191 GLN A C 1
ATOM 1491 O O . GLN A 1 191 ? -1.654 5.973 51.204 1.00 41.56 191 GLN A O 1
ATOM 1496 N N . ARG A 1 192 ? -2.015 7.301 49.433 1.00 37.69 192 ARG A N 1
ATOM 1497 C CA . ARG A 1 192 ? -3.454 7.057 49.391 1.00 37.69 192 ARG A CA 1
ATOM 1498 C C . ARG A 1 192 ? -3.681 5.661 48.820 1.00 37.69 192 ARG A C 1
ATOM 1500 O O . ARG A 1 192 ? -3.428 5.407 47.646 1.00 37.69 192 ARG A O 1
ATOM 1507 N N . LYS A 1 193 ? -4.168 4.770 49.687 1.00 37.66 193 LYS A N 1
ATOM 1508 C CA . LYS A 1 193 ? -4.909 3.562 49.323 1.00 37.66 193 LYS A CA 1
ATOM 1509 C C . LYS A 1 193 ? -5.938 3.937 48.254 1.00 37.66 193 LYS A C 1
ATOM 1511 O O . LYS A 1 193 ? -6.886 4.660 48.555 1.00 37.66 193 LYS A O 1
ATOM 1516 N N . LEU A 1 194 ? -5.752 3.444 47.029 1.00 40.22 194 LEU A N 1
ATOM 1517 C CA . LEU A 1 194 ? -6.846 3.349 46.071 1.00 40.22 194 LEU A CA 1
ATOM 1518 C C . LEU A 1 194 ? -7.929 2.488 46.719 1.00 40.22 194 LEU A C 1
ATOM 1520 O O . LEU A 1 194 ? -7.703 1.319 47.042 1.00 40.22 194 LEU A O 1
ATOM 1524 N N . ALA A 1 195 ? -9.087 3.097 46.947 1.00 36.03 195 ALA A N 1
ATOM 1525 C CA . ALA A 1 195 ? -10.289 2.379 47.304 1.00 36.03 195 ALA A CA 1
ATOM 1526 C C . ALA A 1 195 ? -10.560 1.333 46.214 1.00 36.03 195 ALA A C 1
ATOM 1528 O O . ALA A 1 195 ? -10.637 1.658 45.029 1.00 36.03 195 ALA A O 1
ATOM 1529 N N . LYS A 1 196 ? -10.679 0.070 46.632 1.00 37.03 196 LYS A N 1
ATOM 1530 C CA . LYS A 1 196 ? -11.315 -0.973 45.834 1.00 37.03 196 LYS A CA 1
ATOM 1531 C C . LYS A 1 196 ? -12.762 -0.545 45.627 1.00 37.03 196 LYS A C 1
ATOM 1533 O O . LYS A 1 196 ? -13.586 -0.695 46.523 1.00 37.03 196 LYS A O 1
ATOM 1538 N N . VAL A 1 197 ? -13.045 0.025 44.465 1.00 35.12 197 VAL A N 1
ATOM 1539 C CA . VAL A 1 197 ? -14.405 0.064 43.946 1.00 35.12 197 VAL A CA 1
ATOM 1540 C C . VAL A 1 197 ? -14.673 -1.352 43.448 1.00 35.12 197 VAL A C 1
ATOM 1542 O O . VAL A 1 197 ? -14.204 -1.735 42.376 1.00 35.12 197 VAL A O 1
ATOM 1545 N N . ASP A 1 198 ? -15.360 -2.148 44.268 1.00 37.28 198 ASP A N 1
ATOM 1546 C CA . ASP A 1 198 ? -16.006 -3.388 43.832 1.00 37.28 198 ASP A CA 1
ATOM 1547 C C . ASP A 1 198 ? -17.167 -2.992 42.916 1.00 37.28 198 ASP A C 1
ATOM 1549 O O . ASP A 1 198 ? -18.329 -2.909 43.305 1.00 37.28 198 ASP A O 1
ATOM 1553 N N . SER A 1 199 ? -16.818 -2.643 41.680 1.00 38.84 199 SER A N 1
ATOM 1554 C CA . SER A 1 199 ? -17.781 -2.465 40.613 1.00 38.84 199 SER A CA 1
ATOM 1555 C C . SER A 1 199 ? -18.031 -3.837 40.013 1.00 38.84 199 SER A C 1
ATOM 1557 O O . SER A 1 199 ? -17.263 -4.337 39.188 1.00 38.84 199 SER A O 1
ATOM 1559 N N . THR A 1 200 ? -19.097 -4.477 40.479 1.00 35.94 200 THR A N 1
ATOM 1560 C CA . THR A 1 200 ? -19.694 -5.654 39.851 1.00 35.94 200 THR A CA 1
ATOM 1561 C C . THR A 1 200 ? -20.357 -5.203 38.542 1.00 35.94 200 THR A C 1
ATOM 1563 O O . THR A 1 200 ? -21.575 -5.175 38.415 1.00 35.94 200 THR A O 1
ATOM 1566 N N . TYR A 1 201 ? -19.544 -4.783 37.565 1.00 38.62 201 TYR A N 1
ATOM 1567 C CA . TYR A 1 201 ? -19.979 -4.619 36.180 1.00 38.62 201 TYR A CA 1
ATOM 1568 C C . TYR A 1 201 ? -20.311 -6.015 35.658 1.00 38.62 201 TYR A C 1
ATOM 1570 O O . TYR A 1 201 ? -19.424 -6.800 35.310 1.00 38.62 201 TYR A O 1
ATOM 1578 N N . LEU A 1 202 ? -21.602 -6.337 35.633 1.00 40.59 202 LEU A N 1
ATOM 1579 C CA . LEU A 1 202 ? -22.108 -7.311 34.678 1.00 40.59 202 LEU A CA 1
ATOM 1580 C C . LEU A 1 202 ? -21.706 -6.792 33.288 1.00 40.59 202 LEU A C 1
ATOM 1582 O O . LEU A 1 202 ? -21.925 -5.610 33.020 1.00 40.59 202 LEU A O 1
ATOM 1586 N N . PRO A 1 203 ? -21.039 -7.605 32.450 1.00 48.28 203 PRO A N 1
ATOM 1587 C CA . PRO A 1 203 ? -20.608 -7.165 31.134 1.00 48.28 203 PRO A CA 1
ATOM 1588 C C . PRO A 1 203 ? -21.855 -6.784 30.348 1.00 48.28 203 PRO A C 1
ATOM 1590 O O . PRO A 1 203 ? -22.679 -7.641 30.030 1.00 48.28 203 PRO A O 1
ATOM 1593 N N . ASP A 1 204 ? -21.994 -5.484 30.115 1.00 47.69 204 ASP A N 1
ATOM 1594 C CA . ASP A 1 204 ? -23.101 -4.909 29.379 1.00 47.69 204 ASP A CA 1
ATOM 1595 C C . ASP A 1 204 ? -23.115 -5.566 27.996 1.00 47.69 204 ASP A C 1
ATOM 1597 O O . ASP A 1 204 ? -22.155 -5.496 27.223 1.00 47.69 204 ASP A O 1
ATOM 1601 N N . SER A 1 205 ? -24.174 -6.322 27.738 1.00 52.44 205 SER A N 1
ATOM 1602 C CA . SER A 1 205 ? -24.349 -7.235 26.610 1.00 52.44 205 SER A CA 1
ATOM 1603 C C . SER A 1 205 ? -24.580 -6.514 25.274 1.00 52.44 205 SER A C 1
ATOM 1605 O O . SER A 1 205 ? -25.159 -7.087 24.355 1.00 52.44 205 SER A O 1
ATOM 1607 N N . SER A 1 206 ? -24.186 -5.245 25.162 1.00 49.59 206 SER A N 1
ATOM 1608 C CA . SER A 1 206 ? -24.660 -4.332 24.119 1.00 49.59 206 SER A CA 1
ATOM 1609 C C . SER A 1 206 ? -23.748 -4.221 22.895 1.00 49.59 206 SER A C 1
ATOM 1611 O O . SER A 1 206 ? -24.203 -3.734 21.864 1.00 49.59 206 SER A O 1
ATOM 1613 N N . VAL A 1 207 ? -22.510 -4.731 22.935 1.00 62.59 207 VAL A N 1
ATOM 1614 C CA . VAL A 1 207 ? -21.619 -4.732 21.759 1.00 62.59 207 VAL A CA 1
ATOM 1615 C C . VAL A 1 207 ? -21.225 -6.161 21.400 1.00 62.59 207 VAL A C 1
ATOM 1617 O O . VAL A 1 207 ? -20.332 -6.756 22.004 1.00 62.59 207 VAL A O 1
ATOM 1620 N N . SER A 1 208 ? -21.918 -6.720 20.406 1.00 82.81 208 SER A N 1
ATOM 1621 C CA . SER A 1 208 ? -21.528 -7.978 19.768 1.00 82.81 208 SER A CA 1
ATOM 1622 C C . SER A 1 208 ? -20.180 -7.774 19.070 1.00 82.81 208 SER A C 1
ATOM 1624 O O . SER A 1 208 ? -20.095 -7.054 18.080 1.00 82.81 208 SER A O 1
ATOM 1626 N N . LEU A 1 209 ? -19.110 -8.350 19.625 1.00 89.50 209 LEU A N 1
ATOM 1627 C CA . LEU A 1 209 ? -17.784 -8.349 19.002 1.00 89.50 209 LEU A CA 1
ATOM 1628 C C . LEU A 1 209 ? -17.795 -9.299 17.799 1.00 89.50 209 LEU A C 1
ATOM 1630 O O . LEU A 1 209 ? -18.193 -10.459 17.951 1.00 89.50 209 LEU A O 1
ATOM 1634 N N . ALA A 1 210 ? -17.303 -8.859 16.637 1.00 88.25 210 ALA A N 1
ATOM 1635 C CA . ALA A 1 210 ? -17.142 -9.738 15.482 1.00 88.25 210 ALA A CA 1
ATOM 1636 C C . ALA A 1 210 ? -15.934 -10.669 15.695 1.00 88.25 210 ALA A C 1
ATOM 1638 O O . ALA A 1 210 ? -14.784 -10.306 15.451 1.00 88.25 210 ALA A O 1
ATOM 1639 N N . ILE A 1 211 ? -16.174 -11.877 16.208 1.00 88.31 211 ILE A N 1
ATOM 1640 C CA . ILE A 1 211 ? -15.119 -12.864 16.470 1.00 88.31 211 ILE A CA 1
ATOM 1641 C C . ILE A 1 211 ? -15.239 -14.019 15.470 1.00 88.31 211 ILE A C 1
ATOM 1643 O O . ILE A 1 211 ? -16.288 -14.664 15.442 1.00 88.31 211 ILE A O 1
ATOM 1647 N N . PRO A 1 212 ? -14.171 -14.348 14.719 1.00 88.69 212 PRO A N 1
ATOM 1648 C CA . PRO A 1 212 ? -12.860 -13.689 14.681 1.00 88.69 212 PRO A CA 1
ATOM 1649 C C . PRO A 1 212 ? -12.871 -12.401 13.840 1.00 88.69 212 PRO A C 1
ATOM 1651 O O . PRO A 1 212 ? -13.655 -12.278 12.904 1.00 88.69 212 PRO A O 1
ATOM 1654 N N . GLY A 1 213 ? -11.939 -11.484 14.110 1.00 88.19 213 GLY A N 1
ATOM 1655 C CA . GLY A 1 213 ? -11.630 -10.383 13.188 1.00 88.19 213 GLY A CA 1
ATOM 1656 C C . GLY A 1 213 ? -11.781 -8.968 13.738 1.00 88.19 213 GLY A C 1
ATOM 1657 O O . GLY A 1 213 ? -11.207 -8.055 13.146 1.00 88.19 213 GLY A O 1
ATOM 1658 N N . GLU A 1 214 ? -12.473 -8.775 14.863 1.00 95.25 214 GLU A N 1
ATOM 1659 C CA . GLU A 1 214 ? -12.670 -7.448 15.458 1.00 95.25 214 GLU A CA 1
ATOM 1660 C C . GLU A 1 214 ? -11.322 -6.765 15.736 1.00 95.25 214 GLU A C 1
ATOM 1662 O O . GLU A 1 214 ? -10.461 -7.316 16.434 1.00 95.25 214 GLU A O 1
ATOM 1667 N N . LEU A 1 215 ? -11.140 -5.560 15.191 1.00 96.00 215 LEU A N 1
ATOM 1668 C CA . LEU A 1 215 ? -9.950 -4.744 15.412 1.00 96.00 215 LEU A CA 1
ATOM 1669 C C . LEU A 1 215 ? -10.090 -3.965 16.717 1.00 96.00 215 LEU A C 1
ATOM 1671 O O . LEU A 1 215 ? -11.089 -3.284 16.953 1.00 96.00 215 LEU A O 1
ATOM 1675 N N . VAL A 1 216 ? -9.067 -4.056 17.559 1.00 97.31 216 VAL A N 1
ATOM 1676 C CA . VAL A 1 216 ? -9.083 -3.496 18.910 1.00 97.31 216 VAL A CA 1
ATOM 1677 C C . VAL A 1 216 ? -7.765 -2.809 19.241 1.00 97.31 216 VAL A C 1
ATOM 1679 O O . VAL A 1 216 ? -6.715 -3.150 18.698 1.00 97.31 216 VAL A O 1
ATOM 1682 N N . LEU A 1 217 ? -7.812 -1.868 20.179 1.00 97.62 217 LEU A N 1
ATOM 1683 C CA . LEU A 1 217 ? -6.640 -1.377 20.895 1.00 97.62 217 LEU A CA 1
ATOM 1684 C C . LEU A 1 217 ? -6.551 -2.125 22.220 1.00 97.62 217 LEU A C 1
ATOM 1686 O O . LEU A 1 217 ? -7.403 -1.951 23.088 1.00 97.62 217 LEU A O 1
ATOM 1690 N N . ALA A 1 218 ? -5.547 -2.982 22.369 1.00 97.62 218 ALA A N 1
ATOM 1691 C CA . ALA A 1 218 ? -5.377 -3.879 23.502 1.00 97.62 218 ALA A CA 1
ATOM 1692 C C . ALA A 1 218 ? -4.202 -3.464 24.397 1.00 97.62 218 ALA A C 1
ATOM 1694 O O . ALA A 1 218 ? -3.129 -3.100 23.921 1.00 97.62 218 ALA A O 1
ATOM 1695 N N . LEU A 1 219 ? -4.409 -3.521 25.710 1.00 97.38 219 LEU A N 1
ATOM 1696 C CA . LEU A 1 219 ? -3.448 -3.120 26.729 1.00 97.38 219 LEU A CA 1
ATOM 1697 C C . LEU A 1 219 ? -2.360 -4.187 26.911 1.00 97.38 219 LEU A C 1
ATOM 1699 O O . LEU A 1 219 ? -2.633 -5.281 27.419 1.00 97.38 219 LEU A O 1
ATOM 1703 N N . SER A 1 220 ? -1.116 -3.815 26.615 1.00 95.88 220 SER A N 1
ATOM 1704 C CA . SER A 1 220 ? 0.096 -4.584 26.914 1.00 95.88 220 SER A CA 1
ATOM 1705 C C . SER A 1 220 ? 1.119 -3.678 27.600 1.00 95.88 220 SER A C 1
ATOM 1707 O O . SER A 1 220 ? 1.242 -2.512 27.256 1.00 95.88 220 SER A O 1
ATOM 1709 N N . GLU A 1 221 ? 1.806 -4.163 28.635 1.00 90.81 221 GLU A N 1
ATOM 1710 C CA . GLU A 1 221 ? 2.874 -3.410 29.330 1.00 90.81 221 GLU A CA 1
ATOM 1711 C C . GLU A 1 221 ? 2.533 -1.950 29.721 1.00 90.81 221 GLU A C 1
ATOM 1713 O O . GLU A 1 221 ? 3.418 -1.110 29.849 1.00 90.81 221 GLU A O 1
ATOM 1718 N N . ARG A 1 222 ? 1.249 -1.673 30.017 1.00 94.69 222 ARG A N 1
ATOM 1719 C CA . ARG A 1 222 ? 0.660 -0.363 30.401 1.00 94.69 222 ARG A CA 1
ATOM 1720 C C . ARG A 1 222 ? 0.302 0.588 29.254 1.00 94.69 222 ARG A C 1
ATOM 1722 O O . ARG A 1 222 ? -0.234 1.656 29.541 1.00 94.69 222 ARG A O 1
ATOM 1729 N N . LEU A 1 223 ? 0.530 0.210 28.003 1.00 96.00 223 LEU A N 1
ATOM 1730 C CA . LEU A 1 223 ? 0.161 0.999 26.826 1.00 96.00 223 LEU A CA 1
ATOM 1731 C C . LEU A 1 223 ? -0.788 0.209 25.921 1.00 96.00 223 LEU A C 1
ATOM 1733 O O . LEU A 1 223 ? -0.860 -1.020 25.998 1.00 96.00 223 LEU A O 1
ATOM 1737 N N . TYR A 1 224 ? -1.560 0.908 25.094 1.00 97.38 224 TYR A N 1
ATOM 1738 C CA . TYR A 1 224 ? -2.504 0.272 24.178 1.00 97.38 224 TYR A CA 1
ATOM 1739 C C . TYR A 1 224 ? -1.884 0.090 22.795 1.00 97.38 224 TYR A C 1
ATOM 1741 O O . TYR A 1 224 ? -1.272 1.004 22.249 1.00 97.38 224 TYR A O 1
ATOM 1749 N N . TYR A 1 225 ? -2.060 -1.095 22.222 1.00 96.19 225 TYR A N 1
ATOM 1750 C CA . TYR A 1 225 ? -1.495 -1.482 20.936 1.00 96.19 225 TYR A CA 1
ATOM 1751 C C . TYR A 1 225 ? -2.583 -2.040 20.019 1.00 96.19 225 TYR A C 1
ATOM 1753 O O . TYR A 1 225 ? -3.487 -2.728 20.499 1.00 96.19 225 TYR A O 1
ATOM 1761 N N . PRO A 1 226 ? -2.503 -1.799 18.703 1.00 96.44 226 PRO A N 1
ATOM 1762 C CA . PRO A 1 226 ? -3.438 -2.385 17.756 1.00 96.44 226 PRO A CA 1
ATOM 1763 C C . PRO A 1 226 ? -3.322 -3.909 17.741 1.00 96.44 226 PRO A C 1
ATOM 1765 O O . PRO A 1 226 ? -2.224 -4.476 17.749 1.00 96.44 226 PRO A O 1
ATOM 1768 N N . GLY A 1 227 ? -4.471 -4.569 17.692 1.00 96.69 227 GLY A N 1
ATOM 1769 C CA . GLY A 1 227 ? -4.583 -6.014 17.609 1.00 96.69 227 GLY A CA 1
ATOM 1770 C C . GLY A 1 227 ? -5.915 -6.459 17.017 1.00 96.69 227 GLY A C 1
ATOM 1771 O O . GLY A 1 227 ? -6.788 -5.651 16.696 1.00 96.69 227 GLY A O 1
ATOM 1772 N N . ARG A 1 228 ? -6.056 -7.773 16.863 1.00 97.12 228 ARG A N 1
ATOM 1773 C CA . ARG A 1 228 ? -7.242 -8.436 16.321 1.00 97.12 228 ARG A CA 1
ATOM 1774 C C . ARG A 1 228 ? -7.731 -9.498 17.291 1.00 97.12 228 ARG A C 1
ATOM 1776 O O . ARG A 1 228 ? -6.947 -10.330 17.750 1.00 97.12 228 ARG A O 1
ATOM 1783 N N . VAL A 1 229 ? -9.024 -9.497 17.597 1.00 97.19 229 VAL A N 1
ATOM 1784 C CA . VAL A 1 229 ? -9.634 -10.545 18.422 1.00 97.19 229 VAL A CA 1
ATOM 1785 C C . VAL A 1 229 ? -9.754 -11.824 17.594 1.00 97.19 229 VAL A C 1
ATOM 1787 O O . VAL A 1 229 ? -10.423 -11.855 16.563 1.00 97.19 229 VAL A O 1
ATOM 1790 N N . VAL A 1 230 ? -9.109 -12.892 18.058 1.00 96.50 230 VAL A N 1
ATOM 1791 C CA . VAL A 1 230 ? -9.073 -14.190 17.368 1.00 96.50 230 VAL A CA 1
ATOM 1792 C C . VAL A 1 230 ? -10.130 -15.138 17.913 1.00 96.50 230 VAL A C 1
ATOM 1794 O O . VAL A 1 230 ? -10.786 -15.848 17.163 1.00 96.50 230 VAL A O 1
ATOM 1797 N N . SER A 1 231 ? -10.280 -15.202 19.234 1.00 96.31 231 SER A N 1
ATOM 1798 C CA . SER A 1 231 ? -11.221 -16.130 19.871 1.00 96.31 231 SER A CA 1
ATOM 1799 C C . SER A 1 231 ? -11.589 -15.681 21.279 1.00 96.31 231 SER A C 1
ATOM 1801 O O . SER A 1 231 ? -10.850 -14.935 21.924 1.00 96.31 231 SER A O 1
ATOM 1803 N N . PHE A 1 232 ? -12.724 -16.170 21.773 1.00 96.62 232 PHE A N 1
ATOM 1804 C CA . PHE A 1 232 ? -13.166 -15.988 23.151 1.00 96.62 232 PHE A CA 1
ATOM 1805 C C . PHE A 1 232 ? -13.209 -17.338 23.871 1.00 96.62 232 PHE A C 1
ATOM 1807 O O . PHE A 1 232 ? -13.795 -18.301 23.378 1.00 96.62 232 PHE A O 1
ATOM 1814 N N . ASN A 1 233 ? -12.585 -17.414 25.046 1.00 96.38 233 ASN A N 1
ATOM 1815 C CA . ASN A 1 233 ? -12.620 -18.599 25.892 1.00 96.38 233 ASN A CA 1
ATOM 1816 C C . ASN A 1 233 ? -13.648 -18.401 27.013 1.00 96.38 233 ASN A C 1
ATOM 1818 O O . ASN A 1 233 ? -13.384 -17.709 27.998 1.00 96.38 233 ASN A O 1
ATOM 1822 N N . SER A 1 234 ? -14.800 -19.059 26.879 1.00 94.56 234 SER A N 1
ATOM 1823 C CA . SER A 1 234 ? -15.914 -18.965 27.831 1.00 94.56 234 SER A CA 1
ATOM 1824 C C . SER A 1 234 ? -15.581 -19.487 29.231 1.00 94.56 234 SER A C 1
ATOM 1826 O O . SER A 1 234 ? -16.159 -19.014 30.204 1.00 94.56 234 SER A O 1
ATOM 1828 N N . LYS A 1 235 ? -14.622 -20.415 29.368 1.00 94.75 235 LYS A N 1
ATOM 1829 C CA . LYS A 1 235 ? -14.223 -20.969 30.675 1.00 94.75 235 LYS A CA 1
ATOM 1830 C C . LYS A 1 235 ? -13.397 -19.983 31.493 1.00 94.75 235 LYS A C 1
ATOM 1832 O O . LYS A 1 235 ? -13.509 -19.951 32.712 1.00 94.75 235 LYS A O 1
ATOM 1837 N N . THR A 1 236 ? -12.539 -19.209 30.830 1.00 96.25 236 THR A N 1
ATOM 1838 C CA . THR A 1 236 ? -11.654 -18.239 31.493 1.00 96.25 236 THR A CA 1
ATOM 1839 C C . THR A 1 236 ? -12.178 -16.809 31.420 1.00 96.25 236 THR A C 1
ATOM 1841 O O . THR A 1 236 ? -11.611 -15.936 32.074 1.00 96.25 236 THR A O 1
ATOM 1844 N N . ASN A 1 237 ? -13.240 -16.574 30.641 1.00 95.31 237 ASN A N 1
ATOM 1845 C CA . ASN A 1 237 ? -13.787 -15.258 30.316 1.00 95.31 237 ASN A CA 1
ATOM 1846 C C . ASN A 1 237 ? -12.716 -14.294 29.768 1.00 95.31 237 ASN A C 1
ATOM 1848 O O . ASN A 1 237 ? -12.625 -13.127 30.160 1.00 95.31 237 ASN A O 1
ATOM 1852 N N . LYS A 1 238 ? -11.853 -14.809 28.884 1.00 97.44 238 LYS A N 1
ATOM 1853 C CA . LYS A 1 238 ? -10.760 -14.053 28.260 1.00 97.44 238 LYS A CA 1
ATOM 1854 C C . LYS A 1 238 ? -10.802 -14.160 26.745 1.00 97.44 238 LYS A C 1
ATOM 1856 O O . LYS A 1 238 ? -11.178 -15.188 26.184 1.00 97.44 238 LYS A O 1
ATOM 1861 N N . TYR A 1 239 ? -10.341 -13.101 26.099 1.00 97.75 239 TYR A N 1
ATOM 1862 C CA . TYR A 1 239 ? -10.210 -12.977 24.656 1.00 97.75 239 TYR A CA 1
ATOM 1863 C C . TYR A 1 239 ? -8.759 -13.228 24.267 1.00 97.75 239 TYR A C 1
ATOM 1865 O O . TYR A 1 239 ? -7.847 -12.702 24.905 1.00 97.75 239 TYR A O 1
ATOM 1873 N N . LYS A 1 240 ? -8.530 -14.042 23.238 1.00 97.88 240 LYS A N 1
ATOM 1874 C CA . LYS A 1 240 ? -7.222 -14.162 22.595 1.00 97.88 240 LYS A CA 1
ATOM 1875 C C . LYS A 1 240 ? -7.107 -13.047 21.560 1.00 97.88 240 LYS A C 1
ATOM 1877 O O . LYS A 1 240 ? -7.913 -13.003 20.631 1.00 97.88 240 LYS A O 1
ATOM 1882 N N . VAL A 1 241 ? -6.129 -12.168 21.740 1.00 97.56 241 VAL A N 1
ATOM 1883 C CA . VAL A 1 241 ? -5.848 -11.044 20.844 1.00 97.56 241 VAL A CA 1
ATOM 1884 C C . VAL A 1 241 ? -4.474 -11.237 20.223 1.00 97.56 241 VAL A C 1
ATOM 1886 O O . VAL A 1 241 ? -3.504 -11.439 20.956 1.00 97.56 241 VAL A O 1
ATOM 1889 N N . ASP A 1 242 ? -4.413 -11.161 18.896 1.00 95.38 242 ASP A N 1
ATOM 1890 C CA . ASP A 1 242 ? -3.172 -11.128 18.122 1.00 95.38 242 ASP A CA 1
ATOM 1891 C C . ASP A 1 242 ? -2.791 -9.666 17.892 1.00 95.38 242 ASP A C 1
ATOM 1893 O O . ASP A 1 242 ? -3.519 -8.915 17.240 1.00 95.38 242 ASP A O 1
ATOM 1897 N N . TYR A 1 243 ? -1.679 -9.240 18.481 1.00 95.00 243 TYR A N 1
ATOM 1898 C CA . TYR A 1 243 ? -1.175 -7.876 18.372 1.00 95.00 243 TYR A CA 1
ATOM 1899 C C . TYR A 1 243 ? -0.505 -7.665 17.014 1.00 95.00 243 TYR A C 1
ATOM 1901 O O . TYR A 1 243 ? 0.076 -8.589 16.447 1.00 95.00 243 TYR A O 1
ATOM 1909 N N . ALA A 1 244 ? -0.502 -6.426 16.517 1.00 89.44 244 ALA A N 1
ATOM 1910 C CA . ALA A 1 244 ? 0.150 -6.072 15.252 1.00 89.44 244 ALA A CA 1
ATOM 1911 C C . ALA A 1 244 ? 1.668 -6.354 15.237 1.00 89.44 244 ALA A C 1
ATOM 1913 O O . ALA A 1 244 ? 2.264 -6.495 14.175 1.00 89.44 244 ALA A O 1
ATOM 1914 N N . SER A 1 245 ? 2.298 -6.469 16.408 1.00 83.88 245 SER A N 1
ATOM 1915 C CA . SER A 1 245 ? 3.700 -6.883 16.556 1.00 83.88 245 SER A CA 1
ATOM 1916 C C . SER A 1 245 ? 3.924 -8.397 16.425 1.00 83.88 245 SER A C 1
ATOM 1918 O O . SER A 1 245 ? 5.061 -8.845 16.532 1.00 83.88 245 SER A O 1
ATOM 1920 N N . GLY A 1 246 ? 2.869 -9.184 16.191 1.00 83.56 246 GLY A N 1
ATOM 1921 C CA . GLY A 1 246 ? 2.940 -10.616 15.885 1.00 83.56 246 GLY A CA 1
ATOM 1922 C C . GLY A 1 246 ? 2.816 -11.555 17.088 1.00 83.56 246 GLY A C 1
ATOM 1923 O O . GLY A 1 246 ? 2.779 -12.767 16.905 1.00 83.56 246 GLY A O 1
ATOM 1924 N N . HIS A 1 247 ? 2.732 -11.036 18.315 1.00 90.50 247 HIS A N 1
ATOM 1925 C CA . HIS A 1 247 ? 2.510 -11.864 19.505 1.00 90.50 247 HIS A CA 1
ATOM 1926 C C . HIS A 1 247 ? 1.023 -11.936 19.882 1.00 90.50 247 HIS A C 1
ATOM 1928 O O . HIS A 1 247 ? 0.259 -11.006 19.629 1.00 90.50 247 HIS A O 1
ATOM 1934 N N . SER A 1 248 ? 0.617 -13.022 20.544 1.00 95.56 248 SER A N 1
ATOM 1935 C CA . SER A 1 248 ? -0.763 -13.235 20.996 1.00 95.56 248 SER A CA 1
ATOM 1936 C C . SER A 1 248 ? -0.851 -13.236 22.519 1.00 95.56 248 SER A C 1
ATOM 1938 O O . SER A 1 248 ? -0.071 -13.930 23.174 1.00 95.56 248 SER A O 1
ATOM 1940 N N . LEU A 1 249 ? -1.842 -12.554 23.105 1.00 97.56 249 LEU A N 1
ATOM 1941 C CA . LEU A 1 249 ? -2.118 -12.639 24.549 1.00 97.56 249 LEU A CA 1
ATOM 1942 C C . LEU A 1 249 ? -3.591 -12.918 24.835 1.00 97.56 249 LEU A C 1
ATOM 1944 O O . LEU A 1 249 ? -4.486 -12.501 24.103 1.00 97.56 249 LEU A O 1
ATOM 1948 N N . SER A 1 250 ? -3.839 -13.608 25.950 1.00 98.00 250 SER A N 1
ATOM 1949 C CA . SER A 1 250 ? -5.184 -13.813 26.482 1.00 98.00 250 SER A CA 1
ATOM 1950 C C . SER A 1 250 ? -5.503 -12.735 27.521 1.00 98.00 250 SER A C 1
ATOM 1952 O O . SER A 1 250 ? -4.939 -12.736 28.620 1.00 98.00 250 SER A O 1
ATOM 1954 N N . ILE A 1 251 ? -6.391 -11.806 27.171 1.00 97.94 251 ILE A N 1
ATOM 1955 C CA . ILE A 1 251 ? -6.715 -10.616 27.966 1.00 97.94 251 ILE A CA 1
ATOM 1956 C C . ILE A 1 251 ? -8.207 -10.545 28.315 1.00 97.94 251 ILE A C 1
ATOM 1958 O O . ILE A 1 251 ? -9.059 -11.142 27.664 1.00 97.94 251 ILE A O 1
ATOM 1962 N N . GLU A 1 252 ? -8.530 -9.837 29.393 1.00 97.50 252 GLU A N 1
ATOM 1963 C CA . GLU A 1 252 ? -9.913 -9.600 29.829 1.00 97.50 252 GLU A CA 1
ATOM 1964 C C . GLU A 1 252 ? -10.582 -8.510 28.979 1.00 97.50 252 GLU A C 1
ATOM 1966 O O . GLU A 1 252 ? -9.892 -7.641 28.449 1.00 97.50 252 GLU A O 1
ATOM 1971 N N . ARG A 1 253 ? -11.923 -8.490 28.921 1.00 95.88 253 ARG A N 1
ATOM 1972 C CA . ARG A 1 253 ? -12.688 -7.508 28.123 1.00 95.88 253 ARG A CA 1
ATOM 1973 C C . ARG A 1 253 ? -12.311 -6.049 28.402 1.00 95.88 253 ARG A C 1
ATOM 1975 O O . ARG A 1 253 ? -12.195 -5.261 27.476 1.00 95.88 253 ARG A O 1
ATOM 1982 N N . LYS A 1 254 ? -12.078 -5.712 29.675 1.00 96.12 254 LYS A N 1
ATOM 1983 C CA . LYS A 1 254 ? -11.713 -4.360 30.140 1.00 96.12 254 LYS A CA 1
ATOM 1984 C C . LYS A 1 254 ? -10.306 -3.904 29.734 1.00 96.12 254 LYS A C 1
ATOM 1986 O O . LYS A 1 254 ? -9.916 -2.788 30.048 1.00 96.12 254 LYS A O 1
ATOM 1991 N N . LYS A 1 255 ? -9.503 -4.796 29.144 1.00 97.69 255 LYS A N 1
ATOM 1992 C CA . LYS A 1 255 ? -8.123 -4.519 28.725 1.00 97.69 255 LYS A CA 1
ATOM 1993 C C . LYS A 1 255 ? -8.014 -4.206 27.238 1.00 97.69 255 LYS A C 1
ATOM 1995 O O . LYS A 1 255 ? -6.902 -4.172 26.728 1.00 97.69 255 LYS A O 1
ATOM 2000 N N . PHE A 1 256 ? -9.118 -4.011 26.531 1.00 97.62 256 PHE A N 1
ATOM 2001 C CA . PHE A 1 256 ? -9.073 -3.529 25.162 1.00 97.62 256 PHE A CA 1
ATOM 2002 C C . PHE A 1 256 ? -10.299 -2.687 24.837 1.00 97.62 256 PHE A C 1
ATOM 2004 O O . PHE A 1 256 ? -11.344 -2.845 25.469 1.00 97.62 256 PHE A O 1
ATOM 2011 N N . PHE A 1 257 ? -10.152 -1.834 23.830 1.00 97.50 257 PHE A N 1
ATOM 2012 C CA . PHE A 1 257 ? -11.223 -1.022 23.277 1.00 97.50 257 PHE A CA 1
ATOM 2013 C C . PHE A 1 257 ? -11.464 -1.374 21.810 1.00 97.50 257 PHE A C 1
ATOM 2015 O O . PHE A 1 257 ? -10.516 -1.591 21.054 1.00 97.50 257 PHE A O 1
ATOM 2022 N N . THR A 1 258 ? -12.725 -1.423 21.406 1.00 95.94 258 THR A N 1
ATOM 2023 C CA . THR A 1 258 ? -13.161 -1.454 20.002 1.00 95.94 258 THR A CA 1
ATOM 2024 C C . THR A 1 258 ? -13.290 -0.036 19.460 1.00 95.94 258 THR A C 1
ATOM 2026 O O . THR A 1 258 ? -13.399 0.912 20.233 1.00 95.94 258 THR A O 1
ATOM 2029 N N . ARG A 1 259 ? -13.375 0.121 18.135 1.00 94.88 259 ARG A N 1
ATOM 2030 C CA . ARG A 1 259 ? -13.543 1.441 17.495 1.00 94.88 259 ARG A CA 1
ATOM 2031 C C . ARG A 1 259 ? -14.780 2.235 17.947 1.00 94.88 259 ARG A C 1
ATOM 2033 O O . ARG A 1 259 ? -14.848 3.430 17.691 1.00 94.88 259 ARG A O 1
ATOM 2040 N N . TYR A 1 260 ? -15.762 1.575 18.564 1.00 93.88 260 TYR A N 1
ATOM 2041 C CA . TYR A 1 260 ? -17.017 2.186 19.014 1.00 93.88 260 TYR A CA 1
ATOM 2042 C C . TYR A 1 260 ? -16.970 2.670 20.467 1.00 93.88 260 TYR A C 1
ATOM 2044 O O . TYR A 1 260 ? -17.915 3.299 20.934 1.00 93.88 260 TYR A O 1
ATOM 2052 N N . GLU A 1 261 ? -15.903 2.352 21.200 1.00 93.94 261 GLU A N 1
ATOM 2053 C CA . GLU A 1 261 ? -15.763 2.713 22.608 1.00 93.94 261 GLU A CA 1
ATOM 2054 C C . GLU A 1 261 ? -14.962 4.007 22.760 1.00 93.94 261 GLU A C 1
ATOM 2056 O O . GLU A 1 261 ? -13.939 4.202 22.109 1.00 93.94 261 GLU A O 1
ATOM 2061 N N . GLU A 1 262 ? -15.379 4.871 23.684 1.00 93.50 262 GLU A N 1
ATOM 2062 C CA . GLU A 1 262 ? -14.714 6.152 23.972 1.00 93.50 262 GLU A CA 1
ATOM 2063 C C . GLU A 1 262 ? -13.232 5.978 24.354 1.00 93.50 262 GLU A C 1
ATOM 2065 O O . GLU A 1 262 ? -12.364 6.764 23.963 1.00 93.50 262 GLU A O 1
ATOM 2070 N N . GLY A 1 263 ? -12.914 4.886 25.058 1.00 94.06 263 GLY A N 1
ATOM 2071 C CA . GLY A 1 263 ? -11.544 4.531 25.422 1.00 94.06 263 GLY A CA 1
ATOM 2072 C C . GLY A 1 263 ? -10.620 4.334 24.218 1.00 94.06 263 GLY A C 1
ATOM 2073 O O . GLY A 1 263 ? -9.421 4.566 24.331 1.00 94.06 263 GLY A O 1
ATOM 2074 N N . PHE A 1 264 ? -11.155 3.980 23.046 1.00 95.44 264 PHE A N 1
ATOM 2075 C CA . PHE A 1 264 ? -10.360 3.826 21.826 1.00 95.44 264 PHE A CA 1
ATOM 2076 C C . PHE A 1 264 ? -9.723 5.147 21.386 1.00 95.44 264 PHE A C 1
ATOM 2078 O O . PHE A 1 264 ? -8.582 5.154 20.937 1.00 95.44 264 PHE A O 1
ATOM 2085 N N . GLN A 1 265 ? -10.435 6.266 21.555 1.00 91.81 265 GLN A N 1
ATOM 2086 C CA . GLN A 1 265 ? -9.968 7.595 21.141 1.00 91.81 265 GLN A CA 1
ATOM 2087 C C . GLN A 1 265 ? -9.033 8.244 22.168 1.00 91.81 265 GLN A C 1
ATOM 2089 O O . GLN A 1 265 ? -8.218 9.091 21.817 1.00 91.81 265 GLN A O 1
ATOM 2094 N N . THR A 1 266 ? -9.162 7.866 23.441 1.00 93.12 266 THR A N 1
ATOM 2095 C CA . THR A 1 266 ? -8.499 8.546 24.565 1.00 93.12 266 THR A CA 1
ATOM 2096 C C . THR A 1 266 ? -7.332 7.761 25.159 1.00 93.12 266 THR A C 1
ATOM 2098 O O . THR A 1 266 ? -6.568 8.303 25.961 1.00 93.12 266 THR A O 1
ATOM 2101 N N . CYS A 1 267 ? -7.176 6.483 24.807 1.00 92.94 267 CYS A N 1
ATOM 2102 C CA . CYS A 1 267 ? -6.146 5.648 25.406 1.00 92.94 267 CYS A CA 1
ATOM 2103 C C . CYS A 1 267 ? -4.722 6.033 24.952 1.00 92.94 267 CYS A C 1
ATOM 2105 O O . CYS A 1 267 ? -4.503 6.386 23.792 1.00 92.94 267 CYS A O 1
ATOM 2107 N N . PRO A 1 268 ? -3.720 5.944 25.849 1.00 94.00 268 PRO A N 1
ATOM 2108 C CA . PRO A 1 268 ? -2.334 6.186 25.482 1.00 94.00 268 PRO A CA 1
ATOM 2109 C C . PRO A 1 268 ? -1.827 5.041 24.602 1.00 94.00 268 PRO A C 1
ATOM 2111 O O . PRO A 1 268 ? -1.741 3.887 25.041 1.00 94.00 268 PRO A O 1
ATOM 2114 N N . LEU A 1 269 ? -1.484 5.373 23.361 1.00 94.88 269 LEU A N 1
ATOM 2115 C CA . LEU A 1 269 ? -0.916 4.421 22.420 1.00 94.88 269 LEU A CA 1
ATOM 2116 C C . LEU A 1 269 ? 0.528 4.098 22.789 1.00 94.88 269 LEU A C 1
ATOM 2118 O O . LEU A 1 269 ? 1.321 4.973 23.142 1.00 94.88 269 LEU A O 1
ATOM 2122 N N . GLY A 1 270 ? 0.858 2.818 22.698 1.00 90.56 270 GLY A N 1
ATOM 2123 C CA . GLY A 1 270 ? 2.232 2.370 22.768 1.00 90.56 270 GLY A CA 1
ATOM 2124 C C . GLY A 1 270 ? 2.984 2.722 21.499 1.00 90.56 270 GLY A C 1
ATOM 2125 O O . GLY A 1 270 ? 2.416 2.745 20.407 1.00 90.56 270 GLY A O 1
ATOM 2126 N N . GLU A 1 271 ? 4.284 2.962 21.635 1.00 87.50 271 GLU A N 1
ATOM 2127 C CA . GLU A 1 271 ? 5.150 3.060 20.472 1.00 87.50 271 GLU A CA 1
ATOM 2128 C C . GLU A 1 271 ? 5.170 1.689 19.801 1.00 87.50 271 GLU A C 1
ATOM 2130 O O . GLU A 1 271 ? 5.584 0.693 20.404 1.00 87.50 271 GLU A O 1
ATOM 2135 N N . LEU A 1 272 ? 4.661 1.618 18.570 1.00 74.62 272 LEU A N 1
ATOM 2136 C CA . LEU A 1 272 ? 4.787 0.433 17.739 1.00 74.62 272 LEU A CA 1
ATOM 2137 C C . LEU A 1 272 ? 6.267 0.266 17.421 1.00 74.62 272 LEU A C 1
ATOM 2139 O O . LEU A 1 272 ? 6.757 0.715 16.386 1.00 74.62 272 LEU A O 1
ATOM 2143 N N . ALA A 1 273 ? 6.976 -0.406 18.326 1.00 63.91 273 ALA A N 1
ATOM 2144 C CA . ALA A 1 273 ? 8.233 -1.041 18.019 1.00 63.91 273 ALA A CA 1
ATOM 2145 C C . ALA A 1 273 ? 7.903 -2.094 16.966 1.00 63.91 273 ALA A C 1
ATOM 2147 O O . ALA A 1 273 ? 7.576 -3.242 17.272 1.00 63.91 273 ALA A O 1
ATOM 2148 N N . MET A 1 274 ? 7.914 -1.662 15.705 1.00 58.50 274 MET A N 1
ATOM 2149 C CA . MET A 1 274 ? 7.976 -2.560 14.570 1.00 58.50 274 MET A CA 1
ATOM 2150 C C . MET A 1 274 ? 9.113 -3.508 14.917 1.00 58.50 274 MET A C 1
ATOM 2152 O O . MET A 1 274 ? 10.224 -2.995 15.098 1.00 58.50 274 MET A O 1
ATOM 2156 N N . PRO A 1 275 ? 8.858 -4.824 15.093 1.00 59.88 275 PRO A N 1
ATOM 2157 C CA . PRO A 1 275 ? 9.889 -5.747 15.536 1.00 59.88 275 PRO A CA 1
ATOM 2158 C C . PRO A 1 275 ? 11.103 -5.467 14.672 1.00 59.88 275 PRO A C 1
ATOM 2160 O O . PRO A 1 275 ? 10.967 -5.384 13.439 1.00 59.88 275 PRO A O 1
ATOM 2163 N N . ALA A 1 276 ? 12.216 -5.129 15.336 1.00 61.94 276 ALA A N 1
ATOM 2164 C CA . ALA A 1 276 ? 13.451 -4.819 14.646 1.00 61.94 276 ALA A CA 1
ATOM 2165 C C . ALA A 1 276 ? 13.660 -5.992 13.703 1.00 61.94 276 ALA A C 1
ATOM 2167 O O . ALA A 1 276 ? 13.682 -7.133 14.166 1.00 61.94 276 ALA A O 1
ATOM 2168 N N . ILE A 1 277 ? 13.663 -5.713 12.394 1.00 61.44 277 ILE A N 1
ATOM 2169 C CA . ILE A 1 277 ? 13.856 -6.745 11.379 1.00 61.44 277 ILE A CA 1
ATOM 2170 C C . ILE A 1 277 ? 15.090 -7.491 11.851 1.00 61.44 277 ILE A C 1
ATOM 2172 O O . ILE A 1 277 ? 16.138 -6.865 12.008 1.00 61.44 277 ILE A O 1
ATOM 2176 N N . MET A 1 278 ? 14.933 -8.767 12.214 1.00 69.62 278 MET A N 1
ATOM 2177 C CA . MET A 1 278 ? 16.052 -9.521 12.748 1.00 69.62 278 MET A CA 1
ATOM 2178 C C . MET A 1 278 ? 17.112 -9.503 11.656 1.00 69.62 278 MET A C 1
ATOM 2180 O O . MET A 1 278 ? 16.950 -10.145 10.621 1.00 69.62 278 MET A O 1
ATOM 2184 N N . ASP A 1 279 ? 18.184 -8.738 11.873 1.00 69.81 279 ASP A N 1
ATOM 2185 C CA . ASP A 1 279 ? 19.245 -8.525 10.880 1.00 69.81 279 ASP A CA 1
ATOM 2186 C C . ASP A 1 279 ? 19.878 -9.850 10.406 1.00 69.81 279 ASP A C 1
ATOM 2188 O O . ASP A 1 279 ? 20.575 -9.893 9.387 1.00 69.81 279 ASP A O 1
ATOM 2192 N N . HIS A 1 280 ? 19.617 -10.927 11.153 1.00 81.38 280 HIS A N 1
ATOM 2193 C CA . HIS A 1 280 ? 20.151 -12.271 11.000 1.00 81.38 280 HIS A CA 1
ATOM 2194 C C . HIS A 1 280 ? 19.075 -13.340 10.757 1.00 81.38 280 HIS A C 1
ATOM 2196 O O . HIS A 1 280 ? 19.280 -14.492 11.126 1.00 81.38 280 HIS A O 1
ATOM 2202 N N . TYR A 1 281 ? 17.925 -12.999 10.163 1.00 89.38 281 TYR A N 1
ATOM 2203 C CA . TYR A 1 281 ? 17.044 -14.051 9.647 1.00 89.38 281 TYR A CA 1
ATOM 2204 C C . TYR A 1 281 ? 17.744 -14.791 8.496 1.00 89.38 281 TYR A C 1
ATOM 2206 O O . TYR A 1 281 ? 18.107 -14.184 7.486 1.00 89.38 281 TYR A O 1
ATOM 2214 N N . GLU A 1 282 ? 17.942 -16.098 8.666 1.00 92.56 282 GLU A N 1
ATOM 2215 C CA . GLU A 1 282 ? 18.571 -16.985 7.689 1.00 92.56 282 GLU A CA 1
ATOM 2216 C C . GLU A 1 282 ? 17.619 -18.139 7.369 1.00 92.56 282 GLU A C 1
ATOM 2218 O O . GLU A 1 282 ? 17.214 -18.892 8.255 1.00 92.56 282 GLU A O 1
ATOM 2223 N N . ASN A 1 283 ? 17.279 -18.302 6.091 1.00 95.75 283 ASN A N 1
ATOM 2224 C CA . ASN A 1 283 ? 16.491 -19.430 5.603 1.00 95.75 283 ASN A CA 1
ATOM 2225 C C . ASN A 1 283 ? 17.081 -19.910 4.272 1.00 95.75 283 ASN A C 1
ATOM 2227 O O . ASN A 1 283 ? 16.765 -19.386 3.205 1.00 95.75 283 ASN A O 1
ATOM 2231 N N . LYS A 1 284 ? 17.967 -20.911 4.346 1.00 96.31 284 LYS A N 1
ATOM 2232 C CA . LYS A 1 284 ? 18.704 -21.436 3.182 1.00 96.31 284 LYS A CA 1
ATOM 2233 C C . LYS A 1 284 ? 17.792 -22.040 2.118 1.00 96.31 284 LYS A C 1
ATOM 2235 O O . LYS A 1 284 ? 18.131 -22.011 0.938 1.00 96.31 284 LYS A O 1
ATOM 2240 N N . GLU A 1 285 ? 16.657 -22.598 2.530 1.00 96.69 285 GLU A N 1
ATOM 2241 C CA . GLU A 1 285 ? 15.680 -23.158 1.603 1.00 96.69 285 GLU A CA 1
ATOM 2242 C C . GLU A 1 285 ? 15.016 -22.042 0.795 1.00 96.69 285 GLU A C 1
ATOM 2244 O O . GLU A 1 285 ? 15.022 -22.095 -0.434 1.00 96.69 285 GLU A O 1
ATOM 2249 N N . LEU A 1 286 ? 14.539 -20.989 1.466 1.00 96.25 286 LEU A N 1
ATOM 2250 C CA . LEU A 1 286 ? 13.957 -19.826 0.797 1.00 96.25 286 LEU A CA 1
ATOM 2251 C C . LEU A 1 286 ? 14.983 -19.118 -0.100 1.00 96.25 286 LEU A C 1
ATOM 2253 O O . LEU A 1 286 ? 14.658 -18.766 -1.230 1.00 96.25 286 LEU A O 1
ATOM 2257 N N . GLU A 1 287 ? 16.236 -18.973 0.340 1.00 96.25 287 GLU A N 1
ATOM 2258 C CA . GLU A 1 287 ? 17.314 -18.445 -0.512 1.00 96.25 287 GLU A CA 1
ATOM 2259 C C . GLU A 1 287 ? 17.523 -19.284 -1.781 1.00 96.25 287 GLU A C 1
ATOM 2261 O O . GLU A 1 287 ? 17.720 -18.725 -2.863 1.00 96.25 287 GLU A O 1
ATOM 2266 N N . SER A 1 288 ? 17.470 -20.618 -1.672 1.00 96.56 288 SER A N 1
ATOM 2267 C CA . SER A 1 288 ? 17.547 -21.511 -2.834 1.00 96.56 288 SER A CA 1
ATOM 2268 C C . SER A 1 288 ? 16.363 -21.288 -3.771 1.00 96.56 288 SER A C 1
ATOM 2270 O O . SER A 1 288 ? 16.562 -21.085 -4.969 1.00 96.56 288 SER A O 1
ATOM 2272 N N . GLN A 1 289 ? 15.144 -21.235 -3.228 1.00 96.69 289 GLN A N 1
ATOM 2273 C CA . GLN A 1 289 ? 13.935 -20.986 -4.015 1.00 96.69 289 GLN A CA 1
ATOM 2274 C C . GLN A 1 289 ? 13.999 -19.631 -4.738 1.00 96.69 289 GLN A C 1
ATOM 2276 O O . GLN A 1 289 ? 13.633 -19.556 -5.909 1.00 96.69 289 GLN A O 1
ATOM 2281 N N . VAL A 1 290 ? 14.517 -18.580 -4.090 1.00 96.75 290 VAL A N 1
ATOM 2282 C CA . VAL A 1 290 ? 14.727 -17.258 -4.708 1.00 96.75 290 VAL A CA 1
ATOM 2283 C C . VAL A 1 290 ? 15.705 -17.346 -5.883 1.00 96.75 290 VAL A C 1
ATOM 2285 O O . VAL A 1 290 ? 15.409 -16.827 -6.960 1.00 96.75 290 VAL A O 1
ATOM 2288 N N . ARG A 1 291 ? 16.838 -18.044 -5.725 1.00 96.44 291 ARG A N 1
ATOM 2289 C CA . ARG A 1 291 ? 17.827 -18.218 -6.809 1.00 96.44 291 ARG A CA 1
ATOM 2290 C C . ARG A 1 291 ? 17.265 -18.976 -8.004 1.00 96.44 291 ARG A C 1
ATOM 2292 O O . ARG A 1 291 ? 17.618 -18.677 -9.141 1.00 96.44 291 ARG A O 1
ATOM 2299 N N . GLU A 1 292 ? 16.374 -19.930 -7.769 1.00 96.00 292 GLU A N 1
ATOM 2300 C CA . GLU A 1 292 ? 15.713 -20.672 -8.845 1.00 96.00 292 GLU A CA 1
ATOM 2301 C C . GLU A 1 292 ? 14.778 -19.790 -9.693 1.00 96.00 292 GLU A C 1
ATOM 2303 O O . GLU A 1 292 ? 14.508 -20.122 -10.847 1.00 96.00 292 GLU A O 1
ATOM 2308 N N . VAL A 1 293 ? 14.336 -18.637 -9.174 1.00 96.00 293 VAL A N 1
ATOM 2309 C CA . VAL A 1 293 ? 13.542 -17.649 -9.927 1.00 96.00 293 VAL A CA 1
ATOM 2310 C C . VAL A 1 293 ? 14.429 -16.748 -10.806 1.00 96.00 293 VAL A C 1
ATOM 2312 O O . VAL A 1 293 ? 13.942 -16.172 -11.780 1.00 96.00 293 VAL A O 1
ATOM 2315 N N . TYR A 1 294 ? 15.742 -16.656 -10.555 1.00 95.25 294 TYR A N 1
ATOM 2316 C CA . TYR A 1 294 ? 16.642 -15.735 -11.270 1.00 95.25 294 TYR A CA 1
ATOM 2317 C C . TYR A 1 294 ? 16.644 -15.882 -12.797 1.00 95.25 294 TYR A C 1
ATOM 2319 O O . TYR A 1 294 ? 16.605 -14.850 -13.468 1.00 95.25 294 TYR A O 1
ATOM 2327 N N . PRO A 1 295 ? 16.646 -17.093 -13.395 1.00 93.94 295 PRO A N 1
ATOM 2328 C CA . PRO A 1 295 ? 16.572 -17.229 -14.850 1.00 93.94 295 PRO A CA 1
ATOM 2329 C C . PRO A 1 295 ? 15.345 -16.531 -15.454 1.00 93.94 295 PRO A C 1
ATOM 2331 O O . PRO A 1 295 ? 15.457 -15.897 -16.501 1.00 93.94 295 PRO A O 1
ATOM 2334 N N . ILE A 1 296 ? 14.201 -16.579 -14.761 1.00 92.19 296 ILE A N 1
ATOM 2335 C CA . ILE A 1 296 ? 12.954 -15.926 -15.186 1.00 92.19 296 ILE A CA 1
ATOM 2336 C C . ILE A 1 296 ? 13.098 -14.402 -15.105 1.00 92.19 296 ILE A C 1
ATOM 2338 O O . ILE A 1 296 ? 12.705 -13.700 -16.036 1.00 92.19 296 ILE A O 1
ATOM 2342 N N . LEU A 1 297 ? 13.696 -13.887 -14.024 1.00 93.06 297 LEU A N 1
ATOM 2343 C CA . LEU A 1 297 ? 13.936 -12.449 -13.859 1.00 93.06 297 LEU A CA 1
ATOM 2344 C C . LEU A 1 297 ? 14.901 -11.914 -14.922 1.00 93.06 297 LEU A C 1
ATOM 2346 O O . LEU A 1 297 ? 14.662 -10.845 -15.473 1.00 93.06 297 LEU A O 1
ATOM 2350 N N . TYR A 1 298 ? 15.957 -12.660 -15.258 1.00 92.19 298 TYR A N 1
ATOM 2351 C CA . TYR A 1 298 ? 16.872 -12.272 -16.333 1.00 92.19 298 TYR A CA 1
ATOM 2352 C C . TYR A 1 298 ? 16.186 -12.245 -17.700 1.00 92.19 298 TYR A C 1
ATOM 2354 O O . TYR A 1 298 ? 16.393 -11.287 -18.441 1.00 92.19 298 TYR A O 1
ATOM 2362 N N . ALA A 1 299 ? 15.356 -13.244 -18.018 1.00 90.31 299 ALA A N 1
ATOM 2363 C CA . ALA A 1 299 ? 14.573 -13.252 -19.256 1.00 90.31 299 ALA A CA 1
ATOM 2364 C C . ALA A 1 299 ? 13.605 -12.055 -19.319 1.00 90.31 299 ALA A C 1
ATOM 2366 O O . ALA A 1 299 ? 13.470 -11.413 -20.357 1.00 90.31 299 ALA A O 1
ATOM 2367 N N . MET A 1 300 ? 12.986 -11.696 -18.189 1.00 89.38 300 MET A N 1
ATOM 2368 C CA . MET A 1 300 ? 12.132 -10.508 -18.086 1.00 89.38 300 MET A CA 1
ATOM 2369 C C . MET A 1 300 ? 12.917 -9.206 -18.309 1.00 89.38 300 MET A C 1
ATOM 2371 O O . MET A 1 300 ? 12.465 -8.349 -19.062 1.00 89.38 300 MET A O 1
ATOM 2375 N N . ILE A 1 301 ? 14.099 -9.053 -17.701 1.00 89.75 301 ILE A N 1
ATOM 2376 C CA . ILE A 1 301 ? 14.971 -7.878 -17.898 1.00 89.75 301 ILE A CA 1
ATOM 2377 C C . ILE A 1 301 ? 15.429 -7.769 -19.360 1.00 89.75 301 ILE A C 1
ATOM 2379 O O . ILE A 1 301 ? 15.543 -6.664 -19.885 1.00 89.75 301 ILE A O 1
ATOM 2383 N N . ALA A 1 302 ? 15.658 -8.905 -20.024 1.00 88.00 302 ALA A N 1
ATOM 2384 C CA . ALA A 1 302 ? 16.010 -8.965 -21.440 1.00 88.00 302 ALA A CA 1
ATOM 2385 C C . ALA A 1 302 ? 14.824 -8.684 -22.388 1.00 88.00 302 ALA A C 1
ATOM 2387 O O . ALA A 1 302 ? 15.036 -8.559 -23.593 1.00 88.00 302 ALA A O 1
ATOM 2388 N N . GLY A 1 303 ? 13.594 -8.576 -21.869 1.00 85.50 303 GLY A N 1
ATOM 2389 C CA . GLY A 1 303 ? 12.382 -8.387 -22.672 1.00 85.50 303 GLY A CA 1
ATOM 2390 C C . GLY A 1 303 ? 11.931 -9.642 -23.427 1.00 85.50 303 GLY A C 1
ATOM 2391 O O . GLY A 1 303 ? 11.173 -9.539 -24.385 1.00 85.50 303 GLY A O 1
ATOM 2392 N N . GLU A 1 304 ? 12.394 -10.828 -23.023 1.00 87.31 304 GLU A N 1
ATOM 2393 C CA . GLU A 1 304 ? 12.072 -12.112 -23.669 1.00 87.31 304 GLU A CA 1
ATOM 2394 C C . GLU A 1 304 ? 10.756 -12.733 -23.162 1.00 87.31 304 GLU A C 1
ATOM 2396 O O . GLU A 1 304 ? 10.363 -13.806 -23.612 1.00 87.31 304 GLU A O 1
ATOM 2401 N N . ASN A 1 305 ? 10.085 -12.098 -22.198 1.00 78.44 305 ASN A N 1
ATOM 2402 C CA . ASN A 1 305 ? 8.934 -12.658 -21.490 1.00 78.44 305 ASN A CA 1
ATOM 2403 C C . ASN A 1 305 ? 7.731 -11.706 -21.563 1.00 78.44 305 ASN A C 1
ATOM 2405 O O . ASN A 1 305 ? 7.909 -10.493 -21.501 1.00 78.44 305 ASN A O 1
ATOM 2409 N N . ASP A 1 306 ? 6.507 -12.240 -21.582 1.00 69.94 306 ASP A N 1
ATOM 2410 C CA . ASP A 1 306 ? 5.242 -11.477 -21.666 1.00 69.94 306 ASP A CA 1
ATOM 2411 C C . ASP A 1 306 ? 5.009 -10.518 -20.477 1.00 69.94 306 ASP A C 1
ATOM 2413 O O . ASP A 1 306 ? 4.087 -9.704 -20.464 1.00 69.94 306 ASP A O 1
ATOM 2417 N N . LEU A 1 307 ? 5.883 -10.571 -19.471 1.00 69.38 307 LEU A N 1
ATOM 2418 C CA . LEU A 1 307 ? 5.938 -9.643 -18.344 1.00 69.38 307 LEU A CA 1
ATOM 2419 C C . LEU A 1 307 ? 6.552 -8.274 -18.684 1.00 69.38 307 LEU A C 1
ATOM 2421 O O . LEU A 1 307 ? 6.716 -7.442 -17.783 1.00 69.38 307 LEU A O 1
ATOM 2425 N N . SER A 1 308 ? 6.842 -8.007 -19.963 1.00 71.44 308 SER A N 1
ATOM 2426 C CA . SER A 1 308 ? 7.305 -6.712 -20.483 1.00 71.44 308 SER A CA 1
ATOM 2427 C C . SER A 1 308 ? 6.481 -5.528 -19.981 1.00 71.44 308 SER A C 1
ATOM 2429 O O . SER A 1 308 ? 7.047 -4.473 -19.725 1.00 71.44 308 SER A O 1
ATOM 2431 N N . ASN A 1 309 ? 5.187 -5.710 -19.698 1.00 80.50 309 ASN A N 1
ATOM 2432 C CA . ASN A 1 309 ? 4.320 -4.645 -19.186 1.00 80.50 309 ASN A CA 1
ATOM 2433 C C . ASN A 1 309 ? 4.847 -3.998 -17.891 1.00 80.50 309 ASN A C 1
ATOM 2435 O O . ASN A 1 309 ? 4.735 -2.782 -17.728 1.00 80.50 309 ASN A O 1
ATOM 2439 N N . ARG A 1 310 ? 5.444 -4.771 -16.962 1.00 78.38 310 ARG A N 1
ATOM 2440 C CA . ARG A 1 310 ? 5.990 -4.208 -15.706 1.00 78.38 310 ARG A CA 1
ATOM 2441 C C . ARG A 1 310 ? 7.236 -3.373 -15.977 1.00 78.38 310 ARG A C 1
ATOM 2443 O O . ARG A 1 310 ? 7.413 -2.293 -15.414 1.00 78.38 310 ARG A O 1
ATOM 2450 N N . LEU A 1 311 ? 8.089 -3.890 -16.854 1.00 86.12 311 LEU A N 1
ATOM 2451 C CA . LEU A 1 311 ? 9.305 -3.220 -17.273 1.00 86.12 311 LEU A CA 1
ATOM 2452 C C . LEU A 1 311 ? 8.982 -1.927 -18.038 1.00 86.12 311 LEU A C 1
ATOM 2454 O O . LEU A 1 311 ? 9.537 -0.875 -17.727 1.00 86.12 311 LEU A O 1
ATOM 2458 N N . GLU A 1 312 ? 8.037 -1.984 -18.972 1.00 86.56 312 GLU A N 1
ATOM 2459 C CA . GLU A 1 312 ? 7.542 -0.834 -19.726 1.00 86.56 312 GLU A CA 1
ATOM 2460 C C . GLU A 1 312 ? 6.927 0.217 -18.799 1.00 86.56 312 GLU A C 1
ATOM 2462 O O . GLU A 1 312 ? 7.289 1.391 -18.880 1.00 86.56 312 GLU A O 1
ATOM 2467 N N . ALA A 1 313 ? 6.062 -0.183 -17.861 1.00 85.00 313 ALA A N 1
ATOM 2468 C CA . ALA A 1 313 ? 5.482 0.733 -16.879 1.00 85.00 313 ALA A CA 1
ATOM 2469 C C . ALA A 1 313 ? 6.563 1.409 -16.017 1.00 85.00 313 ALA A C 1
ATOM 2471 O O . ALA A 1 313 ? 6.484 2.606 -15.735 1.00 85.00 313 ALA A O 1
ATOM 2472 N N . PHE A 1 314 ? 7.617 0.684 -15.639 1.00 88.38 314 PHE A N 1
ATOM 2473 C CA . PHE A 1 314 ? 8.737 1.270 -14.905 1.00 88.38 314 PHE A CA 1
ATOM 2474 C C . PHE A 1 314 ? 9.513 2.297 -15.748 1.00 88.38 314 PHE A C 1
ATOM 2476 O O . PHE A 1 314 ? 9.915 3.350 -15.232 1.00 88.38 314 PHE A O 1
ATOM 2483 N N . GLN A 1 315 ? 9.699 2.010 -17.041 1.00 88.19 315 GLN A N 1
ATOM 2484 C CA . GLN A 1 315 ? 10.369 2.883 -18.010 1.00 88.19 315 GLN A CA 1
ATOM 2485 C C . GLN A 1 315 ? 9.541 4.128 -18.369 1.00 88.19 315 GLN A C 1
ATOM 2487 O O . GLN A 1 315 ? 10.117 5.183 -18.626 1.00 88.19 315 GLN A O 1
ATOM 2492 N N . GLN A 1 316 ? 8.207 4.051 -18.306 1.00 89.06 316 GLN A N 1
ATOM 2493 C CA . GLN A 1 316 ? 7.297 5.190 -18.510 1.00 89.06 316 GLN A CA 1
ATOM 2494 C C . GLN A 1 316 ? 7.413 6.278 -17.420 1.00 89.06 316 GLN A C 1
ATOM 2496 O O . GLN A 1 316 ? 6.872 7.375 -17.577 1.00 89.06 316 GLN A O 1
ATOM 2501 N N . GLY A 1 317 ? 8.149 6.021 -16.332 1.00 87.25 317 GLY A N 1
ATOM 2502 C CA . GLY A 1 317 ? 8.561 7.035 -15.362 1.00 87.25 317 GLY A CA 1
ATOM 2503 C C . GLY A 1 317 ? 7.675 7.134 -14.118 1.00 87.25 317 GLY A C 1
ATOM 2504 O O . GLY A 1 317 ? 6.952 6.210 -13.757 1.00 87.25 317 GLY A O 1
ATOM 2505 N N . GLY A 1 318 ? 7.775 8.262 -13.406 1.00 78.44 318 GLY A N 1
ATOM 2506 C CA . GLY A 1 318 ? 7.345 8.377 -12.005 1.00 78.44 318 GLY A CA 1
ATOM 2507 C C . GLY A 1 318 ? 5.862 8.104 -11.729 1.00 78.44 318 GLY A C 1
ATOM 2508 O O . GLY A 1 318 ? 5.548 7.534 -10.690 1.00 78.44 318 GLY A O 1
ATOM 2509 N N . LYS A 1 319 ? 4.938 8.470 -12.630 1.00 82.06 319 LYS A N 1
ATOM 2510 C CA . LYS A 1 319 ? 3.499 8.201 -12.426 1.00 82.06 319 LYS A CA 1
ATOM 2511 C C . LYS A 1 319 ? 3.179 6.708 -12.561 1.00 82.06 319 LYS A C 1
ATOM 2513 O O . LYS A 1 319 ? 2.579 6.143 -11.657 1.00 82.06 319 LYS A O 1
ATOM 2518 N N . ALA A 1 320 ? 3.637 6.075 -13.642 1.00 82.56 320 ALA A N 1
ATOM 2519 C CA . ALA A 1 320 ? 3.458 4.641 -13.863 1.00 82.56 320 ALA A CA 1
ATOM 2520 C C . ALA A 1 320 ? 4.207 3.810 -12.805 1.00 82.56 320 ALA A C 1
ATOM 2522 O O . ALA A 1 320 ? 3.666 2.845 -12.272 1.00 82.56 320 ALA A O 1
ATOM 2523 N N . ARG A 1 321 ? 5.401 4.245 -12.385 1.00 80.88 321 ARG A N 1
ATOM 2524 C CA . ARG A 1 321 ? 6.118 3.626 -11.264 1.00 80.88 321 ARG A CA 1
ATOM 2525 C C . ARG A 1 321 ? 5.387 3.762 -9.935 1.00 80.88 321 ARG A C 1
ATOM 2527 O O . ARG A 1 321 ? 5.373 2.807 -9.175 1.00 80.88 321 ARG A O 1
ATOM 2534 N N . ARG A 1 322 ? 4.777 4.915 -9.642 1.00 76.31 322 ARG A N 1
ATOM 2535 C CA . ARG A 1 322 ? 3.995 5.086 -8.408 1.00 76.31 322 ARG A CA 1
ATOM 2536 C C . ARG A 1 322 ? 2.844 4.087 -8.336 1.00 76.31 322 ARG A C 1
ATOM 2538 O O . ARG A 1 322 ? 2.667 3.508 -7.272 1.00 76.31 322 ARG A O 1
ATOM 2545 N N . SER A 1 323 ? 2.156 3.808 -9.449 1.00 76.94 323 SER A N 1
ATOM 2546 C CA . SER A 1 323 ? 1.182 2.708 -9.467 1.00 76.94 323 SER A CA 1
ATOM 2547 C C . SER A 1 323 ? 1.841 1.363 -9.142 1.00 76.94 323 SER A C 1
ATOM 2549 O O . SER A 1 323 ? 1.375 0.697 -8.228 1.00 76.94 323 SER A O 1
ATOM 2551 N N . LEU A 1 324 ? 2.987 1.026 -9.760 1.00 70.81 324 LEU A N 1
ATOM 2552 C CA . LEU A 1 324 ? 3.728 -0.214 -9.456 1.00 70.81 324 LEU A CA 1
ATOM 2553 C C . LEU A 1 324 ? 4.107 -0.335 -7.968 1.00 70.81 324 LEU A C 1
ATOM 2555 O O . LEU A 1 324 ? 3.987 -1.403 -7.374 1.00 70.81 324 LEU A O 1
ATOM 2559 N N . ALA A 1 325 ? 4.575 0.760 -7.370 1.00 67.19 325 ALA A N 1
ATOM 2560 C CA . ALA A 1 325 ? 5.117 0.784 -6.016 1.00 67.19 325 ALA A CA 1
ATOM 2561 C C . ALA A 1 325 ? 4.038 0.844 -4.923 1.00 67.19 325 ALA A C 1
ATOM 2563 O O . ALA A 1 325 ? 4.315 0.488 -3.777 1.00 67.19 325 ALA A O 1
ATOM 2564 N N . GLN A 1 326 ? 2.817 1.296 -5.240 1.00 63.16 326 GLN A N 1
ATOM 2565 C CA . GLN A 1 326 ? 1.828 1.650 -4.217 1.00 63.16 326 GLN A CA 1
ATOM 2566 C C . GLN A 1 326 ? 1.350 0.470 -3.364 1.00 63.16 326 GLN A C 1
ATOM 2568 O O . GLN A 1 326 ? 0.838 0.710 -2.273 1.00 63.16 326 GLN A O 1
ATOM 2573 N N . ARG A 1 327 ? 1.520 -0.788 -3.793 1.00 60.78 327 ARG A N 1
ATOM 2574 C CA . ARG A 1 327 ? 1.020 -1.965 -3.056 1.00 60.78 327 ARG A CA 1
ATOM 2575 C C . ARG A 1 327 ? 1.823 -3.230 -3.358 1.00 60.78 327 ARG A C 1
ATOM 2577 O O . ARG A 1 327 ? 1.304 -4.175 -3.949 1.00 60.78 327 ARG A O 1
ATOM 2584 N N . VAL A 1 328 ? 3.098 -3.267 -2.976 1.00 66.00 328 VAL A N 1
ATOM 2585 C CA . VAL A 1 328 ? 3.828 -4.545 -2.935 1.00 66.00 328 VAL A CA 1
ATOM 2586 C C . VAL A 1 328 ? 3.622 -5.164 -1.559 1.00 66.00 328 VAL A C 1
ATOM 2588 O O . VAL A 1 328 ? 4.325 -4.842 -0.600 1.00 66.00 328 VAL A O 1
ATOM 2591 N N . GLY A 1 329 ? 2.597 -6.008 -1.449 1.00 76.38 329 GLY A N 1
ATOM 2592 C CA . GLY A 1 329 ? 2.371 -6.800 -0.248 1.00 76.38 329 GLY A CA 1
ATOM 2593 C C . GLY A 1 329 ? 3.411 -7.919 -0.111 1.00 76.38 329 GLY A C 1
ATOM 2594 O O . GLY A 1 329 ? 3.929 -8.405 -1.119 1.00 76.38 329 GLY A O 1
ATOM 2595 N N . PRO A 1 330 ? 3.698 -8.381 1.119 1.00 83.25 330 PRO A N 1
ATOM 2596 C CA . PRO A 1 330 ? 4.534 -9.557 1.322 1.00 83.25 330 PRO A CA 1
ATOM 2597 C C . PRO A 1 330 ? 3.862 -10.861 0.860 1.00 83.25 330 PRO A C 1
ATOM 2599 O O . PRO A 1 330 ? 4.534 -11.884 0.796 1.00 83.25 330 PRO A O 1
ATOM 2602 N N . GLY A 1 331 ? 2.566 -10.846 0.522 1.00 84.81 331 GLY A N 1
ATOM 2603 C CA . GLY A 1 331 ? 1.792 -12.051 0.211 1.00 84.81 331 GLY A CA 1
ATOM 2604 C C . GLY A 1 331 ? 1.774 -13.014 1.401 1.00 84.81 331 GLY A C 1
ATOM 2605 O O . GLY A 1 331 ? 1.697 -12.581 2.550 1.00 84.81 331 GLY A O 1
ATOM 2606 N N . SER A 1 332 ? 1.935 -14.311 1.128 1.00 84.69 332 SER A N 1
ATOM 2607 C CA . SER A 1 332 ? 2.027 -15.372 2.146 1.00 84.69 332 SER A CA 1
ATOM 2608 C C . SER A 1 332 ? 3.366 -15.430 2.899 1.00 84.69 332 SER A C 1
ATOM 2610 O O . SER A 1 332 ? 3.580 -16.335 3.710 1.00 84.69 332 SER A O 1
ATOM 2612 N N . PHE A 1 333 ? 4.307 -14.525 2.616 1.00 89.88 333 PHE A N 1
ATOM 2613 C CA . PHE A 1 333 ? 5.619 -14.521 3.260 1.00 89.88 333 PHE A CA 1
ATOM 2614 C C . PHE A 1 333 ? 5.580 -13.751 4.576 1.00 89.88 333 PHE A C 1
ATOM 2616 O O . PHE A 1 333 ? 4.971 -12.682 4.678 1.00 89.88 333 PHE A O 1
ATOM 2623 N N . SER A 1 334 ? 6.284 -14.265 5.587 1.00 89.00 334 SER A N 1
ATOM 2624 C CA . SER A 1 334 ? 6.513 -13.486 6.805 1.00 89.00 334 SER A CA 1
ATOM 2625 C C . SER A 1 334 ? 7.308 -12.214 6.481 1.00 89.00 334 SER A C 1
ATOM 2627 O O . SER A 1 334 ? 7.962 -12.098 5.440 1.00 89.00 334 SER A O 1
ATOM 2629 N N . ARG A 1 335 ? 7.298 -11.237 7.390 1.00 85.38 335 ARG A N 1
ATOM 2630 C CA . ARG A 1 335 ? 8.069 -9.999 7.205 1.00 85.38 335 ARG A CA 1
ATOM 2631 C C . ARG A 1 335 ? 9.569 -10.278 7.061 1.00 85.38 335 ARG A C 1
ATOM 2633 O O . ARG A 1 335 ? 10.252 -9.602 6.292 1.00 85.38 335 ARG A O 1
ATOM 2640 N N . GLU A 1 336 ? 10.071 -11.266 7.790 1.00 89.56 336 GLU A N 1
ATOM 2641 C CA . GLU A 1 336 ? 11.462 -11.712 7.764 1.00 89.56 336 GLU A CA 1
ATOM 2642 C C . GLU A 1 336 ? 11.794 -12.437 6.456 1.00 89.56 336 GLU A C 1
ATOM 2644 O O . GLU A 1 336 ? 12.820 -12.144 5.842 1.00 89.56 336 GLU A O 1
ATOM 2649 N N . GLU A 1 337 ? 10.904 -13.316 5.985 1.00 93.38 337 GLU A N 1
ATOM 2650 C CA . GLU A 1 337 ? 11.026 -13.972 4.679 1.00 93.38 337 GLU A CA 1
ATOM 2651 C C . GLU A 1 337 ? 11.035 -12.947 3.538 1.00 93.38 337 GLU A C 1
ATOM 2653 O O . GLU A 1 337 ? 11.907 -12.984 2.672 1.00 93.38 337 GLU A O 1
ATOM 2658 N N . TYR A 1 338 ? 10.120 -11.976 3.565 1.00 92.38 338 TYR A N 1
ATOM 2659 C CA . TYR A 1 338 ? 10.057 -10.903 2.572 1.00 92.38 338 TYR A CA 1
ATOM 2660 C C . TYR A 1 338 ? 11.323 -10.033 2.578 1.00 92.38 338 TYR A C 1
ATOM 2662 O O . TYR A 1 338 ? 11.872 -9.698 1.523 1.00 92.38 338 TYR A O 1
ATOM 2670 N N . ALA A 1 339 ? 11.839 -9.702 3.767 1.00 91.12 339 ALA A N 1
ATOM 2671 C CA . ALA A 1 339 ? 13.103 -8.985 3.908 1.00 91.12 339 ALA A CA 1
ATOM 2672 C C . ALA A 1 339 ? 14.290 -9.798 3.363 1.00 91.12 339 ALA A C 1
ATOM 2674 O O . ALA A 1 339 ? 15.172 -9.220 2.720 1.00 91.12 339 ALA A O 1
ATOM 2675 N N . LEU A 1 340 ? 14.300 -11.120 3.571 1.00 94.06 340 LEU A N 1
ATOM 2676 C CA . LEU A 1 340 ? 15.304 -12.025 3.013 1.00 94.06 340 LEU A CA 1
ATOM 2677 C C . LEU A 1 340 ? 15.244 -12.045 1.484 1.00 94.06 340 LEU A C 1
ATOM 2679 O O . LEU A 1 340 ? 16.274 -11.827 0.851 1.00 94.06 340 LEU A O 1
ATOM 2683 N N . ILE A 1 341 ? 14.053 -12.205 0.895 1.00 95.44 341 ILE A N 1
ATOM 2684 C CA . ILE A 1 341 ? 13.849 -12.176 -0.563 1.00 95.44 341 ILE A CA 1
ATOM 2685 C C . ILE A 1 341 ? 14.393 -10.865 -1.146 1.00 95.44 341 ILE A C 1
ATOM 2687 O O . ILE A 1 341 ? 15.210 -10.881 -2.069 1.00 95.44 341 ILE A O 1
ATOM 2691 N N . ASN A 1 342 ? 14.011 -9.721 -0.569 1.00 93.62 342 ASN A N 1
ATOM 2692 C CA . ASN A 1 342 ? 14.486 -8.411 -1.018 1.00 93.62 342 ASN A CA 1
ATOM 2693 C C . ASN A 1 342 ? 16.014 -8.276 -0.889 1.00 93.62 342 ASN A C 1
ATOM 2695 O O . ASN A 1 342 ? 16.685 -7.797 -1.803 1.00 93.62 342 ASN A O 1
ATOM 2699 N N . LYS A 1 343 ? 16.595 -8.740 0.223 1.00 93.12 343 LYS A N 1
ATOM 2700 C CA . LYS A 1 343 ? 18.049 -8.732 0.438 1.00 93.12 343 LYS A CA 1
ATOM 2701 C C . LYS A 1 343 ? 18.779 -9.593 -0.598 1.00 93.12 343 LYS A C 1
ATOM 2703 O O . LYS A 1 343 ? 19.790 -9.135 -1.133 1.00 93.12 343 LYS A O 1
ATOM 2708 N N . SER A 1 344 ? 18.271 -10.787 -0.904 1.00 94.31 344 SER A N 1
ATOM 2709 C CA . SER A 1 344 ? 18.828 -11.674 -1.932 1.00 94.31 344 SER A CA 1
ATOM 2710 C C . SER A 1 344 ? 18.812 -11.004 -3.306 1.00 94.31 344 SER A C 1
ATOM 2712 O O . SER A 1 344 ? 19.854 -10.945 -3.962 1.00 94.31 344 SER A O 1
ATOM 2714 N N . LEU A 1 345 ? 17.691 -10.389 -3.694 1.00 94.69 345 LEU A N 1
ATOM 2715 C CA . LEU A 1 345 ? 17.586 -9.652 -4.957 1.00 94.69 345 LEU A CA 1
ATOM 2716 C C . LEU A 1 345 ? 18.534 -8.446 -5.009 1.00 94.69 345 LEU A C 1
ATOM 2718 O O . LEU A 1 345 ? 19.244 -8.266 -5.993 1.00 94.69 345 LEU A O 1
ATOM 2722 N N . GLN A 1 346 ? 18.611 -7.641 -3.946 1.00 93.00 346 GLN A N 1
ATOM 2723 C CA . GLN A 1 346 ? 19.555 -6.517 -3.890 1.00 93.00 346 GLN A CA 1
ATOM 2724 C C . GLN A 1 346 ? 21.006 -6.987 -4.018 1.00 93.00 346 GLN A C 1
ATOM 2726 O O . GLN A 1 346 ? 21.795 -6.325 -4.686 1.00 93.00 346 GLN A O 1
ATOM 2731 N N . SER A 1 347 ? 21.364 -8.116 -3.397 1.00 91.44 347 SER A N 1
ATOM 2732 C CA . SER A 1 347 ? 22.723 -8.657 -3.482 1.00 91.44 347 SER A CA 1
ATOM 2733 C C . SER A 1 347 ? 23.088 -9.155 -4.881 1.00 91.44 347 SER A C 1
ATOM 2735 O O . SER A 1 347 ? 24.233 -8.988 -5.290 1.00 91.44 347 SER A O 1
ATOM 2737 N N . GLU A 1 348 ? 22.116 -9.701 -5.614 1.00 93.44 348 GLU A N 1
ATOM 2738 C CA . GLU A 1 348 ? 22.316 -10.218 -6.969 1.00 93.44 348 GLU A CA 1
ATOM 2739 C C . GLU A 1 348 ? 22.348 -9.094 -8.013 1.00 93.44 348 GLU A C 1
ATOM 2741 O O . GLU A 1 348 ? 23.250 -9.026 -8.845 1.00 93.44 348 GLU A O 1
ATOM 2746 N N . PHE A 1 349 ? 21.369 -8.188 -7.967 1.00 91.62 349 PHE A N 1
ATOM 2747 C CA . PHE A 1 349 ? 21.157 -7.186 -9.016 1.00 91.62 349 PHE A CA 1
ATOM 2748 C C . PHE A 1 349 ? 21.834 -5.838 -8.718 1.00 91.62 349 PHE A C 1
ATOM 2750 O O . PHE A 1 349 ? 21.984 -5.011 -9.618 1.00 91.62 349 PHE A O 1
ATOM 2757 N N . ILE A 1 350 ? 22.263 -5.595 -7.473 1.00 91.88 350 ILE A N 1
ATOM 2758 C CA . ILE A 1 350 ? 22.969 -4.368 -7.067 1.00 91.88 350 ILE A CA 1
ATOM 2759 C C . ILE A 1 350 ? 24.162 -4.714 -6.156 1.00 91.88 350 ILE A C 1
ATOM 2761 O O . ILE A 1 350 ? 24.197 -4.318 -4.982 1.00 91.88 350 ILE A O 1
ATOM 2765 N N . PRO A 1 351 ? 25.174 -5.435 -6.678 1.00 87.06 351 PRO A N 1
ATOM 2766 C CA . PRO A 1 351 ? 26.303 -5.912 -5.874 1.00 87.06 351 PRO A CA 1
ATOM 2767 C C . PRO A 1 351 ? 27.040 -4.767 -5.157 1.00 87.06 351 PRO A C 1
ATOM 2769 O O . PRO A 1 351 ? 27.475 -4.917 -4.012 1.00 87.06 351 PRO A O 1
ATOM 2772 N N . ASP A 1 352 ? 27.089 -3.581 -5.771 1.00 85.44 352 ASP A N 1
ATOM 2773 C CA . ASP A 1 352 ? 27.720 -2.385 -5.205 1.00 85.44 352 ASP A CA 1
ATOM 2774 C C . ASP A 1 352 ? 27.083 -1.972 -3.862 1.00 85.44 352 ASP A C 1
ATOM 2776 O O . ASP A 1 352 ? 27.791 -1.687 -2.893 1.00 85.44 352 ASP A O 1
ATOM 2780 N N . LEU A 1 353 ? 25.749 -2.026 -3.740 1.00 76.75 353 LEU A N 1
ATOM 2781 C CA . LEU A 1 353 ? 25.042 -1.672 -2.499 1.00 76.75 353 LEU A CA 1
ATOM 2782 C C . LEU A 1 353 ? 25.273 -2.695 -1.381 1.00 76.75 353 LEU A C 1
ATOM 2784 O O . LEU A 1 353 ? 25.321 -2.323 -0.201 1.00 76.75 353 LEU A O 1
ATOM 2788 N N . ALA A 1 354 ? 25.447 -3.972 -1.729 1.00 72.81 354 ALA A N 1
ATOM 2789 C CA . ALA A 1 354 ? 25.726 -5.023 -0.754 1.00 72.81 354 ALA A CA 1
ATOM 2790 C C . ALA A 1 354 ? 27.097 -4.823 -0.080 1.00 72.81 354 ALA A C 1
ATOM 2792 O O . ALA A 1 354 ? 27.227 -5.008 1.137 1.00 72.81 354 ALA A O 1
ATOM 2793 N N . THR A 1 355 ? 28.098 -4.357 -0.837 1.00 75.56 355 THR A N 1
ATOM 2794 C CA . THR A 1 355 ? 29.445 -4.070 -0.304 1.00 75.56 355 THR A CA 1
ATOM 2795 C C . THR A 1 355 ? 29.488 -2.834 0.608 1.00 75.56 355 THR A C 1
ATOM 2797 O O . THR A 1 355 ? 30.253 -2.782 1.579 1.00 75.56 355 THR A O 1
ATOM 2800 N N . ILE A 1 356 ? 28.631 -1.836 0.363 1.00 69.75 356 ILE A N 1
ATOM 2801 C CA . ILE A 1 356 ? 28.559 -0.616 1.186 1.00 69.75 356 ILE A CA 1
ATOM 2802 C C . ILE A 1 356 ? 27.969 -0.915 2.574 1.00 69.75 356 ILE A C 1
ATOM 2804 O O . ILE A 1 356 ? 28.440 -0.380 3.581 1.00 69.75 356 ILE A O 1
ATOM 2808 N N . LYS A 1 357 ? 26.962 -1.796 2.659 1.00 67.94 357 LYS A N 1
ATOM 2809 C CA . LYS A 1 357 ? 26.330 -2.158 3.942 1.00 67.94 357 LYS A CA 1
ATOM 2810 C C . LYS A 1 357 ? 27.264 -2.974 4.845 1.00 67.94 357 LYS A C 1
ATOM 2812 O O . LYS A 1 357 ? 27.280 -2.757 6.056 1.00 67.94 357 LYS A O 1
ATOM 2817 N N . THR A 1 358 ? 28.070 -3.869 4.272 1.00 63.78 358 THR A N 1
ATOM 2818 C CA . THR A 1 358 ? 29.039 -4.690 5.023 1.00 63.78 358 THR A CA 1
ATOM 2819 C C . THR A 1 358 ? 30.257 -3.887 5.482 1.00 63.78 358 THR A C 1
ATOM 2821 O O . THR A 1 358 ? 30.676 -4.021 6.631 1.00 63.78 358 THR A O 1
ATOM 2824 N N . SER A 1 359 ? 30.782 -2.986 4.646 1.00 60.06 359 SER A N 1
ATOM 2825 C CA . SER A 1 359 ? 31.956 -2.166 4.997 1.00 60.06 359 SER A CA 1
ATOM 2826 C C . SER A 1 359 ? 31.700 -1.162 6.131 1.00 60.06 359 SER A C 1
ATOM 2828 O O . SER A 1 359 ? 32.581 -0.952 6.966 1.00 60.06 359 SER A O 1
ATOM 2830 N N . LYS A 1 360 ? 30.489 -0.594 6.240 1.00 61.59 360 LYS A N 1
ATOM 2831 C CA . LYS A 1 360 ? 30.135 0.316 7.349 1.00 61.59 360 LYS A CA 1
ATOM 2832 C C . LYS A 1 360 ? 30.065 -0.366 8.719 1.00 61.59 360 LYS A C 1
ATOM 2834 O O . LYS A 1 360 ? 30.265 0.311 9.722 1.00 61.59 360 LYS A O 1
ATOM 2839 N N . ARG A 1 361 ? 29.796 -1.676 8.787 1.00 58.62 361 ARG A N 1
ATOM 2840 C CA . ARG A 1 361 ? 29.656 -2.394 10.070 1.00 58.62 361 ARG A CA 1
ATOM 2841 C C . ARG A 1 361 ? 30.978 -2.821 10.698 1.00 58.62 361 ARG A C 1
ATOM 2843 O O . ARG A 1 361 ? 31.013 -3.036 11.902 1.00 58.62 361 ARG A O 1
ATOM 2850 N N . LEU A 1 362 ? 32.052 -2.937 9.918 1.00 57.03 362 LEU A N 1
ATOM 2851 C CA . LEU A 1 362 ? 33.291 -3.544 10.411 1.00 57.03 362 LEU A CA 1
ATOM 2852 C C . LEU A 1 362 ? 34.433 -2.571 10.689 1.00 57.03 362 LEU A C 1
ATOM 2854 O O . LEU A 1 362 ? 35.438 -3.008 11.238 1.00 57.03 362 LEU A O 1
ATOM 2858 N N . GLY A 1 363 ? 34.340 -1.286 10.319 1.00 57.50 363 GLY A N 1
ATOM 2859 C CA . GLY A 1 363 ? 35.458 -0.339 10.490 1.00 57.50 363 GLY A CA 1
ATOM 2860 C C . GLY A 1 363 ? 36.782 -0.828 9.872 1.00 57.50 363 GLY A C 1
ATOM 2861 O O . GLY A 1 363 ? 37.848 -0.275 10.141 1.00 57.50 363 GLY A O 1
ATOM 2862 N N . GLN A 1 364 ? 36.731 -1.888 9.061 1.00 52.03 364 GLN A N 1
ATOM 2863 C CA . GLN A 1 364 ? 37.890 -2.547 8.500 1.00 52.03 364 GLN A CA 1
ATOM 2864 C C . GLN A 1 364 ? 38.316 -1.747 7.279 1.00 52.03 364 GLN A C 1
ATOM 2866 O O . GLN A 1 364 ? 37.577 -1.613 6.302 1.00 52.03 364 GLN A O 1
ATOM 2871 N N . LYS A 1 365 ? 39.527 -1.187 7.369 1.00 53.22 365 LYS A N 1
ATOM 2872 C CA . LYS A 1 365 ? 40.271 -0.621 6.242 1.00 53.22 365 LYS A CA 1
ATOM 2873 C C . LYS A 1 365 ? 40.133 -1.567 5.050 1.00 53.22 365 LYS A C 1
ATOM 2875 O O . LYS A 1 365 ? 40.552 -2.716 5.143 1.00 53.22 365 LYS A O 1
ATOM 2880 N N . ARG A 1 366 ? 39.550 -1.061 3.957 1.00 44.88 366 ARG A N 1
ATOM 2881 C CA . ARG A 1 366 ? 39.457 -1.738 2.658 1.00 44.88 366 ARG A CA 1
ATOM 2882 C C . ARG A 1 366 ? 40.805 -2.383 2.324 1.00 44.88 366 ARG A C 1
ATOM 2884 O O . ARG A 1 366 ? 41.751 -1.674 1.989 1.00 44.88 366 ARG A O 1
ATOM 2891 N N . THR A 1 367 ? 40.894 -3.704 2.407 1.00 47.09 367 THR A N 1
ATOM 2892 C CA . THR A 1 367 ? 41.914 -4.446 1.673 1.00 47.09 367 THR A CA 1
ATOM 2893 C C . THR A 1 367 ? 41.538 -4.369 0.192 1.00 47.09 367 THR A C 1
ATOM 2895 O O . THR A 1 367 ? 40.371 -4.593 -0.143 1.00 47.09 367 THR A O 1
ATOM 2898 N N . PRO A 1 368 ? 42.462 -3.970 -0.699 1.00 49.06 368 PRO A N 1
ATOM 2899 C CA . PRO A 1 368 ? 42.196 -3.946 -2.131 1.00 49.06 368 PRO A CA 1
ATOM 2900 C C . PRO A 1 368 ? 41.791 -5.356 -2.565 1.00 49.06 368 PRO A C 1
ATOM 2902 O O . PRO A 1 368 ? 42.476 -6.329 -2.252 1.00 49.06 368 PRO A O 1
ATOM 2905 N N . ALA A 1 369 ? 40.621 -5.455 -3.194 1.00 46.25 369 ALA A N 1
ATOM 2906 C CA . ALA A 1 369 ? 40.066 -6.715 -3.654 1.00 46.25 369 ALA A CA 1
ATOM 2907 C C . ALA A 1 369 ? 41.071 -7.404 -4.585 1.00 46.25 369 ALA A C 1
ATOM 2909 O O . ALA A 1 369 ? 41.620 -6.765 -5.481 1.00 46.25 369 ALA A O 1
ATOM 2910 N N . LEU A 1 370 ? 41.308 -8.698 -4.358 1.00 43.06 370 LEU A N 1
ATOM 2911 C CA . LEU A 1 370 ? 42.004 -9.546 -5.316 1.00 43.06 370 LEU A CA 1
ATOM 2912 C C . LEU A 1 370 ? 41.213 -9.536 -6.632 1.00 43.06 370 LEU A C 1
ATOM 2914 O O . LEU A 1 370 ? 40.133 -10.120 -6.722 1.00 43.06 370 LEU A O 1
ATOM 2918 N N . GLU A 1 371 ? 41.761 -8.858 -7.638 1.00 44.22 371 GLU A N 1
ATOM 2919 C CA . GLU A 1 371 ? 41.412 -9.021 -9.047 1.00 44.22 371 GLU A CA 1
ATOM 2920 C C . GLU A 1 371 ? 41.632 -10.494 -9.421 1.00 44.22 371 GLU A C 1
ATOM 2922 O O . GLU A 1 371 ? 42.765 -10.969 -9.437 1.00 44.22 371 GLU A O 1
ATOM 2927 N N . GLY A 1 372 ? 40.563 -11.258 -9.656 1.00 43.38 372 GLY A N 1
ATOM 2928 C CA . GLY A 1 372 ? 40.731 -12.663 -10.041 1.00 43.38 372 GLY A CA 1
ATOM 2929 C C . GLY A 1 372 ? 39.475 -13.509 -10.220 1.00 43.38 372 GLY A C 1
ATOM 2930 O O . GLY A 1 372 ? 39.596 -14.634 -10.696 1.00 43.38 372 GLY A O 1
ATOM 2931 N N . SER A 1 373 ? 38.270 -13.028 -9.888 1.00 40.91 373 SER A N 1
ATOM 2932 C CA . SER A 1 373 ? 37.049 -13.733 -10.299 1.00 40.91 373 SER A CA 1
ATOM 2933 C C . SER A 1 373 ? 36.587 -13.218 -11.661 1.00 40.91 373 SER A C 1
ATOM 2935 O O . SER A 1 373 ? 35.818 -12.257 -11.749 1.00 40.91 373 SER A O 1
ATOM 2937 N N . ASP A 1 374 ? 37.056 -13.869 -12.723 1.00 41.84 374 ASP A N 1
ATOM 2938 C CA . ASP A 1 374 ? 36.503 -13.742 -14.071 1.00 41.84 374 ASP A CA 1
ATOM 2939 C C . ASP A 1 374 ? 35.075 -14.308 -14.085 1.00 41.84 374 ASP A C 1
ATOM 2941 O O . ASP A 1 374 ? 34.830 -15.443 -14.487 1.00 41.84 374 ASP A O 1
ATOM 2945 N N . ILE A 1 375 ? 34.106 -13.526 -13.606 1.00 46.44 375 ILE A N 1
ATOM 2946 C CA . ILE A 1 375 ? 32.691 -13.784 -13.867 1.00 46.44 375 ILE A CA 1
ATOM 2947 C C . ILE A 1 375 ? 32.399 -13.157 -15.238 1.00 46.44 375 ILE A C 1
ATOM 2949 O O . ILE A 1 375 ? 32.403 -11.926 -15.359 1.00 46.44 375 ILE A O 1
ATOM 2953 N N . PRO A 1 376 ? 32.142 -13.949 -16.297 1.00 43.09 376 PRO A N 1
ATOM 2954 C CA . PRO A 1 376 ? 31.846 -13.427 -17.622 1.00 43.09 376 PRO A CA 1
ATOM 2955 C C . PRO A 1 376 ? 30.402 -12.914 -17.639 1.00 43.09 376 PRO A C 1
ATOM 2957 O O . PRO A 1 376 ? 29.500 -13.535 -18.191 1.00 43.09 376 PRO A O 1
ATOM 2960 N N . MET A 1 377 ? 30.154 -11.766 -17.010 1.00 44.81 377 MET A N 1
ATOM 2961 C CA . MET A 1 377 ? 28.834 -11.130 -16.966 1.00 44.81 377 MET A CA 1
ATOM 2962 C C . MET A 1 377 ? 28.783 -9.841 -17.782 1.00 44.81 377 MET A C 1
ATOM 2964 O O . MET A 1 377 ? 28.042 -8.919 -17.467 1.00 44.81 377 MET A O 1
ATOM 2968 N N . LYS A 1 378 ? 29.493 -9.761 -18.911 1.00 49.47 378 LYS A N 1
ATOM 2969 C CA . LYS A 1 378 ? 29.056 -8.874 -20.003 1.00 49.47 378 LYS A CA 1
ATOM 2970 C C . LYS A 1 378 ? 27.968 -9.586 -20.810 1.00 49.47 378 LYS A C 1
ATOM 2972 O O . LYS A 1 378 ? 28.164 -9.903 -21.979 1.00 49.47 378 LYS A O 1
ATOM 2977 N N . ARG A 1 379 ? 26.812 -9.850 -20.188 1.00 58.34 379 ARG A N 1
ATOM 297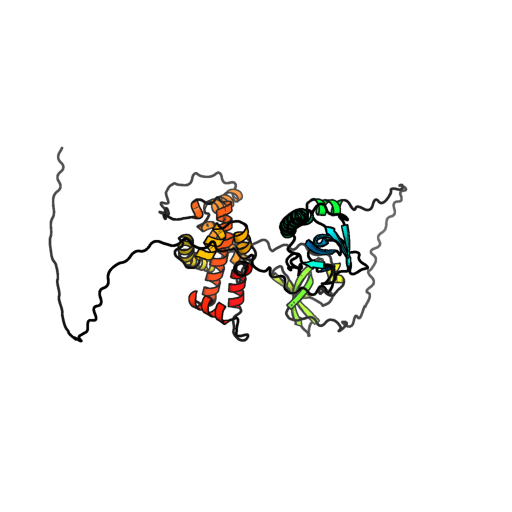8 C CA . ARG A 1 379 ? 25.605 -10.147 -20.966 1.00 58.34 379 ARG A CA 1
ATOM 2979 C C . ARG A 1 379 ? 25.226 -8.845 -21.676 1.00 58.34 379 ARG A C 1
ATOM 2981 O O . ARG A 1 379 ? 24.918 -7.846 -21.030 1.00 58.34 379 ARG A O 1
ATOM 2988 N N . LYS A 1 380 ? 25.378 -8.818 -23.002 1.00 48.25 380 LYS A N 1
ATOM 2989 C CA . LYS A 1 380 ? 24.853 -7.737 -23.849 1.00 48.25 380 LYS A CA 1
ATOM 2990 C C . LYS A 1 380 ? 23.350 -7.634 -23.571 1.00 48.25 380 LYS A C 1
ATOM 2992 O O . LYS A 1 380 ? 22.669 -8.639 -23.714 1.00 48.25 380 LYS A O 1
ATOM 2997 N N . GLY A 1 381 ? 22.867 -6.454 -23.185 1.00 58.91 381 GLY A N 1
ATOM 2998 C CA . GLY A 1 381 ? 21.432 -6.198 -22.995 1.00 58.91 381 GLY A CA 1
ATOM 2999 C C . GLY A 1 381 ? 20.969 -5.988 -21.553 1.00 58.91 381 GLY A C 1
ATOM 3000 O O . GLY A 1 381 ?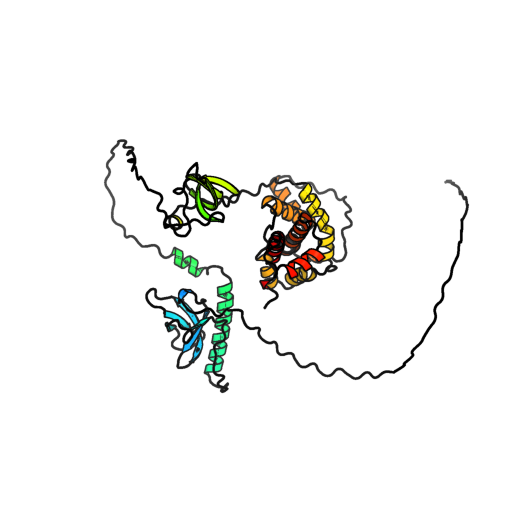 19.770 -5.941 -21.320 1.00 58.91 381 GLY A O 1
ATOM 3001 N N . ASP A 1 382 ? 21.874 -5.837 -20.584 1.00 72.19 382 ASP A N 1
ATOM 3002 C CA . ASP A 1 382 ? 21.477 -5.474 -19.221 1.00 72.19 382 ASP A CA 1
ATOM 3003 C C . ASP A 1 382 ? 21.066 -3.993 -19.154 1.00 72.19 382 ASP A C 1
ATOM 3005 O O . ASP A 1 382 ? 21.869 -3.111 -18.838 1.00 72.19 382 ASP A O 1
ATOM 3009 N N . ILE A 1 383 ? 19.801 -3.734 -19.498 1.00 70.75 383 ILE A N 1
ATOM 3010 C CA . ILE A 1 383 ? 19.144 -2.417 -19.501 1.00 70.75 383 ILE A CA 1
ATOM 3011 C C . ILE A 1 383 ? 19.291 -1.667 -18.170 1.00 70.75 383 ILE A C 1
ATOM 3013 O O . ILE A 1 383 ? 19.166 -0.447 -18.122 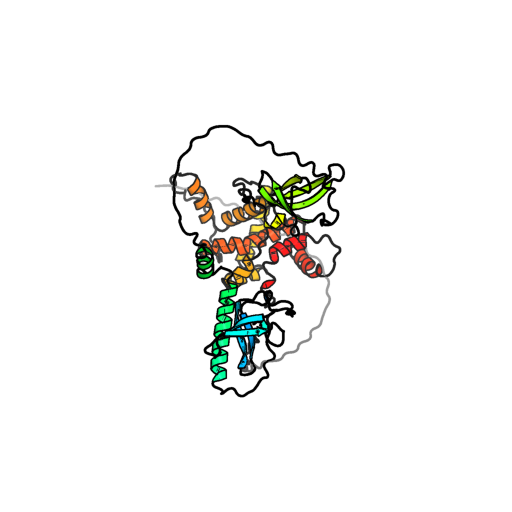1.00 70.75 383 ILE A O 1
ATOM 3017 N N . THR A 1 384 ? 19.578 -2.386 -17.081 1.00 80.62 384 THR A N 1
ATOM 3018 C CA . THR A 1 384 ? 19.690 -1.807 -15.743 1.00 80.62 384 THR A CA 1
ATOM 3019 C C . THR A 1 384 ? 21.049 -1.161 -15.485 1.00 80.62 384 THR A C 1
ATOM 3021 O O . THR A 1 384 ? 21.189 -0.400 -14.530 1.00 80.62 384 THR A O 1
ATOM 3024 N N . ARG A 1 385 ? 22.057 -1.398 -16.338 1.00 82.62 385 ARG A N 1
ATOM 3025 C CA . ARG A 1 385 ? 23.398 -0.802 -16.172 1.00 82.62 385 ARG A CA 1
ATOM 3026 C C . ARG A 1 385 ? 23.434 0.699 -16.384 1.00 82.62 385 ARG A C 1
ATOM 3028 O O . ARG A 1 385 ? 24.300 1.366 -15.830 1.00 82.62 385 ARG A O 1
ATOM 3035 N N . GLU A 1 386 ? 22.522 1.213 -17.197 1.00 88.31 386 GLU A N 1
ATOM 3036 C CA . GLU A 1 386 ? 22.401 2.649 -17.452 1.00 88.31 386 GLU A CA 1
ATOM 3037 C C . GLU A 1 386 ? 21.674 3.368 -16.308 1.00 88.31 386 GLU A C 1
ATOM 3039 O O . GLU A 1 386 ? 21.680 4.597 -16.230 1.00 88.31 386 GLU A O 1
ATOM 3044 N N . TYR A 1 387 ? 21.054 2.617 -15.395 1.00 91.56 387 TYR A N 1
ATOM 3045 C CA . TYR A 1 387 ? 20.337 3.179 -14.263 1.00 91.56 387 TYR A CA 1
ATOM 3046 C C . TYR A 1 387 ? 21.300 3.599 -13.152 1.00 91.56 387 TYR A C 1
ATOM 3048 O O . TYR A 1 387 ? 22.237 2.886 -12.794 1.00 91.56 387 TYR A O 1
ATOM 3056 N N . SER A 1 388 ? 21.015 4.752 -12.544 1.00 92.00 388 SER A N 1
ATOM 3057 C CA . SER A 1 388 ? 21.659 5.163 -11.295 1.00 92.00 388 SER A CA 1
ATOM 3058 C C . SER A 1 388 ? 21.379 4.159 -10.170 1.00 92.00 388 SER A C 1
ATOM 3060 O O . SER A 1 388 ? 20.391 3.430 -10.217 1.00 92.00 388 SER A O 1
ATOM 3062 N N . ASP A 1 389 ? 22.197 4.140 -9.116 1.00 88.94 389 ASP A N 1
ATOM 3063 C CA . ASP A 1 389 ? 22.021 3.228 -7.968 1.00 88.94 389 ASP A CA 1
ATOM 3064 C C . ASP A 1 389 ? 20.615 3.301 -7.365 1.00 88.94 389 ASP A C 1
ATOM 3066 O O . ASP A 1 389 ? 19.993 2.276 -7.090 1.00 88.94 389 ASP A O 1
ATOM 3070 N N . THR A 1 390 ? 20.080 4.515 -7.222 1.00 89.94 390 THR A N 1
ATOM 3071 C CA . THR A 1 390 ? 18.714 4.752 -6.741 1.00 89.94 390 THR A CA 1
ATOM 3072 C C . THR A 1 390 ? 17.678 4.153 -7.689 1.00 89.94 390 THR A C 1
ATOM 3074 O O . THR A 1 390 ? 16.729 3.509 -7.253 1.00 89.94 390 THR A O 1
ATOM 3077 N N . MET A 1 391 ? 17.869 4.317 -8.999 1.00 90.69 391 MET A N 1
ATOM 3078 C CA . MET A 1 391 ? 16.987 3.741 -10.014 1.00 90.69 391 MET A CA 1
ATOM 3079 C C . MET A 1 391 ? 17.066 2.213 -10.051 1.00 90.69 391 MET A C 1
ATOM 3081 O O . MET A 1 391 ? 16.027 1.570 -10.170 1.00 90.69 391 MET A O 1
ATOM 3085 N N . ARG A 1 392 ? 18.260 1.628 -9.893 1.00 92.56 392 ARG A N 1
ATOM 3086 C CA . ARG A 1 392 ? 18.445 0.177 -9.751 1.00 92.56 392 ARG A CA 1
ATOM 3087 C C . ARG A 1 392 ? 17.718 -0.343 -8.511 1.00 92.56 392 ARG A C 1
ATOM 3089 O O . ARG A 1 392 ? 17.021 -1.348 -8.596 1.00 92.56 392 ARG A O 1
ATOM 3096 N N . LEU A 1 393 ? 17.805 0.371 -7.385 1.00 91.19 393 LEU A N 1
ATOM 3097 C CA . LEU A 1 393 ? 17.100 0.010 -6.152 1.00 91.19 393 LEU A CA 1
ATOM 3098 C C . LEU A 1 393 ? 15.578 0.042 -6.320 1.00 91.19 393 LEU A C 1
ATOM 3100 O O . LEU A 1 393 ? 14.904 -0.904 -5.907 1.00 91.19 393 LEU A O 1
ATOM 3104 N N . HIS A 1 394 ? 15.045 1.085 -6.959 1.00 91.00 394 HIS A N 1
ATOM 3105 C CA . HIS A 1 394 ? 13.625 1.145 -7.307 1.00 91.00 394 HIS A CA 1
ATOM 3106 C C . HIS A 1 394 ? 13.231 0.029 -8.268 1.00 91.00 394 HIS A C 1
ATOM 3108 O O . HIS A 1 394 ? 12.210 -0.605 -8.068 1.00 91.00 394 HIS A O 1
ATOM 3114 N N . PHE A 1 395 ? 14.052 -0.280 -9.270 1.00 92.19 395 PHE A N 1
ATOM 3115 C CA . PHE A 1 395 ? 13.760 -1.371 -10.195 1.00 92.19 395 PHE A CA 1
ATOM 3116 C C . PHE A 1 395 ? 13.680 -2.728 -9.479 1.00 92.19 395 PHE A C 1
ATOM 3118 O O . PHE A 1 395 ? 12.734 -3.489 -9.680 1.00 92.19 395 PHE A O 1
ATOM 3125 N N . VAL A 1 396 ? 14.625 -3.014 -8.579 1.00 92.81 396 VAL A N 1
ATOM 3126 C CA . VAL A 1 396 ? 14.589 -4.235 -7.761 1.00 92.81 396 VAL A CA 1
ATOM 3127 C C . VAL A 1 396 ? 13.342 -4.272 -6.875 1.00 92.81 396 VAL A C 1
ATOM 3129 O O . VAL A 1 396 ? 12.676 -5.301 -6.814 1.00 92.81 396 VAL A O 1
ATOM 3132 N N . THR A 1 397 ? 13.013 -3.162 -6.216 1.00 90.50 397 THR A N 1
ATOM 3133 C CA . THR A 1 397 ? 11.924 -3.105 -5.226 1.00 90.50 397 THR A CA 1
ATOM 3134 C C . THR A 1 397 ? 10.538 -3.090 -5.872 1.00 90.50 397 THR A C 1
ATOM 3136 O O . THR A 1 397 ? 9.637 -3.762 -5.383 1.00 90.50 397 THR A O 1
ATOM 3139 N N . ASP A 1 398 ? 10.376 -2.370 -6.979 1.00 89.12 398 ASP A N 1
ATOM 3140 C CA . ASP A 1 398 ? 9.074 -2.091 -7.594 1.00 89.12 398 ASP A CA 1
ATOM 3141 C C . ASP A 1 398 ? 8.741 -3.086 -8.720 1.00 89.12 398 ASP A C 1
ATOM 3143 O O . ASP A 1 398 ? 7.582 -3.213 -9.108 1.00 89.12 398 ASP A O 1
ATOM 3147 N N . VAL A 1 399 ? 9.746 -3.786 -9.271 1.00 90.81 399 VAL A N 1
ATOM 3148 C CA . VAL A 1 399 ? 9.566 -4.716 -10.402 1.00 90.81 399 VAL A CA 1
ATOM 3149 C C . VAL A 1 399 ? 9.986 -6.136 -10.035 1.00 90.81 399 VAL A C 1
ATOM 3151 O O . VAL A 1 399 ? 9.170 -7.054 -10.115 1.00 90.81 399 VAL A O 1
ATOM 3154 N N . LEU A 1 400 ? 11.240 -6.343 -9.616 1.00 93.12 400 LEU A N 1
ATOM 3155 C CA . LEU A 1 400 ? 11.764 -7.702 -9.413 1.00 93.12 400 LEU A CA 1
ATOM 3156 C C . LEU A 1 400 ? 11.208 -8.374 -8.153 1.00 93.12 400 LEU A C 1
ATOM 3158 O O . LEU A 1 400 ? 10.922 -9.570 -8.171 1.00 93.12 400 LEU A O 1
ATOM 3162 N N . LEU A 1 401 ? 11.052 -7.625 -7.063 1.00 93.00 401 LEU A N 1
ATOM 3163 C CA . LEU A 1 401 ? 10.565 -8.143 -5.786 1.00 93.00 401 LEU A CA 1
ATOM 3164 C C . LEU A 1 401 ? 9.106 -8.637 -5.853 1.00 93.00 401 LEU A C 1
ATOM 3166 O O . LEU A 1 401 ? 8.891 -9.801 -5.509 1.00 93.00 401 LEU A O 1
ATOM 3170 N N . PRO A 1 402 ? 8.124 -7.864 -6.362 1.00 90.06 402 PRO A N 1
ATOM 3171 C CA . PRO A 1 402 ? 6.755 -8.353 -6.535 1.00 90.06 402 PRO A CA 1
ATOM 3172 C C . PRO A 1 402 ? 6.682 -9.577 -7.448 1.00 90.06 402 PRO A C 1
ATOM 3174 O O . PRO A 1 402 ? 5.900 -10.497 -7.207 1.00 90.06 402 PRO A O 1
ATOM 3177 N N . GLU A 1 403 ? 7.487 -9.597 -8.515 1.00 92.00 403 GLU A N 1
ATOM 3178 C CA . GLU A 1 403 ? 7.554 -10.737 -9.431 1.00 92.00 403 GLU A CA 1
ATOM 3179 C C . GLU A 1 403 ? 8.099 -11.977 -8.728 1.00 92.00 403 GLU A C 1
ATOM 3181 O O . GLU A 1 403 ? 7.517 -13.054 -8.824 1.00 92.00 403 GLU A O 1
ATOM 3186 N N . THR A 1 404 ? 9.164 -11.818 -7.948 1.00 94.12 404 THR A N 1
ATOM 3187 C CA . THR A 1 404 ? 9.750 -12.917 -7.177 1.00 94.12 404 THR A CA 1
ATOM 3188 C C . THR A 1 404 ? 8.750 -13.470 -6.168 1.00 94.12 404 THR A C 1
ATOM 3190 O O . THR A 1 404 ? 8.541 -14.679 -6.131 1.00 94.12 404 THR A O 1
ATOM 3193 N N . VAL A 1 405 ? 8.067 -12.605 -5.412 1.00 92.94 405 VAL A N 1
ATOM 3194 C CA . VAL A 1 405 ? 7.012 -13.015 -4.470 1.00 92.94 405 VAL A CA 1
ATOM 3195 C C . VAL A 1 405 ? 5.898 -13.769 -5.190 1.00 92.94 405 VAL A C 1
ATOM 3197 O O . VAL A 1 405 ? 5.530 -14.859 -4.765 1.00 92.94 405 VAL A O 1
ATOM 3200 N N . THR A 1 406 ? 5.432 -13.255 -6.330 1.00 90.50 406 THR A N 1
ATOM 3201 C CA . THR A 1 406 ? 4.407 -13.913 -7.155 1.00 90.50 406 THR A CA 1
ATOM 3202 C C . THR A 1 406 ? 4.840 -15.326 -7.564 1.00 90.50 406 THR A C 1
ATOM 3204 O O . THR A 1 406 ? 4.091 -16.285 -7.379 1.00 90.50 406 THR A O 1
ATOM 3207 N N . ARG A 1 407 ? 6.069 -15.480 -8.075 1.00 92.94 407 ARG A N 1
ATOM 3208 C CA . ARG A 1 407 ? 6.617 -16.774 -8.520 1.00 92.94 407 ARG A CA 1
ATOM 3209 C C . ARG A 1 407 ? 6.798 -17.759 -7.372 1.00 92.94 407 ARG A C 1
ATOM 3211 O O . ARG A 1 407 ? 6.514 -18.945 -7.537 1.00 92.94 407 ARG A O 1
ATOM 3218 N N . LEU A 1 408 ? 7.255 -17.282 -6.217 1.00 94.75 408 LEU A N 1
ATOM 3219 C CA . LEU A 1 408 ? 7.422 -18.122 -5.036 1.00 94.75 408 LEU A CA 1
ATOM 3220 C C . LEU A 1 408 ? 6.067 -18.563 -4.464 1.00 94.75 408 LEU A C 1
ATOM 3222 O O . LEU A 1 408 ? 5.929 -19.730 -4.100 1.00 94.75 408 LEU A O 1
ATOM 3226 N N . THR A 1 409 ? 5.052 -17.692 -4.456 1.00 91.38 409 THR A N 1
ATOM 3227 C CA . THR A 1 409 ? 3.676 -18.064 -4.085 1.00 91.38 409 THR A CA 1
ATOM 3228 C C . THR A 1 409 ? 3.132 -19.129 -5.036 1.00 91.38 409 THR A C 1
ATOM 3230 O O . THR A 1 409 ? 2.750 -20.204 -4.580 1.00 91.38 409 THR A O 1
ATOM 3233 N N . MET A 1 410 ? 3.193 -18.908 -6.357 1.00 91.62 410 MET A N 1
ATOM 3234 C CA . MET A 1 410 ? 2.772 -19.904 -7.360 1.00 91.62 410 MET A CA 1
ATOM 3235 C C . MET A 1 410 ? 3.428 -21.271 -7.116 1.00 91.62 410 MET A C 1
ATOM 3237 O O . MET A 1 410 ? 2.763 -22.308 -7.129 1.00 91.62 410 MET A O 1
ATOM 3241 N N . ARG A 1 411 ? 4.730 -21.272 -6.811 1.00 93.50 411 ARG A N 1
ATOM 3242 C CA . ARG A 1 411 ? 5.488 -22.487 -6.508 1.00 93.50 411 ARG A CA 1
ATOM 3243 C C . ARG A 1 411 ? 5.044 -23.175 -5.217 1.00 93.50 411 ARG A C 1
ATOM 3245 O O . ARG A 1 411 ? 4.914 -24.396 -5.230 1.00 93.50 411 ARG A O 1
ATOM 3252 N N . ARG A 1 412 ? 4.803 -22.434 -4.127 1.00 92.00 412 ARG A N 1
ATOM 3253 C CA . ARG A 1 412 ? 4.288 -22.992 -2.857 1.00 92.00 412 ARG A CA 1
ATOM 3254 C C . ARG A 1 412 ? 2.965 -23.737 -3.064 1.00 92.00 412 ARG A C 1
ATOM 3256 O O . ARG A 1 412 ? 2.738 -24.756 -2.420 1.00 92.00 412 ARG A O 1
ATOM 3263 N N . HIS A 1 413 ? 2.148 -23.271 -4.006 1.00 88.62 413 HIS A N 1
ATOM 3264 C CA . HIS A 1 413 ? 0.878 -23.897 -4.375 1.00 88.62 413 HIS A CA 1
ATOM 3265 C C . HIS A 1 413 ? 0.988 -24.953 -5.481 1.00 88.62 413 HIS A C 1
ATOM 3267 O O . HIS A 1 413 ? -0.016 -25.565 -5.835 1.00 88.62 413 HIS A O 1
ATOM 3273 N N . ASN A 1 414 ? 2.192 -25.205 -6.006 1.00 92.31 414 ASN A N 1
ATOM 3274 C CA . ASN A 1 414 ? 2.430 -26.109 -7.131 1.00 92.31 414 ASN A CA 1
ATOM 3275 C C . ASN A 1 414 ? 1.606 -25.741 -8.386 1.00 92.31 414 ASN A C 1
ATOM 3277 O O . ASN A 1 414 ? 1.102 -26.611 -9.096 1.00 92.31 414 ASN A O 1
ATOM 3281 N N . ILE A 1 415 ? 1.471 -24.439 -8.649 1.00 90.38 415 ILE A N 1
ATOM 3282 C CA . ILE A 1 415 ? 0.727 -23.882 -9.783 1.00 90.38 415 ILE A CA 1
ATOM 3283 C C . ILE A 1 415 ? 1.732 -23.275 -10.760 1.00 90.38 415 ILE A C 1
ATOM 3285 O O . ILE A 1 415 ? 2.632 -22.529 -10.368 1.00 90.38 415 ILE A O 1
ATOM 3289 N N . ASN A 1 416 ? 1.606 -23.594 -12.048 1.00 90.25 416 ASN A N 1
ATOM 3290 C CA . ASN A 1 416 ? 2.430 -22.945 -13.067 1.00 90.25 416 ASN A CA 1
ATOM 3291 C C . ASN A 1 416 ? 1.845 -21.580 -13.474 1.00 90.25 416 ASN A C 1
ATOM 3293 O O . ASN A 1 416 ? 0.685 -21.277 -13.219 1.00 90.25 416 ASN A O 1
ATOM 3297 N N . HIS A 1 417 ? 2.645 -20.741 -14.132 1.00 85.94 417 HIS A N 1
ATOM 3298 C CA . HIS A 1 417 ? 2.228 -19.379 -14.480 1.00 85.94 417 HIS A CA 1
ATOM 3299 C C . HIS A 1 417 ? 0.954 -19.332 -15.333 1.00 85.94 417 HIS A C 1
ATOM 3301 O O . HIS A 1 417 ? 0.054 -18.554 -15.046 1.00 85.94 417 HIS A O 1
ATOM 3307 N N . THR A 1 418 ? 0.862 -20.180 -16.360 1.00 86.62 418 THR A N 1
ATOM 3308 C CA . THR A 1 418 ? -0.293 -20.226 -17.266 1.00 86.62 418 THR A CA 1
ATOM 3309 C C . THR A 1 418 ? -1.571 -20.612 -16.525 1.00 86.62 418 THR A C 1
ATOM 3311 O O . THR A 1 418 ? -2.598 -19.966 -16.704 1.00 86.62 418 THR A O 1
ATOM 3314 N N . GLN A 1 419 ? -1.492 -21.615 -15.647 1.00 87.81 419 GLN A N 1
ATOM 3315 C CA . GLN A 1 419 ? -2.602 -22.033 -14.791 1.00 87.81 419 GLN A CA 1
ATOM 3316 C C . GLN A 1 419 ? -3.018 -20.927 -13.827 1.00 87.81 419 GLN A C 1
ATOM 3318 O O . GLN A 1 419 ? -4.209 -20.702 -13.645 1.00 87.81 419 GLN A O 1
ATOM 3323 N N . ALA A 1 420 ? -2.054 -20.222 -13.231 1.00 87.00 420 ALA A N 1
ATOM 3324 C CA . ALA A 1 420 ? -2.353 -19.128 -12.322 1.00 87.00 420 ALA A CA 1
ATOM 3325 C C . ALA A 1 420 ? -3.075 -17.976 -13.039 1.00 87.00 420 ALA A C 1
ATOM 3327 O O . ALA A 1 420 ? -4.066 -17.484 -12.514 1.00 87.00 420 ALA A O 1
ATOM 3328 N N . GLU A 1 421 ? -2.646 -17.579 -14.245 1.00 84.69 421 GLU A N 1
ATOM 3329 C CA . GLU A 1 421 ? -3.356 -16.562 -15.045 1.00 84.69 421 GLU A CA 1
ATOM 3330 C C . GLU A 1 421 ? -4.779 -16.998 -15.406 1.00 84.69 421 GLU A C 1
ATOM 3332 O O . GLU A 1 421 ? -5.730 -16.228 -15.263 1.00 84.69 421 GLU A O 1
ATOM 3337 N N . GLU A 1 422 ? -4.941 -18.245 -15.853 1.00 85.75 422 GLU A N 1
ATOM 3338 C CA . GLU A 1 422 ? -6.249 -18.794 -16.204 1.00 85.75 422 GLU A CA 1
ATOM 3339 C C . GLU A 1 422 ? -7.185 -18.822 -14.987 1.00 85.75 422 GLU A C 1
ATOM 3341 O O . GLU A 1 422 ? -8.330 -18.372 -15.071 1.00 85.75 422 GLU A O 1
ATOM 3346 N N . GLN A 1 423 ? -6.680 -19.260 -13.833 1.00 83.69 423 GLN A N 1
ATOM 3347 C CA . GLN A 1 423 ? -7.442 -19.307 -12.590 1.00 83.69 423 GLN A CA 1
ATOM 3348 C C . GLN A 1 423 ? -7.744 -17.909 -12.045 1.00 83.69 423 GLN A C 1
ATOM 3350 O O . GLN A 1 423 ? -8.878 -17.677 -11.647 1.00 83.69 423 GLN A O 1
ATOM 3355 N N . ILE A 1 424 ? -6.820 -16.944 -12.102 1.00 82.75 424 ILE A N 1
ATOM 3356 C CA . ILE A 1 424 ? -7.092 -15.539 -11.731 1.00 82.75 424 ILE A CA 1
ATOM 3357 C C . ILE A 1 424 ? -8.240 -14.964 -12.576 1.00 82.75 424 ILE A C 1
ATOM 3359 O O . ILE A 1 424 ? -9.114 -14.262 -12.061 1.00 82.75 424 ILE A O 1
ATOM 3363 N N . MET A 1 425 ? -8.271 -15.279 -13.873 1.00 81.25 425 MET A N 1
ATOM 3364 C CA . MET A 1 425 ? -9.337 -14.833 -14.775 1.00 81.25 425 MET A CA 1
ATOM 3365 C C . MET A 1 425 ? -10.680 -15.525 -14.491 1.00 81.25 425 MET A C 1
ATOM 3367 O O . MET A 1 425 ? -11.734 -14.907 -14.672 1.00 81.25 425 MET A O 1
ATOM 3371 N N . GLN A 1 426 ? -10.657 -16.781 -14.037 1.00 82.06 426 GLN A N 1
ATOM 3372 C CA . GLN A 1 426 ? -11.849 -17.581 -13.727 1.00 82.06 426 GLN A CA 1
ATOM 3373 C C . GLN A 1 426 ? -12.410 -17.326 -12.314 1.00 82.06 426 GLN A C 1
ATOM 3375 O O . GLN A 1 426 ? -13.628 -17.275 -12.157 1.00 82.06 426 GLN A O 1
ATOM 3380 N N . CYS A 1 427 ? -11.559 -17.082 -11.309 1.00 67.44 427 CYS A N 1
ATOM 3381 C CA . CYS A 1 427 ? -11.935 -16.931 -9.892 1.00 67.44 427 CYS A CA 1
ATOM 3382 C C . CYS A 1 427 ? -12.813 -15.707 -9.601 1.00 67.44 427 CYS A C 1
ATOM 3384 O O . CYS A 1 427 ? -13.439 -15.644 -8.553 1.00 67.44 427 CYS A O 1
ATOM 3386 N N . LYS A 1 428 ? -12.974 -14.775 -10.550 1.00 60.12 428 LYS A N 1
ATOM 3387 C CA . LYS A 1 428 ? -14.005 -13.725 -10.456 1.00 60.12 428 LYS A CA 1
ATOM 3388 C C . LYS A 1 428 ? -15.449 -14.259 -10.471 1.00 60.12 428 LYS A C 1
ATOM 3390 O O . LYS A 1 428 ? -16.369 -13.444 -10.455 1.00 60.12 428 LYS A O 1
ATOM 3395 N N . ARG A 1 429 ? -15.671 -15.576 -10.592 1.00 55.97 429 ARG A N 1
ATOM 3396 C CA . ARG A 1 429 ? -17.005 -16.161 -10.808 1.00 55.97 429 ARG A CA 1
ATOM 3397 C C . ARG A 1 429 ? -17.489 -17.153 -9.753 1.00 55.97 429 ARG A C 1
ATOM 3399 O O . ARG A 1 429 ? -18.700 -17.321 -9.683 1.00 55.97 429 ARG A O 1
ATOM 3406 N N . ASP A 1 430 ? -16.615 -17.757 -8.947 1.00 55.50 430 ASP A N 1
ATOM 3407 C CA . ASP A 1 430 ? -17.006 -18.847 -8.043 1.00 55.50 430 ASP A CA 1
ATOM 3408 C C . ASP A 1 430 ? -16.537 -18.593 -6.599 1.00 55.50 430 ASP A C 1
ATOM 3410 O O . ASP A 1 430 ? -15.357 -18.724 -6.289 1.00 55.50 430 ASP A O 1
ATOM 3414 N N . ASP A 1 431 ? -17.480 -18.305 -5.694 1.00 63.91 431 ASP A N 1
ATOM 3415 C CA . ASP A 1 431 ? -17.247 -18.009 -4.263 1.00 63.91 431 ASP A CA 1
ATOM 3416 C C . ASP A 1 431 ? -16.803 -19.228 -3.414 1.00 63.91 431 ASP A C 1
ATOM 3418 O O . ASP A 1 431 ? -16.782 -19.157 -2.187 1.00 63.91 431 ASP A O 1
ATOM 3422 N N . ASN A 1 432 ? -16.510 -20.384 -4.025 1.00 57.03 432 ASN A N 1
ATOM 3423 C CA . ASN A 1 432 ? -16.552 -21.675 -3.321 1.00 57.03 432 ASN A CA 1
ATOM 3424 C C . ASN A 1 432 ? -15.295 -22.557 -3.456 1.00 57.03 432 ASN A C 1
ATOM 3426 O O . ASN A 1 432 ? -15.357 -23.751 -3.163 1.00 57.03 432 ASN A O 1
ATOM 3430 N N . ALA A 1 433 ? -14.161 -22.007 -3.900 1.00 57.00 433 ALA A N 1
ATOM 3431 C CA . ALA A 1 433 ? -12.898 -22.744 -4.015 1.00 57.00 433 ALA A CA 1
ATOM 3432 C C . ALA A 1 433 ? -11.811 -22.170 -3.086 1.00 57.00 433 ALA A C 1
ATOM 3434 O O . ALA A 1 433 ? -11.852 -20.997 -2.733 1.00 57.00 433 ALA A O 1
ATOM 3435 N N . ASP A 1 434 ? -10.832 -23.004 -2.705 1.00 69.06 434 ASP A N 1
ATOM 3436 C CA . ASP A 1 434 ? -9.592 -22.638 -1.994 1.00 69.06 434 ASP A CA 1
ATOM 3437 C C . ASP A 1 434 ? -8.731 -21.674 -2.848 1.00 69.06 434 ASP A C 1
ATOM 3439 O O . ASP A 1 434 ? -7.661 -22.021 -3.354 1.00 69.06 434 ASP A O 1
ATOM 3443 N N . THR A 1 435 ? -9.216 -20.452 -3.056 1.00 75.25 435 THR A N 1
ATOM 3444 C CA . THR A 1 435 ? -8.610 -19.413 -3.903 1.00 75.25 435 THR A CA 1
ATOM 3445 C C . THR A 1 435 ? -7.892 -18.351 -3.084 1.00 75.25 435 THR A C 1
ATOM 3447 O O . THR A 1 435 ? -7.502 -17.327 -3.622 1.00 75.25 435 THR A O 1
ATOM 3450 N N . TRP A 1 436 ? -7.648 -18.577 -1.794 1.00 78.81 436 TRP A N 1
ATOM 3451 C CA . TRP A 1 436 ? -6.927 -17.618 -0.947 1.00 78.81 436 TRP A CA 1
ATOM 3452 C C . TRP A 1 436 ? -5.515 -17.299 -1.476 1.00 78.81 436 TRP A C 1
ATOM 3454 O O . TRP A 1 436 ? -5.017 -16.192 -1.310 1.00 78.81 436 TRP A O 1
ATOM 3464 N N . TRP A 1 437 ? -4.882 -18.232 -2.194 1.00 80.88 437 TRP A N 1
ATOM 3465 C CA . TRP A 1 437 ? -3.607 -17.985 -2.874 1.00 80.88 437 TRP A CA 1
ATOM 3466 C C . TRP A 1 437 ? -3.753 -17.061 -4.094 1.00 80.88 437 TRP A C 1
ATOM 3468 O O . TRP A 1 437 ? -2.791 -16.393 -4.476 1.00 80.88 437 TRP A O 1
ATOM 3478 N N . VAL A 1 438 ? -4.942 -17.011 -4.711 1.00 80.81 438 VAL A N 1
ATOM 3479 C CA . VAL A 1 438 ? -5.285 -16.023 -5.742 1.00 80.81 438 VAL A CA 1
ATOM 3480 C C . VAL A 1 438 ? -5.296 -14.651 -5.103 1.00 80.81 438 VAL A C 1
ATOM 3482 O O . VAL A 1 438 ? -4.700 -13.753 -5.678 1.00 80.81 438 VAL A O 1
ATOM 3485 N N . ASP A 1 439 ? -5.867 -14.504 -3.907 1.00 78.19 439 ASP A N 1
ATOM 3486 C CA . ASP A 1 439 ? -5.819 -13.247 -3.156 1.00 78.19 439 ASP A CA 1
ATOM 3487 C C . ASP A 1 439 ? -4.389 -12.879 -2.753 1.00 78.19 439 ASP A C 1
ATOM 3489 O O . ASP A 1 439 ? -4.048 -11.708 -2.796 1.00 78.19 439 ASP A O 1
ATOM 3493 N N . ASP A 1 440 ? -3.511 -13.839 -2.445 1.00 77.06 440 ASP A N 1
ATOM 3494 C CA . ASP A 1 440 ? -2.091 -13.553 -2.182 1.00 77.06 440 ASP A CA 1
ATOM 3495 C C . ASP A 1 440 ? -1.338 -13.098 -3.442 1.00 77.06 440 ASP A C 1
ATOM 3497 O O . ASP A 1 440 ? -0.521 -12.172 -3.393 1.00 77.06 440 ASP A O 1
ATOM 3501 N N . ILE A 1 441 ? -1.600 -13.737 -4.587 1.00 80.19 441 ILE A N 1
ATOM 3502 C CA . ILE A 1 441 ? -1.024 -13.330 -5.875 1.00 80.19 441 ILE A CA 1
ATOM 3503 C C . ILE A 1 441 ? -1.605 -11.990 -6.312 1.00 80.19 441 ILE A C 1
ATOM 3505 O O . ILE A 1 441 ? -0.858 -11.130 -6.773 1.00 80.19 441 ILE A O 1
ATOM 3509 N N . LEU A 1 442 ? -2.912 -11.792 -6.158 1.00 75.50 442 LEU A N 1
ATOM 3510 C CA . LEU A 1 442 ? -3.581 -10.532 -6.423 1.00 75.50 442 LEU A CA 1
ATOM 3511 C C . LEU A 1 442 ? -3.099 -9.472 -5.451 1.00 75.50 442 LEU A C 1
ATOM 3513 O O . LEU A 1 442 ? -2.776 -8.412 -5.922 1.00 75.50 442 LEU A O 1
ATOM 3517 N N . ALA A 1 443 ? -2.879 -9.718 -4.168 1.00 70.31 443 ALA A N 1
ATOM 3518 C CA . ALA A 1 443 ? -2.294 -8.734 -3.256 1.00 70.31 443 ALA A CA 1
ATOM 3519 C C . ALA A 1 443 ? -0.853 -8.370 -3.656 1.00 70.31 443 ALA A C 1
ATOM 3521 O O . ALA A 1 443 ? -0.456 -7.206 -3.576 1.00 70.31 443 ALA A O 1
ATOM 3522 N N . ALA A 1 444 ? -0.075 -9.337 -4.155 1.00 68.88 444 ALA A N 1
ATOM 3523 C CA . ALA A 1 444 ? 1.241 -9.080 -4.745 1.00 68.88 444 ALA A CA 1
ATOM 3524 C C . ALA A 1 444 ? 1.166 -8.368 -6.118 1.00 68.88 444 ALA A C 1
ATOM 3526 O O . ALA A 1 444 ? 2.156 -7.777 -6.561 1.00 68.88 444 ALA A O 1
ATOM 3527 N N . ARG A 1 445 ? 0.009 -8.416 -6.799 1.00 70.50 445 ARG A N 1
ATOM 3528 C CA . ARG A 1 445 ? -0.257 -7.841 -8.133 1.00 70.50 445 ARG A CA 1
ATOM 3529 C C . ARG A 1 445 ? -1.228 -6.656 -8.149 1.00 70.50 445 ARG A C 1
ATOM 3531 O O . ARG A 1 445 ? -1.334 -6.012 -9.177 1.00 70.50 445 ARG A O 1
ATOM 3538 N N . GLU A 1 446 ? -1.960 -6.320 -7.100 1.00 60.84 446 GLU A N 1
ATOM 3539 C CA . GLU A 1 446 ? -3.002 -5.280 -7.088 1.00 60.84 446 GLU A CA 1
ATOM 3540 C C . GLU A 1 446 ? -2.383 -3.890 -6.942 1.00 60.84 446 GLU A C 1
ATOM 3542 O O . GLU A 1 446 ? -3.058 -2.883 -7.127 1.00 60.84 446 GLU A O 1
ATOM 3547 N N . SER A 1 447 ? -1.058 -3.832 -6.811 1.00 48.56 447 SER A N 1
ATOM 3548 C CA . SER A 1 447 ? -0.231 -2.733 -7.318 1.00 48.56 447 SER A CA 1
ATOM 3549 C C . SER A 1 447 ? -0.436 -2.435 -8.821 1.00 48.56 447 SER A C 1
ATOM 3551 O O . SER A 1 447 ? 0.045 -1.423 -9.310 1.00 48.56 447 SER A O 1
ATOM 3553 N N . PHE A 1 448 ? -1.140 -3.268 -9.599 1.00 45.31 448 PHE A N 1
ATOM 3554 C CA . PHE A 1 448 ? -1.178 -3.152 -11.065 1.00 45.31 448 PHE A CA 1
ATOM 3555 C C . PHE A 1 448 ? -2.554 -2.825 -11.662 1.00 45.31 448 PHE A C 1
ATOM 3557 O O . PHE A 1 448 ? -2.617 -2.252 -12.751 1.00 45.31 448 PHE A O 1
ATOM 3564 N N . LEU A 1 449 ? -3.670 -3.135 -10.995 1.00 45.09 449 LEU A N 1
ATOM 3565 C CA . LEU A 1 449 ? -4.994 -3.005 -11.629 1.00 45.09 449 LEU A CA 1
ATOM 3566 C C . LEU A 1 449 ? -5.561 -1.578 -11.641 1.00 45.09 449 LEU A C 1
ATOM 3568 O O . LEU A 1 449 ? -6.440 -1.281 -12.454 1.00 45.09 449 LEU A O 1
ATOM 3572 N N . GLU A 1 450 ? -5.022 -0.659 -10.839 1.00 46.16 450 GLU A N 1
ATOM 3573 C CA . GLU A 1 450 ? -5.437 0.751 -10.885 1.00 46.16 450 GLU A CA 1
ATOM 3574 C C . GLU A 1 450 ? -4.895 1.495 -12.133 1.00 46.16 450 GLU A C 1
ATOM 3576 O O . GLU A 1 450 ? -5.418 2.553 -12.487 1.00 46.16 450 GLU A O 1
ATOM 3581 N N . GLY A 1 451 ? -3.929 0.919 -12.870 1.00 39.84 451 GLY A N 1
ATOM 3582 C CA . GLY A 1 451 ? -3.261 1.562 -14.015 1.00 39.84 451 GLY A CA 1
ATOM 3583 C C . GLY A 1 451 ? -3.749 1.187 -15.425 1.00 39.84 451 GLY A C 1
ATOM 3584 O O . GLY A 1 451 ? -3.342 1.830 -16.389 1.00 39.84 451 GLY A O 1
ATOM 3585 N N . HIS A 1 452 ? -4.596 0.164 -15.597 1.00 36.31 452 HIS A N 1
ATOM 3586 C CA . HIS A 1 452 ? -5.080 -0.283 -16.926 1.00 36.31 452 HIS A CA 1
ATOM 3587 C C . HIS A 1 452 ? -6.579 -0.056 -17.166 1.00 36.31 452 HIS A C 1
ATOM 3589 O O . HIS A 1 452 ? -7.127 -0.483 -18.178 1.00 36.31 452 HIS A O 1
ATOM 3595 N N . SER A 1 453 ? -7.246 0.657 -16.255 1.00 34.00 453 SER A N 1
ATOM 3596 C CA . SER A 1 453 ? -8.648 1.070 -16.408 1.00 34.00 453 SER A CA 1
ATOM 3597 C C . SER A 1 453 ? -8.837 2.594 -16.494 1.00 34.00 453 SER A C 1
ATOM 3599 O O . SER A 1 453 ? -9.922 3.067 -16.143 1.00 34.00 453 SER A O 1
ATOM 3601 N N . GLN A 1 454 ? -7.810 3.354 -16.899 1.00 37.22 454 GLN A N 1
ATOM 3602 C CA . GLN A 1 454 ? -7.875 4.817 -17.059 1.00 37.22 454 GLN A CA 1
ATOM 3603 C C . GLN A 1 454 ? -7.861 5.244 -18.524 1.00 37.22 454 GLN A C 1
ATOM 3605 O O . GLN A 1 454 ? -6.971 4.774 -19.267 1.00 37.22 454 GLN A O 1
#

Secondary structure (DSSP, 8-state):
----------------------------------------PPPPPP------PPP---------GGGS-SEEEEEETTTEEEEEEEEE--TTSSEEEEEESSS-SSSEEEEE-STTTEEETTS---------TTSHHHHHHHHHHHHHHHHHHHHTT-SPPHHHHHHHHH----------------------------------TT----TTT-EEEEEETTEEEEEEEEEEETTTTEEEEEETTS-EEEE-GGGEEETTSHHHHHSPBP---PPP--TT---HHHHHHHHHHHHHHHHHHTT-STTHHHHHHHHT-HHHHHHHHTT---TTS-HHHHHHHHHHHHHHH-HHHHHHHHHHHH----PPP-S--------TT-GGGGS-HHHHHHHIIIIIHHHHHHHHHHHHTT--HHHHHHHHHHTTS-TTS--HHHHHHHHHHTTSGGGS--

Foldseek 3Di:
DDDDDDDDDDDDDDDDDDDDDDDDDDDDDDDDDDDDDDDDDDDDDPDDDPDDDQDPPDPPQQPALVVADQWKWFQDPVQGTFIWGFPDDDPPAQWTWTQTFFDDPPRIDIFRRHPRGMGHPSDDPPDPCPVPCPDPSNVRRVRRNVVSVVVVVVVVVPDQDPVNVVVVVVPDPDDDDDDDDDDDDDDDDDDDDDDPPPPPPPPPPPDDAPEFFFWKQFDDPRATFIWTFHDADPVVQWTWTQGPLGDIDTHHPVGIDGPPDPCRVVTHHDDPPNPPLPPDDDDVVLLVLLVVCVVVVVCCLLVVDPLVVLVVLLVVDDVSLCLLQVFQDLQPDDPNSLVVSLLSLCCVQPVVVVVVVVCVVPVDDDDPDPPDPPPVPPPPRNPCVVPDSVSSSSCSNRPVSLVSSLSVLCVVVVHDPVRLVVCLVVVVDDPDDPCSSSVSNCSSVVSPPVPPPD

pLDDT: mean 73.77, std 22.04, range [31.62, 98.0]

Sequence (454 aa):
MQTRRQTKSQQSGPQDSTRASTLTKSDTPVGATRGTDSESPPTPTKRRKVSLARSKYAQIEITHAATLPRIVWVYDSQYQWWPGKITHYPPEDNRAVVARFGNIEPKVVVVECSESTILPFGQKPNIPHNPQHDTPNAKAFETARKEAIEAQVKDDDDLPSLDDIIDQFSSTPSHSSAESPVSKKVSLMNQRKLAKVDSTYLPDSSVSLAIPGELVLALSERLYYPGRVVSFNSKTNKYKVDYASGHSLSIERKKFFTRYEEGFQTCPLGELAMPAIMDHYENKELESQVREVYPILYAMIAGENDLSNRLEAFQQGGKARRSLAQRVGPGSFSREEYALINKSLQSEFIPDLATIKTSKRLGQKRTPALEGSDIPMKRKGDITREYSDTMRLHFVTDVLLPETVTRLTMRRHNINHTQAEEQIMQCKRDDNADTWWVDDILAARESFLEGHSQ